Protein AF-A0A1G2BPA9-F1 (afdb_monomer_lite)

pLDDT: mean 82.78, std 21.44, range [21.86, 98.94]

Structure (mmCIF, N/CA/C/O backbone):
data_AF-A0A1G2BPA9-F1
#
_entry.id   AF-A0A1G2BPA9-F1
#
loop_
_atom_site.group_PDB
_atom_site.id
_atom_site.type_symbol
_atom_site.label_atom_id
_atom_site.label_alt_id
_atom_site.label_comp_id
_atom_site.label_asym_id
_atom_site.label_entity_id
_atom_site.label_seq_id
_atom_site.pdbx_PDB_ins_code
_atom_site.Cartn_x
_atom_site.Cartn_y
_atom_site.Cartn_z
_atom_site.occupancy
_atom_site.B_iso_or_equiv
_atom_site.auth_seq_id
_atom_site.auth_comp_id
_atom_site.auth_asym_id
_atom_site.auth_atom_id
_atom_site.pdbx_PDB_model_num
ATOM 1 N N . MET A 1 1 ? 8.565 -2.618 -34.452 1.00 38.91 1 MET A N 1
ATOM 2 C CA . MET A 1 1 ? 7.282 -2.167 -35.073 1.00 38.91 1 MET A CA 1
ATOM 3 C C . MET A 1 1 ? 6.848 -2.979 -36.332 1.00 38.91 1 MET A C 1
ATOM 5 O O . MET A 1 1 ? 6.924 -2.465 -37.441 1.00 38.91 1 MET A O 1
ATOM 9 N N . LYS A 1 2 ? 6.365 -4.238 -36.220 1.00 29.47 2 LYS A N 1
ATOM 10 C CA . LYS A 1 2 ? 5.820 -5.030 -37.367 1.00 29.47 2 LYS A CA 1
ATOM 11 C C . LYS A 1 2 ? 4.700 -6.014 -36.951 1.00 29.47 2 LYS A C 1
ATOM 13 O O . LYS A 1 2 ? 5.000 -7.179 -36.713 1.00 29.47 2 LYS A O 1
ATOM 18 N N . LYS A 1 3 ? 3.434 -5.556 -36.889 1.00 37.00 3 LYS A N 1
ATOM 19 C CA . LYS A 1 3 ? 2.189 -6.376 -37.038 1.00 37.00 3 LYS A CA 1
ATOM 20 C C . LYS A 1 3 ? 0.861 -5.611 -36.858 1.00 37.00 3 LYS A C 1
ATOM 22 O O . LYS A 1 3 ? -0.171 -6.132 -37.253 1.00 37.00 3 LYS A O 1
ATOM 27 N N . TYR A 1 4 ? 0.868 -4.387 -36.325 1.00 33.00 4 TYR A N 1
ATOM 28 C CA . TYR A 1 4 ? -0.352 -3.622 -35.987 1.00 33.00 4 TYR A CA 1
ATOM 29 C C . TYR A 1 4 ? -1.059 -2.891 -37.156 1.00 33.00 4 TYR A C 1
ATOM 31 O O . TYR A 1 4 ? -1.768 -1.913 -36.939 1.00 33.00 4 TYR A O 1
ATOM 39 N N . LEU A 1 5 ? -0.902 -3.354 -38.401 1.00 36.41 5 LEU A N 1
ATOM 40 C CA . LEU A 1 5 ? -1.630 -2.823 -39.561 1.00 36.41 5 LEU A CA 1
ATOM 41 C C . LEU A 1 5 ? -2.121 -3.960 -40.468 1.00 36.41 5 LEU A C 1
ATOM 43 O O . LEU A 1 5 ? -1.369 -4.893 -40.735 1.00 36.41 5 LEU A O 1
ATOM 47 N N . VAL A 1 6 ? -3.346 -3.780 -40.989 1.00 30.81 6 VAL A N 1
ATOM 48 C CA . VAL A 1 6 ? -4.184 -4.669 -41.836 1.00 30.81 6 VAL A CA 1
ATOM 49 C C . VAL A 1 6 ? -5.238 -5.486 -41.071 1.00 30.81 6 VAL A C 1
ATOM 51 O O . VAL A 1 6 ? -5.006 -6.628 -40.695 1.00 30.81 6 VAL A O 1
ATOM 54 N N . SER A 1 7 ? -6.439 -4.903 -40.930 1.00 27.27 7 SER A N 1
ATOM 55 C CA . SER A 1 7 ? -7.741 -5.572 -41.144 1.00 27.27 7 SER A CA 1
ATOM 56 C C . SER A 1 7 ? -8.896 -4.560 -41.005 1.00 27.27 7 SER A C 1
ATOM 58 O O . SER A 1 7 ? -9.489 -4.414 -39.939 1.00 27.27 7 SER A O 1
ATOM 60 N N . ILE A 1 8 ? -9.216 -3.830 -42.080 1.00 34.16 8 ILE A N 1
ATOM 61 C CA . ILE A 1 8 ? -10.485 -3.092 -42.200 1.00 34.16 8 ILE A CA 1
ATOM 62 C C . ILE A 1 8 ? -11.081 -3.405 -43.571 1.00 34.16 8 ILE A C 1
ATOM 64 O O . ILE A 1 8 ? -10.516 -3.026 -44.592 1.00 34.16 8 ILE A O 1
ATOM 68 N N . GLY A 1 9 ? -12.243 -4.061 -43.565 1.00 28.31 9 GLY A N 1
ATOM 69 C CA . GLY A 1 9 ? -13.156 -4.140 -44.703 1.00 28.31 9 GLY A CA 1
ATOM 70 C C . GLY A 1 9 ? -12.808 -5.137 -45.813 1.00 28.31 9 GLY A C 1
ATOM 71 O O . GLY A 1 9 ? -12.131 -4.793 -46.775 1.00 28.31 9 GLY A O 1
ATOM 72 N N . LEU A 1 10 ? -13.473 -6.295 -45.792 1.00 28.88 10 LEU A N 1
ATOM 73 C CA . LEU A 1 10 ? -14.375 -6.652 -46.895 1.00 28.88 10 LEU A CA 1
ATOM 74 C C . LEU A 1 10 ? -15.432 -7.662 -46.428 1.00 28.88 10 LEU A C 1
ATOM 76 O O . LEU A 1 10 ? -15.189 -8.470 -45.536 1.00 28.88 10 LEU A O 1
ATOM 80 N N . CYS A 1 11 ? -16.637 -7.558 -46.988 1.00 30.70 11 CYS A N 1
ATOM 81 C CA . CYS A 1 11 ? -17.810 -8.305 -46.542 1.00 30.70 11 CYS A CA 1
ATOM 82 C C . CYS A 1 11 ? -18.076 -9.516 -47.447 1.00 30.70 11 CYS A C 1
ATOM 84 O O . CYS A 1 11 ? -18.101 -9.381 -48.670 1.00 30.70 11 CYS A O 1
ATOM 86 N N . SER A 1 12 ? -18.319 -10.686 -46.855 1.00 29.89 12 SER A N 1
ATOM 87 C CA . SER A 1 12 ? -18.960 -11.842 -47.499 1.00 29.89 12 SER A CA 1
ATOM 88 C C . SER A 1 12 ? -19.501 -12.779 -46.420 1.00 29.89 12 SER A C 1
ATOM 90 O O . SER A 1 12 ? -18.781 -13.132 -45.489 1.00 29.89 12 SER A O 1
ATOM 92 N N . ALA A 1 13 ? -20.777 -13.153 -46.518 1.00 35.66 13 ALA A N 1
ATOM 93 C CA . ALA A 1 13 ? -21.459 -13.931 -45.487 1.00 35.66 13 ALA A CA 1
ATOM 94 C C . ALA A 1 13 ? -21.335 -15.443 -45.729 1.00 35.66 13 ALA A C 1
ATOM 96 O O . ALA A 1 13 ? -21.718 -15.936 -46.788 1.00 35.66 13 ALA A O 1
ATOM 97 N N . ILE A 1 14 ? -20.878 -16.180 -44.713 1.00 32.84 14 ILE A N 1
ATOM 98 C CA . ILE A 1 14 ? -21.038 -17.636 -44.587 1.00 32.84 14 ILE A CA 1
ATOM 99 C C . ILE A 1 14 ? -21.603 -17.931 -43.185 1.00 32.84 14 ILE A C 1
ATOM 101 O O . ILE A 1 14 ? -21.423 -17.151 -42.251 1.00 32.84 14 ILE A O 1
ATOM 105 N N . VAL A 1 15 ? -22.394 -19.001 -43.084 1.00 31.58 15 VAL A N 1
ATOM 106 C CA . VAL A 1 15 ? -23.352 -19.266 -41.996 1.00 31.58 15 VAL A CA 1
ATOM 107 C C . VAL A 1 15 ? -22.685 -19.663 -40.668 1.00 31.58 15 VAL A C 1
ATOM 109 O O . VAL A 1 15 ? -21.582 -20.203 -40.636 1.00 31.58 15 VAL A O 1
ATOM 112 N N . MET A 1 16 ? -23.400 -19.400 -39.568 1.00 36.56 16 MET A N 1
ATOM 113 C CA . MET A 1 16 ? -23.046 -19.746 -38.188 1.00 36.56 16 MET A CA 1
ATOM 114 C C . MET A 1 16 ? -22.536 -21.185 -38.000 1.00 36.56 16 MET A C 1
ATOM 116 O O . MET A 1 16 ? -23.229 -22.149 -38.316 1.00 36.56 16 MET A O 1
ATOM 120 N N . ALA A 1 17 ? -21.410 -21.305 -37.298 1.00 29.86 17 ALA A N 1
ATOM 121 C CA . ALA A 1 17 ? -21.077 -22.457 -36.465 1.00 29.86 17 ALA A CA 1
ATOM 122 C C . ALA A 1 17 ? -20.437 -21.933 -35.168 1.00 29.86 17 ALA A C 1
ATOM 124 O O . ALA A 1 17 ? -19.226 -21.741 -35.084 1.00 29.86 17 ALA A O 1
ATOM 125 N N . SER A 1 18 ? -21.266 -21.611 -34.171 1.00 33.06 18 SER A N 1
ATOM 126 C CA . SER A 1 18 ? -20.833 -20.990 -32.913 1.00 33.06 18 SER A CA 1
ATOM 127 C C . SER A 1 18 ? -20.161 -22.003 -31.980 1.00 33.06 18 SER A C 1
ATOM 129 O O . SER A 1 18 ? -20.751 -22.444 -30.992 1.00 33.06 18 SER A O 1
ATOM 131 N N . VAL A 1 19 ? -18.916 -22.369 -32.287 1.00 32.31 19 VAL A N 1
ATOM 132 C CA . VAL A 1 19 ? -18.046 -23.068 -31.337 1.00 32.31 19 VAL A CA 1
ATOM 133 C C . VAL A 1 19 ? -17.632 -22.062 -30.270 1.00 32.31 19 VAL A C 1
ATOM 135 O O . VAL A 1 19 ? -16.744 -21.238 -30.487 1.00 32.31 19 VAL A O 1
ATOM 138 N N . LEU A 1 20 ? -18.299 -22.111 -29.115 1.00 35.72 20 LEU A N 1
ATOM 139 C CA . LEU A 1 20 ? -17.920 -21.323 -27.946 1.00 35.72 20 LEU A CA 1
ATOM 140 C C . LEU A 1 20 ? -16.676 -21.956 -27.301 1.00 35.72 20 LEU A C 1
ATOM 142 O O . LEU A 1 20 ? -16.749 -22.619 -26.268 1.00 35.72 20 LEU A O 1
ATOM 146 N N . SER A 1 21 ? -15.529 -21.787 -27.961 1.00 31.41 21 SER A N 1
ATOM 147 C CA . SER A 1 21 ? -14.226 -22.152 -27.418 1.00 31.41 21 SER A CA 1
ATOM 148 C C . SER A 1 21 ? -13.950 -21.285 -26.198 1.00 31.41 21 SER A C 1
ATOM 150 O O . SER A 1 21 ? -13.416 -20.182 -26.314 1.00 31.41 21 SER A O 1
ATOM 152 N N . PHE A 1 22 ? -14.304 -21.796 -25.020 1.00 35.47 22 PHE A N 1
ATOM 153 C CA . PHE A 1 22 ? -13.759 -21.310 -23.764 1.00 35.47 22 PHE A CA 1
ATOM 154 C C . PHE A 1 22 ? -12.241 -21.503 -23.816 1.00 35.47 22 PHE A C 1
ATOM 156 O O . PHE A 1 22 ? -11.730 -22.566 -23.468 1.00 35.47 22 PHE A O 1
ATOM 163 N N . LEU A 1 23 ? -11.511 -20.458 -24.218 1.00 35.28 23 LEU A N 1
ATOM 164 C CA . LEU A 1 23 ? -10.150 -20.275 -23.738 1.00 35.28 23 LEU A CA 1
ATOM 165 C C . LEU A 1 23 ? -10.262 -19.997 -22.239 1.00 35.28 23 LEU A C 1
ATOM 167 O O . LEU A 1 23 ? -10.260 -18.852 -21.791 1.00 35.28 23 LEU A O 1
ATOM 171 N N . THR A 1 24 ? -10.364 -21.071 -21.457 1.00 35.78 24 THR A N 1
ATOM 172 C CA . THR A 1 24 ? -9.820 -21.067 -20.106 1.00 35.78 24 THR A CA 1
ATOM 173 C C . THR A 1 24 ? -8.385 -20.584 -20.249 1.00 35.78 24 THR A C 1
ATOM 175 O O . THR A 1 24 ? -7.585 -21.266 -20.897 1.00 35.78 24 THR A O 1
ATOM 178 N N . ALA A 1 25 ? -8.075 -19.400 -19.719 1.00 38.22 25 ALA A N 1
ATOM 179 C CA . ALA A 1 25 ? -6.698 -18.940 -19.657 1.00 38.22 25 ALA A CA 1
ATOM 180 C C . ALA A 1 25 ? -5.886 -20.059 -18.998 1.00 38.22 25 ALA A C 1
ATOM 182 O O . ALA A 1 25 ? -6.218 -20.483 -17.887 1.00 38.22 25 ALA A O 1
ATOM 183 N N . ALA A 1 26 ? -4.900 -20.601 -19.718 1.00 34.72 26 ALA A N 1
ATOM 184 C CA . ALA A 1 26 ? -4.028 -21.610 -19.143 1.00 34.72 26 ALA A CA 1
ATOM 185 C C . ALA A 1 26 ? -3.409 -20.992 -17.879 1.00 34.72 26 ALA A C 1
ATOM 187 O O . ALA A 1 26 ? -2.969 -19.840 -17.950 1.00 34.72 26 ALA A O 1
ATOM 188 N N . PRO A 1 27 ? -3.426 -21.685 -16.725 1.00 38.31 27 PRO A N 1
ATOM 189 C CA . PRO A 1 27 ? -2.832 -21.135 -15.518 1.00 38.31 27 PRO A CA 1
ATOM 190 C C . PRO A 1 27 ? -1.373 -20.812 -15.832 1.00 38.31 27 PRO A C 1
ATOM 192 O O . PRO A 1 27 ? -0.636 -21.697 -16.271 1.00 38.31 27 PRO A O 1
ATOM 195 N N . MET A 1 28 ? -0.996 -19.538 -15.672 1.00 49.19 28 MET A N 1
ATOM 196 C CA . MET A 1 28 ? 0.359 -19.066 -15.951 1.00 49.19 28 MET A CA 1
ATOM 197 C C . MET A 1 28 ? 1.349 -19.996 -15.262 1.00 49.19 28 MET A C 1
ATOM 199 O O . MET A 1 28 ? 1.287 -20.172 -14.042 1.00 49.19 28 MET A O 1
ATOM 203 N N . LEU A 1 29 ? 2.262 -20.579 -16.037 1.00 43.53 29 LEU A N 1
ATOM 204 C CA . LEU A 1 29 ? 3.346 -21.381 -15.491 1.00 43.53 29 LEU A CA 1
ATOM 205 C C . LEU A 1 29 ? 4.396 -20.420 -14.915 1.00 43.53 29 LEU A C 1
ATOM 207 O O . LEU A 1 29 ? 5.455 -20.207 -15.497 1.00 43.53 29 LEU A O 1
ATOM 211 N N . GLN A 1 30 ? 4.051 -19.774 -13.795 1.00 55.12 30 GLN A N 1
ATOM 212 C CA . GLN A 1 30 ? 4.964 -18.895 -13.074 1.00 55.12 30 GLN A CA 1
ATOM 213 C C . GLN A 1 30 ? 6.246 -19.676 -12.786 1.00 55.12 30 GLN A C 1
ATOM 215 O O . GLN A 1 30 ? 6.184 -20.789 -12.255 1.00 55.12 30 GLN A O 1
ATOM 220 N N . ALA A 1 31 ? 7.400 -19.105 -13.135 1.00 60.91 31 ALA A N 1
ATOM 221 C CA . ALA A 1 31 ? 8.676 -19.722 -12.811 1.00 60.91 31 ALA A CA 1
ATOM 222 C C . ALA A 1 31 ? 8.755 -19.910 -11.294 1.00 60.91 31 ALA A C 1
ATOM 224 O O . ALA A 1 31 ? 8.663 -18.948 -10.530 1.00 60.91 31 ALA A O 1
ATOM 225 N N . GLN A 1 32 ? 8.877 -21.162 -10.851 1.00 79.19 32 GLN A N 1
ATOM 226 C CA . GLN A 1 32 ? 8.888 -21.475 -9.430 1.00 79.19 32 GLN A CA 1
ATOM 227 C C . GLN A 1 32 ? 10.157 -20.892 -8.805 1.00 79.19 32 GLN A C 1
ATOM 229 O O . GLN A 1 32 ? 11.238 -21.470 -8.931 1.00 79.19 32 GLN A O 1
ATOM 234 N N . VAL A 1 33 ? 10.019 -19.746 -8.129 1.00 92.50 33 VAL A N 1
ATOM 235 C CA . VAL A 1 33 ? 11.146 -19.067 -7.485 1.00 92.50 33 VAL A CA 1
ATOM 236 C C . VAL A 1 33 ? 11.822 -20.047 -6.516 1.00 92.50 33 VAL A C 1
ATOM 238 O O . VAL A 1 33 ? 11.139 -20.591 -5.641 1.00 92.50 33 VAL A O 1
ATOM 241 N N . PRO A 1 34 ? 13.136 -20.315 -6.648 1.00 94.69 34 PRO A N 1
ATOM 242 C CA . PRO A 1 34 ? 13.805 -21.288 -5.795 1.00 94.69 34 PRO A CA 1
ATOM 243 C C . PRO A 1 34 ? 13.663 -20.908 -4.311 1.00 94.69 34 PRO A C 1
ATOM 245 O O . PRO A 1 34 ? 13.968 -19.766 -3.963 1.00 94.69 34 PRO A O 1
ATOM 248 N N . PRO A 1 35 ? 13.277 -21.829 -3.403 1.00 95.50 35 PRO A N 1
ATOM 249 C CA . PRO A 1 35 ? 13.085 -21.508 -1.982 1.00 95.50 35 PRO A CA 1
ATOM 250 C C . PRO A 1 35 ? 14.306 -20.866 -1.304 1.00 95.50 35 PRO A C 1
ATOM 252 O O . PRO A 1 35 ? 14.154 -20.076 -0.372 1.00 95.50 35 PRO A O 1
ATOM 255 N N . ALA A 1 36 ? 15.510 -21.140 -1.821 1.00 97.12 36 ALA A N 1
ATOM 256 C CA . ALA A 1 36 ? 16.752 -20.497 -1.404 1.00 97.12 36 ALA A CA 1
ATOM 257 C C . ALA A 1 36 ? 16.716 -18.960 -1.521 1.00 97.12 36 ALA A C 1
ATOM 259 O O . ALA A 1 36 ? 17.324 -18.293 -0.691 1.00 97.12 36 ALA A O 1
ATOM 260 N N . VAL A 1 37 ? 15.982 -18.384 -2.484 1.00 97.94 37 VAL A N 1
ATOM 261 C CA . VAL A 1 37 ? 15.800 -16.924 -2.619 1.00 97.94 37 VAL A CA 1
ATOM 262 C C . VAL A 1 37 ? 15.101 -16.356 -1.383 1.00 97.94 37 VAL A C 1
ATOM 264 O O . VAL A 1 37 ? 15.564 -15.380 -0.796 1.00 97.94 37 VAL A O 1
ATOM 267 N N . GLY A 1 38 ? 14.037 -17.021 -0.922 1.00 96.62 38 GLY A N 1
ATOM 268 C CA . GLY A 1 38 ? 13.353 -16.674 0.324 1.00 96.62 38 GLY A CA 1
ATOM 269 C C . GLY A 1 38 ? 14.256 -16.832 1.550 1.00 96.62 38 GLY A C 1
ATOM 270 O O . GLY A 1 38 ? 14.289 -15.952 2.406 1.00 96.62 38 GLY A O 1
ATOM 271 N N . SER A 1 39 ? 15.048 -17.910 1.611 1.00 97.00 39 SER A N 1
ATOM 272 C CA . SER A 1 39 ? 16.031 -18.119 2.686 1.00 97.00 39 SER A CA 1
ATOM 273 C C . SER A 1 39 ? 17.139 -17.057 2.707 1.00 97.00 39 SER A C 1
ATOM 275 O O . SER A 1 39 ? 17.563 -16.650 3.786 1.00 97.00 39 SER A O 1
ATOM 277 N N . TYR A 1 40 ? 17.590 -16.590 1.539 1.00 97.31 40 TYR A N 1
ATOM 278 C CA . TYR A 1 40 ? 18.583 -15.525 1.412 1.00 97.31 40 TYR A CA 1
ATOM 279 C C . TYR A 1 40 ? 18.012 -14.171 1.853 1.00 97.31 40 TYR A C 1
ATOM 281 O O . TYR A 1 40 ? 18.613 -13.499 2.686 1.00 97.31 40 TYR A O 1
ATOM 289 N N . LEU A 1 41 ? 16.825 -13.788 1.366 1.00 97.19 41 LEU A N 1
ATOM 290 C CA . LEU A 1 41 ? 16.183 -12.533 1.774 1.00 97.19 41 LEU A CA 1
ATOM 291 C C . LEU A 1 41 ? 15.813 -12.527 3.268 1.00 97.19 41 LEU A C 1
ATOM 293 O O . LEU A 1 41 ? 15.945 -11.494 3.918 1.00 97.19 41 LEU A O 1
ATOM 297 N N . GLY A 1 42 ? 15.441 -13.677 3.839 1.00 95.94 42 GLY A N 1
ATOM 298 C CA . GLY A 1 42 ? 15.104 -13.820 5.260 1.00 95.94 42 GLY A CA 1
ATOM 299 C C . GLY A 1 42 ? 16.258 -13.595 6.248 1.00 95.94 42 GLY A C 1
ATOM 300 O O . GLY A 1 42 ? 15.997 -13.414 7.439 1.00 95.94 42 GLY A O 1
ATOM 301 N N . VAL A 1 43 ? 17.517 -13.576 5.782 1.00 94.94 43 VAL A N 1
ATOM 302 C CA . VAL A 1 43 ? 18.691 -13.196 6.596 1.00 94.94 43 VAL A CA 1
ATOM 303 C C . VAL A 1 43 ? 19.202 -11.777 6.317 1.00 94.94 43 VAL A C 1
ATOM 305 O O . VAL A 1 43 ? 20.092 -11.306 7.027 1.00 94.94 43 VAL A O 1
ATOM 308 N N . VAL A 1 44 ? 18.639 -11.068 5.332 1.00 94.62 44 VAL A N 1
ATOM 309 C CA . VAL A 1 44 ? 18.931 -9.644 5.108 1.00 94.62 44 VAL A CA 1
ATOM 310 C C . VAL A 1 44 ? 18.304 -8.825 6.238 1.00 94.62 44 VAL A C 1
ATOM 312 O O . VAL A 1 44 ? 17.157 -9.045 6.625 1.00 94.62 44 VAL A O 1
ATOM 315 N N . LYS A 1 45 ? 19.062 -7.866 6.774 1.00 92.62 45 LYS A N 1
ATOM 316 C CA . LYS A 1 45 ? 18.624 -6.960 7.842 1.00 92.62 45 LYS A CA 1
ATOM 317 C C . LYS A 1 45 ? 18.478 -5.534 7.329 1.00 92.62 45 LYS A C 1
ATOM 319 O O . LYS A 1 45 ? 19.202 -5.138 6.421 1.00 92.62 45 LYS A O 1
ATOM 324 N N . ASN A 1 46 ? 17.550 -4.794 7.937 1.00 92.44 46 ASN A N 1
ATOM 325 C CA . ASN A 1 46 ? 17.291 -3.372 7.693 1.00 92.44 46 ASN A CA 1
ATOM 326 C C . ASN A 1 46 ? 17.143 -3.027 6.198 1.00 92.44 46 ASN A C 1
ATOM 328 O O . ASN A 1 46 ? 17.780 -2.104 5.702 1.00 92.44 46 ASN A O 1
ATOM 332 N N . SER A 1 47 ? 16.329 -3.801 5.471 1.00 95.31 47 SER A N 1
ATOM 333 C CA . SER A 1 47 ? 16.032 -3.551 4.058 1.00 95.31 47 SER A CA 1
ATOM 334 C C . SER A 1 47 ? 14.537 -3.679 3.764 1.00 95.31 47 SER A C 1
ATOM 336 O O . SER A 1 47 ? 13.962 -4.767 3.734 1.00 95.31 47 SER A O 1
ATOM 338 N N . ASP A 1 48 ? 13.944 -2.521 3.506 1.00 96.56 48 ASP A N 1
ATOM 339 C CA . ASP A 1 48 ? 12.692 -2.281 2.787 1.00 96.56 48 ASP A CA 1
ATOM 340 C C . ASP A 1 48 ? 12.518 -3.166 1.535 1.00 96.56 48 ASP A C 1
ATOM 342 O O . ASP A 1 48 ? 11.482 -3.809 1.355 1.00 96.56 48 ASP A O 1
ATOM 346 N N . TRP A 1 49 ? 13.553 -3.267 0.700 1.00 97.56 49 TRP A N 1
ATOM 347 C CA . TRP A 1 49 ? 13.558 -4.104 -0.497 1.00 97.56 49 TRP A CA 1
ATOM 348 C C . TRP A 1 49 ? 13.453 -5.590 -0.165 1.00 97.56 49 TRP A C 1
ATOM 350 O O . TRP A 1 49 ? 12.620 -6.280 -0.754 1.00 97.56 49 TRP A O 1
ATOM 360 N N . ALA A 1 50 ? 14.211 -6.078 0.821 1.00 97.81 50 ALA A N 1
ATOM 361 C CA . ALA A 1 50 ? 14.111 -7.471 1.257 1.00 97.81 50 ALA A CA 1
ATOM 362 C C . ALA A 1 50 ? 12.754 -7.787 1.911 1.00 97.81 50 ALA A C 1
ATOM 364 O O . ALA A 1 50 ? 12.275 -8.917 1.792 1.00 97.81 50 ALA A O 1
ATOM 365 N N . VAL A 1 51 ? 12.108 -6.807 2.557 1.00 98.50 51 VAL A N 1
ATOM 366 C CA . VAL A 1 51 ? 10.721 -6.915 3.042 1.00 98.50 51 VAL A CA 1
ATOM 367 C C . VAL A 1 51 ? 9.747 -7.075 1.870 1.00 98.50 51 VAL A C 1
ATOM 369 O O . VAL A 1 51 ? 8.991 -8.045 1.851 1.00 98.50 51 VAL A O 1
ATOM 372 N N . MET A 1 52 ? 9.813 -6.205 0.854 1.00 98.56 52 MET A N 1
ATOM 373 C CA . MET A 1 52 ? 8.975 -6.317 -0.351 1.00 98.56 52 MET A CA 1
ATOM 374 C C . MET A 1 52 ? 9.220 -7.626 -1.121 1.00 98.56 52 MET A C 1
ATOM 376 O O . MET A 1 52 ? 8.273 -8.241 -1.612 1.00 98.56 52 MET A O 1
ATOM 380 N N . GLY A 1 53 ? 10.476 -8.080 -1.197 1.00 98.19 53 GLY A N 1
ATOM 381 C CA . GLY A 1 53 ? 10.858 -9.344 -1.829 1.00 98.19 53 GLY A CA 1
ATOM 382 C C . GLY A 1 53 ? 10.279 -10.566 -1.117 1.00 98.19 53 GLY A C 1
ATOM 383 O O . GLY A 1 53 ? 9.713 -11.444 -1.762 1.00 98.19 53 GLY A O 1
ATOM 384 N N . GLN A 1 54 ? 10.337 -10.600 0.217 1.00 98.25 54 GLN A N 1
ATOM 385 C CA . GLN A 1 54 ? 9.679 -11.641 1.015 1.00 98.25 54 GLN A CA 1
ATOM 386 C C . GLN A 1 54 ? 8.151 -11.593 0.863 1.00 98.25 54 GLN A C 1
ATOM 388 O O . GLN A 1 54 ? 7.539 -12.631 0.614 1.00 98.25 54 GLN A O 1
ATOM 393 N N . ALA A 1 55 ? 7.544 -10.404 0.915 1.00 98.00 55 ALA A N 1
ATOM 394 C CA . ALA A 1 55 ? 6.101 -10.229 0.756 1.00 98.00 55 ALA A CA 1
ATOM 395 C C . ALA A 1 55 ? 5.591 -10.722 -0.613 1.00 98.00 55 ALA A C 1
ATOM 397 O O . ALA A 1 55 ? 4.567 -11.403 -0.686 1.00 98.00 55 ALA A O 1
ATOM 398 N N . ALA A 1 56 ? 6.327 -10.449 -1.697 1.00 97.88 56 ALA A N 1
ATOM 399 C CA . ALA A 1 56 ? 5.999 -10.936 -3.038 1.00 97.88 56 ALA A CA 1
ATOM 400 C C . ALA A 1 56 ? 6.049 -12.471 -3.158 1.00 97.88 56 ALA A C 1
ATOM 402 O O . ALA A 1 56 ? 5.243 -13.050 -3.887 1.00 97.88 56 ALA A O 1
ATOM 403 N N . LEU A 1 57 ? 6.941 -13.120 -2.400 1.00 96.81 57 LEU A N 1
ATOM 404 C CA . LEU A 1 57 ? 7.043 -14.580 -2.270 1.00 96.81 57 LEU A CA 1
ATOM 405 C C . LEU A 1 57 ? 6.018 -15.187 -1.289 1.00 96.81 57 LEU A C 1
ATOM 407 O O . LEU A 1 57 ? 6.022 -16.399 -1.083 1.00 96.81 57 LEU A O 1
ATOM 411 N N . GLY A 1 58 ? 5.150 -14.376 -0.672 1.00 96.00 58 GLY A N 1
ATOM 412 C CA . GLY A 1 58 ? 4.185 -14.830 0.336 1.00 96.00 58 GLY A CA 1
ATOM 413 C C . GLY A 1 58 ? 4.811 -15.183 1.691 1.00 96.00 58 GLY A C 1
ATOM 414 O O . GLY A 1 58 ? 4.217 -15.935 2.460 1.00 96.00 58 GLY A O 1
ATOM 415 N N . LEU A 1 59 ? 6.010 -14.669 1.980 1.00 95.38 59 LEU A N 1
ATOM 416 C CA . LEU A 1 59 ? 6.748 -14.900 3.222 1.00 95.38 59 LEU A CA 1
ATOM 417 C C . LEU A 1 59 ? 6.555 -13.733 4.198 1.00 95.38 59 LEU A C 1
ATOM 419 O O . LEU A 1 59 ? 6.601 -12.569 3.803 1.00 95.38 59 LEU A O 1
ATOM 423 N N . THR A 1 60 ? 6.417 -14.042 5.488 1.00 92.25 60 THR A N 1
ATOM 424 C CA . THR A 1 60 ? 6.414 -13.042 6.566 1.00 92.25 60 THR A CA 1
ATOM 425 C C . THR A 1 60 ? 7.857 -12.710 6.969 1.00 92.25 60 THR A C 1
ATOM 427 O O . THR A 1 60 ? 8.550 -13.609 7.453 1.00 92.25 60 THR A O 1
ATOM 430 N N . PRO A 1 61 ? 8.335 -11.458 6.822 1.00 93.44 61 PRO A N 1
ATOM 431 C CA . PRO A 1 61 ? 9.677 -11.085 7.259 1.00 93.44 61 PRO A CA 1
ATOM 432 C C . PRO A 1 61 ? 9.825 -11.192 8.778 1.00 93.44 61 PRO A C 1
ATOM 434 O O . PRO A 1 61 ? 8.949 -10.767 9.530 1.00 93.44 61 PRO A O 1
ATOM 437 N N . SER A 1 62 ? 10.961 -11.722 9.235 1.00 86.19 62 SER A N 1
ATOM 438 C CA . SER A 1 62 ? 11.248 -11.896 10.670 1.00 86.19 62 SER A CA 1
ATOM 439 C C . SER A 1 62 ? 11.599 -10.596 11.405 1.00 86.19 62 SER A C 1
ATOM 441 O O . SER A 1 62 ? 11.653 -10.583 12.633 1.00 86.19 62 SER A O 1
ATOM 443 N N . ASP A 1 63 ? 11.880 -9.521 10.665 1.00 87.38 63 ASP A N 1
ATOM 444 C CA . ASP A 1 63 ? 12.426 -8.280 11.201 1.00 87.38 63 ASP A CA 1
ATOM 445 C C . ASP A 1 63 ? 11.932 -7.079 10.392 1.00 87.38 63 ASP A C 1
ATOM 447 O O . ASP A 1 63 ? 12.353 -6.848 9.259 1.00 87.38 63 ASP A O 1
ATOM 451 N N . ILE A 1 64 ? 10.997 -6.342 10.987 1.00 94.94 64 ILE A N 1
ATOM 452 C CA . ILE A 1 64 ? 10.418 -5.102 10.451 1.00 94.94 64 ILE A CA 1
ATOM 453 C C . ILE A 1 64 ? 10.493 -3.959 11.472 1.00 94.94 64 ILE A C 1
ATOM 455 O O . ILE A 1 64 ? 9.891 -2.908 11.275 1.00 94.94 64 ILE A O 1
ATOM 459 N N . ALA A 1 65 ? 11.216 -4.151 12.582 1.00 94.38 65 ALA A N 1
ATOM 460 C CA . ALA A 1 65 ? 11.257 -3.184 13.679 1.00 94.38 65 ALA A CA 1
ATOM 461 C C . ALA A 1 65 ? 11.920 -1.862 13.260 1.00 94.38 65 ALA A C 1
ATOM 463 O O . ALA A 1 65 ? 11.508 -0.799 13.720 1.00 94.38 65 ALA A O 1
ATOM 464 N N . PHE A 1 66 ? 12.885 -1.921 12.335 1.00 95.31 66 PHE A N 1
ATOM 465 C CA . PHE A 1 66 ? 13.521 -0.740 11.749 1.00 95.31 66 PHE A CA 1
ATOM 466 C C . PHE A 1 66 ? 12.525 0.169 11.004 1.00 95.31 66 PHE A C 1
ATOM 468 O O . PHE A 1 66 ? 12.701 1.378 11.015 1.00 95.31 66 PHE A O 1
ATOM 475 N N . LEU A 1 67 ? 11.423 -0.367 10.458 1.00 96.00 67 LEU A N 1
ATOM 476 C CA . LEU A 1 67 ? 10.391 0.432 9.780 1.00 96.00 67 LEU A CA 1
ATOM 477 C C . LEU A 1 67 ? 9.523 1.270 10.749 1.00 96.00 67 LEU A C 1
ATOM 479 O O . LEU A 1 67 ? 8.662 2.017 10.286 1.00 96.00 67 LEU A O 1
ATOM 483 N N . LYS A 1 68 ? 9.711 1.165 12.080 1.00 94.69 68 LYS A N 1
ATOM 484 C CA . LYS A 1 68 ? 9.007 2.012 13.068 1.00 94.69 68 LYS A CA 1
ATOM 485 C C . LYS A 1 68 ? 9.582 3.438 13.176 1.00 94.69 68 LYS A C 1
ATOM 487 O O . LYS A 1 68 ? 8.892 4.308 13.708 1.00 94.69 68 LYS A O 1
ATOM 492 N N . THR A 1 69 ? 10.781 3.688 12.648 1.00 94.81 69 THR A N 1
ATOM 493 C CA . THR A 1 69 ? 11.438 5.007 12.623 1.00 94.81 69 THR A CA 1
ATOM 494 C C . THR A 1 69 ? 12.072 5.214 11.251 1.00 94.81 69 THR A C 1
ATOM 496 O O . THR A 1 69 ? 12.815 4.348 10.805 1.00 94.81 69 THR A O 1
ATOM 499 N N . ILE A 1 70 ? 11.806 6.337 10.578 1.00 93.25 70 ILE A N 1
ATOM 500 C CA . ILE A 1 70 ? 12.414 6.618 9.271 1.00 93.25 70 ILE A CA 1
ATOM 501 C C . ILE A 1 70 ? 13.931 6.848 9.405 1.00 93.25 70 ILE A C 1
ATOM 503 O O . ILE A 1 70 ? 14.376 7.574 10.295 1.00 93.25 70 ILE A O 1
ATOM 507 N N . ASP A 1 71 ? 14.722 6.253 8.510 1.00 91.38 71 ASP A N 1
ATOM 508 C CA . ASP A 1 71 ? 16.146 6.574 8.322 1.00 91.38 71 ASP A CA 1
ATOM 509 C C . ASP A 1 71 ? 16.306 7.350 7.008 1.00 91.38 71 ASP A C 1
ATOM 511 O O . ASP A 1 71 ? 16.631 6.792 5.961 1.00 91.38 71 ASP A O 1
ATOM 515 N N . GLY A 1 72 ? 15.934 8.632 7.043 1.00 92.31 72 GLY A N 1
ATOM 516 C CA . GLY A 1 72 ? 15.862 9.487 5.861 1.00 92.31 72 GLY A CA 1
ATOM 517 C C . GLY A 1 72 ? 14.977 10.719 6.053 1.00 92.31 72 GLY A C 1
ATOM 518 O O . GLY A 1 72 ? 14.377 10.920 7.108 1.00 92.31 72 GLY A O 1
ATOM 519 N N . VAL A 1 73 ? 14.915 11.570 5.026 1.00 94.88 73 VAL A N 1
ATOM 520 C CA . VAL A 1 73 ? 14.112 12.814 5.005 1.00 94.88 73 VAL A CA 1
ATOM 521 C C . VAL A 1 73 ? 13.541 13.171 3.624 1.00 94.88 73 VAL A C 1
ATOM 523 O O . VAL A 1 73 ? 12.708 14.080 3.532 1.00 94.88 73 VAL A O 1
ATOM 526 N N . THR A 1 74 ? 13.977 12.497 2.557 1.00 97.12 74 THR A N 1
ATOM 527 C CA . THR A 1 74 ? 13.559 12.719 1.165 1.00 97.12 74 THR A CA 1
ATOM 528 C C . THR A 1 74 ? 12.235 12.016 0.859 1.00 97.12 74 THR A C 1
ATOM 530 O O . THR A 1 74 ? 11.813 11.116 1.583 1.00 97.12 74 THR A O 1
ATOM 533 N N . ALA A 1 75 ? 11.566 12.400 -0.232 1.00 97.50 75 ALA A N 1
ATOM 534 C CA . ALA A 1 75 ? 10.343 11.724 -0.672 1.00 97.50 75 ALA A CA 1
ATOM 535 C C . ALA A 1 75 ? 10.575 10.234 -1.003 1.00 97.50 75 ALA A C 1
ATOM 537 O O . ALA A 1 75 ? 9.704 9.411 -0.717 1.00 97.50 75 ALA A O 1
ATOM 538 N N . ASN A 1 76 ? 11.759 9.863 -1.510 1.00 96.56 76 ASN A N 1
ATOM 539 C CA . ASN A 1 76 ? 12.127 8.465 -1.761 1.00 96.56 76 ASN A CA 1
ATOM 540 C C . ASN A 1 76 ? 12.170 7.635 -0.468 1.00 96.56 76 ASN A C 1
ATOM 542 O O . ASN A 1 76 ? 11.582 6.556 -0.435 1.00 96.56 76 ASN A O 1
ATOM 546 N N . ASP A 1 77 ? 12.794 8.153 0.597 1.00 96.44 77 ASP A N 1
ATOM 547 C CA . ASP A 1 77 ? 12.982 7.422 1.862 1.00 96.44 77 ASP A CA 1
ATOM 548 C C . ASP A 1 77 ? 11.626 7.024 2.473 1.00 96.44 77 ASP A C 1
ATOM 550 O O . ASP A 1 77 ? 11.377 5.860 2.796 1.00 96.44 77 ASP A O 1
ATOM 554 N N . TYR A 1 78 ? 10.697 7.986 2.550 1.00 98.25 78 TYR A N 1
ATOM 555 C CA . TYR A 1 78 ? 9.319 7.733 2.983 1.00 98.25 78 TYR A CA 1
ATOM 556 C C . TYR A 1 78 ? 8.601 6.753 2.048 1.00 98.25 78 TYR A C 1
ATOM 558 O O . TYR A 1 78 ? 7.866 5.878 2.513 1.00 98.25 78 TYR A O 1
ATOM 566 N N . SER A 1 79 ? 8.811 6.877 0.736 1.00 98.56 79 SER A N 1
ATOM 567 C CA . SER A 1 79 ? 8.122 6.062 -0.265 1.00 98.56 79 SER A CA 1
ATOM 568 C C . SER A 1 79 ? 8.499 4.585 -0.194 1.00 98.56 79 SER A C 1
ATOM 570 O O . SER A 1 79 ? 7.604 3.739 -0.243 1.00 98.56 79 SER A O 1
ATOM 572 N N . THR A 1 80 ? 9.779 4.231 -0.030 1.00 97.38 80 THR A N 1
ATOM 573 C CA . THR A 1 80 ? 10.164 2.811 0.058 1.00 97.38 80 THR A CA 1
ATOM 574 C C . THR A 1 80 ? 9.750 2.180 1.389 1.00 97.38 80 THR A C 1
ATOM 576 O O . THR A 1 80 ? 9.302 1.032 1.393 1.00 97.38 80 THR A O 1
ATOM 579 N N . TYR A 1 81 ? 9.761 2.935 2.497 1.00 98.12 81 TYR A N 1
ATOM 580 C CA . TYR A 1 81 ? 9.197 2.495 3.783 1.00 98.12 81 TYR A CA 1
ATOM 581 C C . TYR A 1 81 ? 7.680 2.250 3.683 1.00 98.12 81 TYR A C 1
ATOM 583 O O . TYR A 1 81 ? 7.183 1.218 4.145 1.00 98.12 81 TYR A O 1
ATOM 591 N N . ILE A 1 82 ? 6.937 3.149 3.026 1.00 98.88 82 ILE A N 1
ATOM 592 C CA . ILE A 1 82 ? 5.508 2.964 2.731 1.00 98.88 82 ILE A CA 1
ATOM 593 C C . ILE A 1 82 ? 5.287 1.714 1.871 1.00 98.88 82 ILE A C 1
ATOM 595 O O . ILE A 1 82 ? 4.431 0.891 2.204 1.00 98.88 82 ILE A O 1
ATOM 599 N N . LEU A 1 83 ? 6.057 1.523 0.797 1.00 98.88 83 LEU A N 1
ATOM 600 C CA . LEU A 1 83 ? 5.940 0.356 -0.086 1.00 98.88 83 LEU A CA 1
ATOM 601 C C . LEU A 1 83 ? 6.262 -0.960 0.645 1.00 98.88 83 LEU A C 1
ATOM 603 O O . LEU A 1 83 ? 5.543 -1.946 0.470 1.00 98.88 83 LEU A O 1
ATOM 607 N N . ALA A 1 84 ? 7.253 -0.965 1.539 1.00 98.50 84 ALA A N 1
ATOM 608 C CA . ALA A 1 84 ? 7.568 -2.104 2.397 1.00 98.50 84 ALA A CA 1
ATOM 609 C C . ALA A 1 84 ? 6.410 -2.453 3.350 1.00 98.50 84 ALA A C 1
ATOM 611 O O . ALA A 1 84 ? 5.948 -3.595 3.354 1.00 98.50 84 ALA A O 1
ATOM 612 N N . LEU A 1 85 ? 5.875 -1.485 4.101 1.00 98.44 85 LEU A N 1
ATOM 613 C CA . LEU A 1 85 ? 4.768 -1.718 5.042 1.00 98.44 85 LEU A CA 1
ATOM 614 C C . LEU A 1 85 ? 3.470 -2.135 4.329 1.00 98.44 85 LEU A C 1
ATOM 616 O O . LEU A 1 85 ? 2.814 -3.105 4.722 1.00 98.44 85 LEU A O 1
ATOM 620 N N . THR A 1 86 ? 3.136 -1.461 3.228 1.00 98.62 86 THR A N 1
ATOM 621 C CA . THR A 1 86 ? 1.931 -1.759 2.437 1.00 98.62 86 THR A CA 1
ATOM 622 C C . THR A 1 86 ? 2.008 -3.122 1.748 1.00 98.62 86 THR A C 1
ATOM 624 O O . THR A 1 86 ? 0.982 -3.803 1.685 1.00 98.62 86 THR A O 1
ATOM 627 N N . SER A 1 87 ? 3.203 -3.598 1.356 1.00 98.50 87 SER A N 1
ATOM 628 C CA . SER A 1 87 ? 3.406 -4.970 0.848 1.00 98.50 87 SER A CA 1
ATOM 629 C C . SER A 1 87 ? 2.925 -6.047 1.837 1.00 98.50 87 SER A C 1
ATOM 631 O O . SER A 1 87 ? 2.280 -7.019 1.438 1.00 98.50 87 SER A O 1
ATOM 633 N N . LEU A 1 88 ? 3.125 -5.817 3.140 1.00 96.88 88 LEU A N 1
ATOM 634 C CA . LEU A 1 88 ? 2.684 -6.700 4.227 1.00 96.88 88 LEU A CA 1
ATOM 635 C C . LEU A 1 88 ? 1.201 -6.522 4.593 1.00 96.88 88 LEU A C 1
ATOM 637 O O . LEU A 1 88 ? 0.616 -7.379 5.253 1.00 96.88 88 LEU A O 1
ATOM 641 N N . GLY A 1 89 ? 0.557 -5.447 4.130 1.00 94.75 89 GLY A N 1
ATOM 642 C CA . GLY A 1 89 ? -0.809 -5.077 4.512 1.00 94.75 89 GLY A CA 1
ATOM 643 C C . GLY A 1 89 ? -0.905 -4.155 5.730 1.00 94.75 89 GLY A C 1
ATOM 644 O O . GLY A 1 89 ? -2.008 -3.933 6.220 1.00 94.75 89 GLY A O 1
ATOM 645 N N . ILE A 1 90 ? 0.224 -3.641 6.222 1.00 94.44 90 ILE A N 1
ATOM 646 C CA . ILE A 1 90 ? 0.306 -2.756 7.389 1.00 94.44 90 ILE A CA 1
ATOM 647 C C . ILE A 1 90 ? 0.041 -1.313 6.939 1.00 94.44 90 ILE A C 1
ATOM 649 O O . ILE A 1 90 ? 0.570 -0.897 5.909 1.00 94.44 90 ILE A O 1
ATOM 653 N N . ASP A 1 91 ? -0.743 -0.533 7.697 1.00 95.25 91 ASP A N 1
ATOM 654 C CA . ASP A 1 91 ? -0.924 0.893 7.390 1.00 95.25 91 ASP A CA 1
ATOM 655 C C . ASP A 1 91 ? 0.291 1.728 7.858 1.00 95.25 91 ASP A C 1
ATOM 657 O O . ASP A 1 91 ? 0.517 1.856 9.068 1.00 95.25 91 ASP A O 1
ATOM 661 N N . PRO A 1 92 ? 1.051 2.355 6.938 1.00 97.12 92 PRO A N 1
ATOM 662 C CA . PRO A 1 92 ? 2.160 3.252 7.274 1.00 97.12 92 PRO A CA 1
ATOM 663 C C . PRO A 1 92 ? 1.753 4.538 8.023 1.00 97.12 92 PRO A C 1
ATOM 665 O O . PRO A 1 92 ? 2.627 5.286 8.453 1.00 97.12 92 PRO A O 1
ATOM 668 N N . ARG A 1 93 ? 0.454 4.805 8.219 1.00 95.38 93 ARG A N 1
ATOM 669 C CA . ARG A 1 93 ? -0.052 5.877 9.099 1.00 95.38 93 ARG A CA 1
ATOM 670 C C . ARG A 1 93 ? 0.144 5.587 10.591 1.00 95.38 93 ARG A C 1
ATOM 672 O O . ARG A 1 93 ? 0.154 6.530 11.376 1.00 95.38 93 ARG A O 1
ATOM 679 N N . TYR A 1 94 ? 0.241 4.308 10.978 1.00 91.75 94 TYR A N 1
ATOM 680 C CA . TYR A 1 94 ? 0.060 3.865 12.371 1.00 91.75 94 TYR A CA 1
ATOM 681 C C . TYR A 1 94 ? 1.086 2.830 12.870 1.00 91.75 94 TYR A C 1
ATOM 683 O O . TYR A 1 94 ? 0.936 2.311 13.974 1.00 91.75 94 TYR A O 1
ATOM 691 N N . PHE A 1 95 ? 2.104 2.491 12.073 1.00 92.25 95 PHE A N 1
ATOM 692 C CA . PHE A 1 95 ? 3.102 1.477 12.445 1.00 92.25 95 PHE A CA 1
ATOM 693 C C . PHE A 1 95 ? 4.264 2.021 13.295 1.00 92.25 95 PHE A C 1
ATOM 695 O O . PHE A 1 95 ? 4.775 1.316 14.169 1.00 92.25 95 PHE A O 1
ATOM 702 N N . GLY A 1 96 ? 4.696 3.252 13.007 1.00 89.94 96 GLY A N 1
ATOM 703 C CA . GLY A 1 96 ? 5.878 3.887 13.590 1.00 89.94 96 GLY A CA 1
ATOM 704 C C . GLY A 1 96 ? 5.567 5.101 14.464 1.00 89.94 96 GLY A C 1
ATOM 705 O O . GLY A 1 96 ? 4.430 5.316 14.876 1.00 89.94 96 GLY A O 1
ATOM 706 N N . SER A 1 97 ? 6.590 5.915 14.736 1.00 86.44 97 SER A N 1
ATOM 707 C CA . SER A 1 97 ? 6.464 7.158 15.515 1.00 86.44 97 SER A CA 1
ATOM 708 C C . SER A 1 97 ? 5.793 8.320 14.768 1.00 86.44 97 SER A C 1
ATOM 710 O O . SER A 1 97 ? 5.484 9.337 15.384 1.00 86.44 97 SER A O 1
ATOM 712 N N . GLU A 1 98 ? 5.585 8.199 13.456 1.00 93.19 98 GLU A N 1
ATOM 713 C CA . GLU A 1 98 ? 4.963 9.221 12.611 1.00 93.19 98 GLU A CA 1
ATOM 714 C C . GLU A 1 98 ? 4.027 8.608 11.558 1.00 93.19 98 GLU A C 1
ATOM 716 O O . GLU A 1 98 ? 4.119 7.426 11.221 1.00 93.19 98 GLU A O 1
ATOM 721 N N . ASN A 1 99 ? 3.144 9.441 11.004 1.00 95.44 99 ASN A N 1
ATOM 722 C CA . ASN A 1 99 ? 2.311 9.088 9.860 1.00 95.44 99 ASN A CA 1
ATOM 723 C C . ASN A 1 99 ? 3.109 9.306 8.566 1.00 95.44 99 ASN A C 1
ATOM 725 O O . ASN A 1 99 ? 3.090 10.398 7.998 1.00 95.44 99 ASN A O 1
ATOM 729 N N . LEU A 1 100 ? 3.777 8.254 8.084 1.00 98.25 100 LEU A N 1
ATOM 730 C CA . LEU A 1 100 ? 4.675 8.330 6.923 1.00 98.25 100 LEU A CA 1
ATOM 731 C C . LEU A 1 100 ? 3.970 8.842 5.652 1.00 98.25 100 LEU A C 1
ATOM 733 O O . LEU A 1 100 ? 4.601 9.502 4.831 1.00 98.25 100 LEU A O 1
ATOM 737 N N . VAL A 1 101 ? 2.667 8.572 5.483 1.00 98.00 101 VAL A N 1
ATOM 738 C CA . VAL A 1 101 ? 1.894 9.020 4.306 1.00 98.00 101 VAL A CA 1
ATOM 739 C C . VAL A 1 101 ? 1.703 10.532 4.317 1.00 98.00 101 VAL A C 1
ATOM 741 O O . VAL A 1 101 ? 1.828 11.178 3.281 1.00 98.00 101 VAL A O 1
ATOM 744 N N . GLU A 1 102 ? 1.415 11.105 5.482 1.00 96.44 102 GLU A N 1
ATOM 745 C CA . GLU A 1 102 ? 1.294 12.553 5.640 1.00 96.44 102 GLU A CA 1
ATOM 746 C C . GLU A 1 102 ? 2.670 13.229 5.547 1.00 96.44 102 GLU A C 1
ATOM 748 O O . GLU A 1 102 ? 2.819 14.215 4.828 1.00 96.44 102 GLU A O 1
ATOM 753 N N . SER A 1 103 ? 3.708 12.635 6.146 1.00 97.69 103 SER A N 1
ATOM 754 C CA . SER A 1 103 ? 5.092 13.100 5.991 1.00 97.69 103 SER A CA 1
ATOM 755 C C . SER A 1 103 ? 5.570 13.076 4.529 1.00 97.69 103 SER A C 1
ATOM 757 O O . SER A 1 103 ? 6.293 13.984 4.122 1.00 97.69 103 SER A O 1
ATOM 759 N N . LEU A 1 104 ? 5.128 12.107 3.711 1.00 98.44 104 LEU A N 1
ATOM 760 C CA . LEU A 1 104 ? 5.347 12.091 2.257 1.00 98.44 104 LEU A CA 1
ATOM 761 C C . LEU A 1 104 ? 4.561 13.205 1.546 1.00 98.44 104 LEU A C 1
ATOM 763 O O . LEU A 1 104 ? 5.134 13.923 0.731 1.00 98.44 104 LEU A O 1
ATOM 767 N N . ARG A 1 105 ? 3.274 13.405 1.867 1.00 97.81 105 ARG A N 1
ATOM 768 C CA . ARG A 1 105 ? 2.458 14.491 1.276 1.00 97.81 105 ARG A CA 1
ATOM 769 C C . ARG A 1 105 ? 3.043 15.874 1.563 1.00 97.81 105 ARG A C 1
ATOM 771 O O . ARG A 1 105 ? 2.973 16.748 0.706 1.00 97.81 105 ARG A O 1
ATOM 778 N N . GLN A 1 106 ? 3.702 16.056 2.705 1.00 97.19 106 GLN A N 1
ATOM 779 C CA . GLN A 1 106 ? 4.421 17.286 3.059 1.00 97.19 106 GLN A CA 1
ATOM 780 C C . GLN A 1 106 ? 5.730 17.507 2.273 1.00 97.19 106 GLN A C 1
ATOM 782 O O . GLN A 1 106 ? 6.346 18.563 2.410 1.00 97.19 106 GLN A O 1
ATOM 787 N N . LYS A 1 107 ? 6.152 16.560 1.420 1.00 97.19 107 LYS A N 1
ATOM 788 C CA . LYS A 1 107 ? 7.221 16.758 0.420 1.00 97.19 107 LYS A CA 1
ATOM 789 C C . LYS A 1 107 ? 6.695 17.309 -0.912 1.00 97.19 107 LYS A C 1
ATOM 791 O O . LYS A 1 107 ? 7.499 17.663 -1.771 1.00 97.19 107 LYS A O 1
ATOM 796 N N . ALA A 1 108 ? 5.375 17.380 -1.104 1.00 96.31 108 ALA A N 1
ATOM 797 C CA . ALA A 1 108 ? 4.787 17.885 -2.337 1.00 96.31 108 ALA A CA 1
ATOM 798 C C . ALA A 1 108 ? 4.951 19.406 -2.449 1.00 96.31 108 ALA A C 1
ATOM 800 O O . ALA A 1 108 ? 4.602 20.161 -1.540 1.00 96.31 108 ALA A O 1
ATOM 801 N N . SER A 1 109 ? 5.439 19.872 -3.596 1.00 93.75 109 SER A N 1
ATOM 802 C CA . SER A 1 109 ? 5.567 21.296 -3.903 1.00 93.75 109 SER A CA 1
ATOM 803 C C . SER A 1 109 ? 5.378 21.529 -5.392 1.00 93.75 109 SER A C 1
ATOM 805 O O . SER A 1 109 ? 5.928 20.804 -6.210 1.00 93.75 109 SER A O 1
ATOM 807 N N . SER A 1 110 ? 4.620 22.564 -5.758 1.00 87.44 110 SER A N 1
ATOM 808 C CA . SER A 1 110 ? 4.421 22.990 -7.157 1.00 87.44 110 SER A CA 1
ATOM 809 C C . SER A 1 110 ? 3.851 21.920 -8.113 1.00 87.44 110 SER A C 1
ATOM 811 O O . SER A 1 110 ? 3.925 22.096 -9.327 1.00 87.44 110 SER A O 1
ATOM 813 N N . GLY A 1 111 ? 3.241 20.854 -7.579 1.00 81.12 111 GLY A N 1
ATOM 814 C CA . GLY A 1 111 ? 2.648 19.755 -8.355 1.00 81.12 111 GLY A CA 1
ATOM 815 C C . GLY A 1 111 ? 3.585 18.575 -8.650 1.00 81.12 111 GLY A C 1
ATOM 816 O O . GLY A 1 111 ? 3.292 17.837 -9.585 1.00 81.12 111 GLY A O 1
ATOM 817 N N . GLN A 1 112 ? 4.680 18.444 -7.891 1.00 91.94 112 GLN A N 1
ATOM 818 C CA . GLN A 1 112 ? 5.630 17.320 -7.908 1.00 91.94 112 GLN A CA 1
ATOM 819 C C . GLN A 1 112 ? 6.015 16.922 -6.467 1.00 91.94 112 GLN A C 1
ATOM 821 O O . GLN A 1 112 ? 5.885 17.753 -5.551 1.00 91.94 112 GLN A O 1
ATOM 826 N N . LEU A 1 113 ? 6.493 15.695 -6.253 1.00 95.62 113 LEU A N 1
ATOM 827 C CA . LEU A 1 113 ? 6.871 15.142 -4.944 1.00 95.62 113 LEU A CA 1
ATOM 828 C C . LEU A 1 113 ? 8.389 15.083 -4.745 1.00 95.62 113 LEU A C 1
ATOM 830 O O . LEU A 1 113 ? 9.050 14.182 -5.245 1.00 95.62 113 LEU A O 1
ATOM 834 N N . GLY A 1 114 ? 8.920 15.947 -3.873 1.00 95.94 114 GLY A N 1
ATOM 835 C CA . GLY A 1 114 ? 10.332 15.910 -3.483 1.00 95.94 114 GLY A CA 1
ATOM 836 C C . GLY A 1 114 ? 11.174 16.998 -4.145 1.00 95.94 114 GLY A C 1
ATOM 837 O O . GLY A 1 114 ? 10.836 18.184 -4.049 1.00 95.94 114 GLY A O 1
ATOM 838 N N . ASP A 1 115 ? 12.319 16.615 -4.711 1.00 96.12 115 ASP A N 1
ATOM 839 C CA . ASP A 1 115 ? 13.292 17.553 -5.273 1.00 96.12 115 ASP A CA 1
ATOM 840 C C . ASP A 1 115 ? 12.891 17.976 -6.701 1.00 96.12 115 ASP A C 1
ATOM 842 O O . ASP A 1 115 ? 12.864 17.142 -7.602 1.00 96.12 115 ASP A O 1
ATOM 846 N N . PRO A 1 116 ? 12.671 19.278 -6.977 1.00 94.88 116 PRO A N 1
ATOM 847 C CA . PRO A 1 116 ? 12.186 19.746 -8.278 1.00 94.88 116 PRO A CA 1
ATOM 848 C C . PRO A 1 116 ? 13.178 19.552 -9.442 1.00 94.88 116 PRO A C 1
ATOM 850 O O . PRO A 1 116 ? 12.857 19.910 -10.580 1.00 94.88 116 PRO A O 1
ATOM 853 N N . THR A 1 117 ? 14.388 19.043 -9.184 1.00 95.69 117 THR A N 1
ATOM 854 C CA . THR A 1 117 ? 15.346 18.616 -10.213 1.00 95.69 117 THR A CA 1
ATOM 855 C C . THR A 1 117 ? 15.189 17.147 -10.619 1.00 95.69 117 THR A C 1
ATOM 857 O O . THR A 1 117 ? 15.679 16.773 -11.691 1.00 95.69 117 THR A O 1
ATOM 860 N N . LEU A 1 118 ? 14.480 16.335 -9.833 1.00 96.62 118 LEU A N 1
ATOM 861 C CA . LEU A 1 118 ? 14.289 14.898 -10.014 1.00 96.62 118 LEU A CA 1
ATOM 862 C C . LEU A 1 118 ? 12.925 14.549 -10.645 1.00 96.62 118 LEU A C 1
ATOM 864 O O . LEU A 1 118 ? 12.099 15.418 -10.942 1.00 96.62 118 LEU A O 1
ATOM 868 N N . VAL A 1 119 ? 12.761 13.263 -10.970 1.00 97.12 119 VAL A N 1
ATOM 869 C CA . VAL A 1 119 ? 11.491 12.655 -11.424 1.00 97.12 119 VAL A CA 1
ATOM 870 C C . VAL A 1 119 ? 11.239 11.291 -10.756 1.00 97.12 119 VAL A C 1
ATOM 872 O O . VAL A 1 119 ? 10.144 10.735 -10.835 1.00 97.12 119 VAL A O 1
ATOM 875 N N . ASN A 1 120 ? 12.254 10.685 -10.129 1.00 97.25 120 ASN A N 1
ATOM 876 C CA . ASN A 1 120 ? 12.131 9.346 -9.550 1.00 97.25 120 ASN A CA 1
ATOM 877 C C . ASN A 1 120 ? 11.369 9.345 -8.216 1.00 97.25 120 ASN A C 1
ATOM 879 O O . ASN A 1 120 ? 10.713 8.355 -7.902 1.00 97.25 120 ASN A O 1
ATOM 883 N N . ASP A 1 121 ? 11.434 10.435 -7.452 1.00 97.38 121 ASP A N 1
ATOM 884 C CA . ASP A 1 121 ? 10.642 10.659 -6.243 1.00 97.38 121 ASP A CA 1
ATOM 885 C C . ASP A 1 121 ? 9.157 10.889 -6.535 1.00 97.38 121 ASP A C 1
ATOM 887 O O . ASP A 1 121 ? 8.342 10.395 -5.760 1.00 97.38 121 ASP A O 1
ATOM 891 N N . ASP A 1 122 ? 8.779 11.484 -7.671 1.00 98.50 122 ASP A N 1
ATOM 892 C CA . ASP A 1 122 ? 7.380 11.478 -8.128 1.00 98.50 122 ASP A CA 1
ATOM 893 C C . ASP A 1 122 ? 6.894 10.054 -8.405 1.00 98.50 122 ASP A C 1
ATOM 895 O O . ASP A 1 122 ? 5.813 9.649 -7.979 1.00 98.50 122 ASP A O 1
ATOM 899 N N . MET A 1 123 ? 7.699 9.247 -9.107 1.00 98.62 123 MET A N 1
ATOM 900 C CA . MET A 1 123 ? 7.322 7.869 -9.436 1.00 98.62 123 MET A CA 1
ATOM 901 C C . MET A 1 123 ? 7.195 7.004 -8.176 1.00 98.62 123 MET A C 1
ATOM 903 O O . MET A 1 123 ? 6.200 6.292 -8.015 1.00 98.62 123 MET A O 1
ATOM 907 N N . PHE A 1 124 ? 8.169 7.083 -7.265 1.00 98.62 124 PHE A N 1
ATOM 908 C CA . PHE A 1 124 ? 8.123 6.391 -5.977 1.00 98.62 124 PHE A CA 1
ATOM 909 C C . PHE A 1 124 ? 7.006 6.919 -5.072 1.00 98.62 124 PHE A C 1
ATOM 911 O O . PHE A 1 124 ? 6.287 6.123 -4.467 1.00 98.62 124 PHE A O 1
ATOM 918 N N . GLY A 1 125 ? 6.821 8.236 -5.024 1.00 98.69 125 GLY A N 1
ATOM 919 C CA . GLY A 1 125 ? 5.793 8.916 -4.248 1.00 98.69 125 GLY A CA 1
ATOM 920 C C . GLY A 1 125 ? 4.387 8.552 -4.708 1.00 98.69 125 GLY A C 1
ATOM 921 O O . GLY A 1 125 ? 3.543 8.197 -3.888 1.00 98.69 125 GLY A O 1
ATOM 922 N N . LEU A 1 126 ? 4.145 8.524 -6.018 1.00 98.88 126 LEU A N 1
ATOM 923 C CA . LEU A 1 126 ? 2.887 8.076 -6.611 1.00 98.88 126 LEU A CA 1
ATOM 924 C C . LEU A 1 126 ? 2.603 6.597 -6.305 1.00 98.88 126 LEU A C 1
ATOM 926 O O . LEU A 1 126 ? 1.489 6.261 -5.893 1.00 98.88 126 LEU A O 1
ATOM 930 N N . LEU A 1 127 ? 3.608 5.721 -6.444 1.00 98.88 127 LEU A N 1
ATOM 931 C CA . LEU A 1 127 ? 3.506 4.307 -6.062 1.00 98.88 127 LEU A CA 1
ATOM 932 C C . LEU A 1 127 ? 3.143 4.153 -4.573 1.00 98.88 127 LEU A C 1
ATOM 934 O O . LEU A 1 127 ? 2.251 3.372 -4.243 1.00 98.88 127 LEU A O 1
ATOM 938 N N . ALA A 1 128 ? 3.794 4.912 -3.689 1.00 98.88 128 ALA A N 1
ATOM 939 C CA . ALA A 1 128 ? 3.606 4.871 -2.241 1.00 98.88 128 ALA A CA 1
ATOM 940 C C . ALA A 1 128 ? 2.256 5.454 -1.780 1.00 98.88 128 ALA A C 1
ATOM 942 O O . ALA A 1 128 ? 1.553 4.848 -0.965 1.00 98.88 128 ALA A O 1
ATOM 943 N N . LEU A 1 129 ? 1.839 6.603 -2.323 1.00 98.81 129 LEU A N 1
ATOM 944 C CA . LEU A 1 129 ? 0.522 7.185 -2.051 1.00 98.81 129 LEU A CA 1
ATOM 945 C C . LEU A 1 129 ? -0.576 6.180 -2.410 1.00 98.81 129 LEU A C 1
ATOM 947 O O . LEU A 1 129 ? -1.395 5.839 -1.549 1.00 98.81 129 LEU A O 1
ATOM 951 N N . VAL A 1 130 ? -0.546 5.649 -3.637 1.00 98.75 130 VAL A N 1
ATOM 952 C CA . VAL A 1 130 ? -1.517 4.653 -4.102 1.00 98.75 130 VAL A CA 1
ATOM 953 C C . VAL A 1 130 ? -1.461 3.387 -3.245 1.00 98.75 130 VAL A C 1
ATOM 955 O O . VAL A 1 130 ? -2.512 2.932 -2.796 1.00 98.75 130 VAL A O 1
ATOM 958 N N . SER A 1 131 ? -0.276 2.835 -2.949 1.00 98.81 131 SER A N 1
ATOM 959 C CA . SER A 1 131 ? -0.167 1.603 -2.153 1.00 98.81 131 SER A CA 1
ATOM 960 C C . SER A 1 131 ? -0.726 1.768 -0.740 1.00 98.81 131 SER A C 1
ATOM 962 O O . SER A 1 131 ? -1.349 0.846 -0.215 1.00 98.81 131 SER A O 1
ATOM 964 N N . SER A 1 132 ? -0.596 2.960 -0.147 1.00 98.56 132 SER A N 1
ATOM 965 C CA . SER A 1 132 ? -1.159 3.294 1.166 1.00 98.56 132 SER A CA 1
ATOM 966 C C . SER A 1 132 ? -2.687 3.468 1.179 1.00 98.56 132 SER A C 1
ATOM 968 O O . SER A 1 132 ? -3.259 3.721 2.246 1.00 98.56 132 SER A O 1
ATOM 970 N N . GLY A 1 133 ? -3.352 3.355 0.025 1.00 97.88 133 GLY A N 1
ATOM 971 C CA . GLY A 1 133 ? -4.793 3.545 -0.138 1.00 97.88 133 GLY A CA 1
ATOM 972 C C . GLY A 1 133 ? -5.224 5.002 -0.345 1.00 97.88 133 GLY A C 1
ATOM 973 O O . GLY A 1 133 ? -6.362 5.340 -0.026 1.00 97.88 133 GLY A O 1
ATOM 974 N N . VAL A 1 134 ? -4.354 5.887 -0.847 1.00 97.88 134 VAL A N 1
ATOM 975 C CA . VAL A 1 134 ? -4.801 7.208 -1.328 1.00 97.88 134 VAL A CA 1
ATOM 976 C C . VAL A 1 134 ? -5.586 7.011 -2.638 1.00 97.88 134 VAL A C 1
ATOM 978 O O . VAL A 1 134 ? -5.071 6.354 -3.546 1.00 97.88 134 VAL A O 1
ATOM 981 N N . PRO A 1 135 ? -6.824 7.531 -2.768 1.00 96.44 135 PRO A N 1
ATOM 982 C CA . PRO A 1 135 ? -7.627 7.357 -3.979 1.00 96.44 135 PRO A CA 1
ATOM 983 C C . PRO A 1 135 ? -6.967 7.944 -5.230 1.00 96.44 135 PRO A C 1
ATOM 985 O O . PRO A 1 135 ? -6.332 8.993 -5.174 1.00 96.44 135 PRO A O 1
ATOM 988 N N . THR A 1 136 ? -7.229 7.355 -6.399 1.00 96.56 136 THR A N 1
ATOM 989 C CA . THR A 1 136 ? -6.792 7.912 -7.697 1.00 96.56 136 THR A CA 1
ATOM 990 C C . THR A 1 136 ? -7.477 9.236 -8.062 1.00 96.56 136 THR A C 1
ATOM 992 O O . THR A 1 136 ? -7.069 9.904 -9.007 1.00 96.56 136 THR A O 1
ATOM 995 N N . SER A 1 137 ? -8.511 9.624 -7.310 1.00 96.00 137 SER A N 1
ATOM 996 C CA . SER A 1 137 ? -9.179 10.926 -7.375 1.00 96.00 137 SER A CA 1
ATOM 997 C C . SER A 1 137 ? -8.588 11.981 -6.427 1.00 96.00 137 SER A C 1
ATOM 999 O O . SER A 1 137 ? -9.122 13.086 -6.358 1.00 96.00 137 SER A O 1
ATOM 1001 N N . ASP A 1 138 ? -7.544 11.656 -5.659 1.00 96.25 138 ASP A N 1
ATOM 1002 C CA . ASP A 1 138 ? -6.837 12.621 -4.814 1.00 96.25 138 ASP A CA 1
ATOM 1003 C C . ASP A 1 138 ? -6.092 13.657 -5.672 1.00 96.25 138 ASP A C 1
ATOM 1005 O O . ASP A 1 138 ? -5.491 13.330 -6.698 1.00 96.25 138 ASP A O 1
ATOM 1009 N N . SER A 1 139 ? -6.123 14.925 -5.258 1.00 96.00 139 SER A N 1
ATOM 1010 C CA . SER A 1 139 ? -5.580 16.030 -6.056 1.00 96.00 139 SER A CA 1
ATOM 1011 C C . SER A 1 139 ? -4.062 15.970 -6.228 1.00 96.00 139 SER A C 1
ATOM 1013 O O . SER A 1 139 ? -3.564 16.410 -7.267 1.00 96.00 139 SER A O 1
ATOM 1015 N N . LEU A 1 140 ? -3.327 15.398 -5.265 1.00 96.69 140 LEU A N 1
ATOM 1016 C CA . LEU A 1 140 ? -1.896 15.160 -5.424 1.00 96.69 140 LEU A CA 1
ATOM 1017 C C . LEU A 1 140 ? -1.673 14.025 -6.425 1.00 96.69 140 LEU A C 1
ATOM 1019 O O . LEU A 1 140 ? -0.992 14.244 -7.415 1.00 96.69 140 LEU A O 1
ATOM 1023 N N . VAL A 1 141 ? -2.344 12.878 -6.273 1.00 98.19 141 VAL A N 1
ATOM 1024 C CA . VAL A 1 141 ? -2.244 11.743 -7.219 1.00 98.19 141 VAL A CA 1
ATOM 1025 C C . VAL A 1 141 ? -2.543 12.152 -8.674 1.00 98.19 141 VAL A C 1
ATOM 1027 O O . VAL A 1 141 ? -1.835 11.738 -9.592 1.00 98.19 141 VAL A O 1
ATOM 1030 N N . ILE A 1 142 ? -3.534 13.021 -8.901 1.00 97.88 142 ILE A N 1
ATOM 1031 C CA . ILE A 1 142 ? -3.833 13.594 -10.229 1.00 97.88 142 ILE A CA 1
ATOM 1032 C C . ILE A 1 142 ? -2.704 14.520 -10.728 1.00 97.88 142 ILE A C 1
ATOM 1034 O O . ILE A 1 142 ? -2.410 14.544 -11.929 1.00 97.88 142 ILE A O 1
ATOM 1038 N N . SER A 1 143 ? -2.068 15.271 -9.825 1.00 97.56 143 SER A N 1
ATOM 1039 C CA . SER A 1 143 ? -0.930 16.146 -10.138 1.00 97.56 143 SER A CA 1
ATOM 1040 C C . SER A 1 143 ? 0.303 15.327 -10.523 1.00 97.56 143 SER A C 1
ATOM 1042 O O . SER A 1 143 ? 0.817 15.528 -11.618 1.00 97.56 143 SER A O 1
ATOM 1044 N N . GLU A 1 144 ? 0.683 14.328 -9.721 1.00 98.25 144 GLU A N 1
ATOM 1045 C CA . GLU A 1 144 ? 1.802 13.407 -9.984 1.00 98.25 144 GLU A CA 1
ATOM 1046 C C . GLU A 1 144 ? 1.663 12.709 -11.348 1.00 98.25 144 GLU A C 1
ATOM 1048 O O . GLU A 1 144 ? 2.579 12.724 -12.170 1.00 98.25 144 GLU A O 1
ATOM 1053 N N . VAL A 1 145 ? 0.477 12.161 -11.655 1.00 98.56 145 VAL A N 1
ATOM 1054 C CA . VAL A 1 145 ? 0.183 11.542 -12.963 1.00 98.56 145 VAL A CA 1
ATOM 1055 C C . VAL A 1 145 ? 0.382 12.528 -14.117 1.00 98.56 145 VAL A C 1
ATOM 1057 O O . VAL A 1 145 ? 0.844 12.141 -15.194 1.00 98.56 145 VAL A O 1
ATOM 1060 N N . SER A 1 146 ? 0.034 13.798 -13.909 1.00 98.00 146 SER A N 1
ATOM 1061 C CA . SER A 1 146 ? 0.188 14.858 -14.910 1.00 98.00 146 SER A CA 1
ATOM 1062 C C . SER A 1 146 ? 1.649 15.299 -15.048 1.00 98.00 146 SER A C 1
ATOM 1064 O O . SER A 1 146 ? 2.132 15.475 -16.169 1.00 98.00 146 SER A O 1
ATOM 1066 N N . TYR A 1 147 ? 2.368 15.420 -13.930 1.00 98.12 147 TYR A N 1
ATOM 1067 C CA . TYR A 1 147 ? 3.776 15.794 -13.879 1.00 98.12 147 TYR A CA 1
ATOM 1068 C C . TYR A 1 147 ? 4.656 14.723 -14.522 1.00 98.12 147 TYR A C 1
ATOM 1070 O O . TYR A 1 147 ? 5.342 15.030 -15.497 1.00 98.12 147 TYR A O 1
ATOM 1078 N N . ILE A 1 148 ? 4.558 13.460 -14.092 1.00 98.38 148 ILE A N 1
ATOM 1079 C CA . ILE A 1 148 ? 5.317 12.337 -14.665 1.00 98.38 148 ILE A CA 1
ATOM 1080 C C . ILE A 1 148 ? 5.086 12.267 -16.180 1.00 98.38 148 ILE A C 1
ATOM 1082 O O . ILE A 1 148 ? 6.047 12.217 -16.944 1.00 98.38 148 ILE A O 1
ATOM 1086 N N . LYS A 1 149 ? 3.838 12.370 -16.659 1.00 98.38 149 LYS A N 1
ATOM 1087 C CA . LYS A 1 149 ? 3.548 12.422 -18.106 1.00 98.38 149 LYS A CA 1
ATOM 1088 C C . LYS A 1 149 ? 4.200 13.609 -18.822 1.00 98.38 149 LYS A C 1
ATOM 1090 O O . LYS A 1 149 ? 4.641 13.450 -19.957 1.00 98.38 149 LYS A O 1
ATOM 1095 N N . SER A 1 150 ? 4.299 14.774 -18.179 1.00 96.88 150 SER A N 1
ATOM 1096 C CA . SER A 1 150 ? 4.998 15.945 -18.734 1.00 96.88 150 SER A CA 1
ATOM 1097 C C . SER A 1 150 ? 6.523 15.778 -18.817 1.00 96.88 150 SER A C 1
ATOM 1099 O O . SER A 1 150 ? 7.172 16.505 -19.567 1.00 96.88 150 SER A O 1
ATOM 1101 N N . ARG A 1 151 ? 7.094 14.810 -18.081 1.00 97.19 151 ARG A N 1
ATOM 1102 C CA . ARG A 1 151 ? 8.526 14.471 -18.087 1.00 97.19 151 ARG A CA 1
ATOM 1103 C C . ARG A 1 151 ? 8.913 13.358 -19.071 1.00 97.19 151 ARG A C 1
ATOM 1105 O O . ARG A 1 151 ? 10.086 12.999 -19.112 1.00 97.19 151 ARG A O 1
ATOM 1112 N N . GLN A 1 152 ? 7.983 12.832 -19.879 1.00 98.44 152 GLN A N 1
ATOM 1113 C CA . GLN A 1 152 ? 8.341 11.862 -20.922 1.00 98.44 152 GLN A CA 1
ATOM 1114 C C . GLN A 1 152 ? 9.265 12.509 -21.967 1.00 98.44 152 GLN A C 1
ATOM 1116 O O . GLN A 1 152 ? 8.931 13.535 -22.566 1.00 98.44 152 GLN A O 1
ATOM 1121 N N . LEU A 1 153 ? 10.416 11.885 -22.203 1.00 98.38 153 LEU A N 1
ATOM 1122 C CA . LEU A 1 153 ? 11.475 12.397 -23.066 1.00 98.38 153 LEU A CA 1
ATOM 1123 C C . LEU A 1 153 ? 11.157 12.212 -24.569 1.00 98.38 153 LEU A C 1
ATOM 1125 O O . LEU A 1 153 ? 10.302 11.397 -24.939 1.00 98.38 153 LEU A O 1
ATOM 1129 N N . PRO A 1 154 ? 11.834 12.950 -25.478 1.00 97.44 154 PRO A N 1
ATOM 1130 C CA . PRO A 1 154 ? 11.593 12.863 -26.926 1.00 97.44 154 PRO A CA 1
ATOM 1131 C C . PRO A 1 154 ? 11.878 11.487 -27.549 1.00 97.44 154 PRO A C 1
ATOM 1133 O O . PRO A 1 154 ? 11.347 11.178 -28.615 1.00 97.44 154 PRO A O 1
ATOM 1136 N N . ASP A 1 155 ? 12.694 10.664 -26.889 1.00 96.62 155 ASP A N 1
ATOM 1137 C CA . ASP A 1 155 ? 12.983 9.269 -27.246 1.00 96.62 155 ASP A CA 1
ATOM 1138 C C . ASP A 1 155 ? 11.889 8.277 -26.789 1.00 96.62 155 ASP A C 1
ATOM 1140 O O . ASP A 1 155 ? 11.965 7.097 -27.130 1.00 96.62 155 ASP A O 1
ATOM 1144 N N . ASN A 1 156 ? 10.826 8.775 -26.135 1.00 98.06 156 ASN A N 1
ATOM 1145 C CA . ASN A 1 156 ? 9.668 8.057 -25.579 1.00 98.06 156 ASN A CA 1
ATOM 1146 C C . ASN A 1 156 ? 9.880 7.406 -24.195 1.00 98.06 156 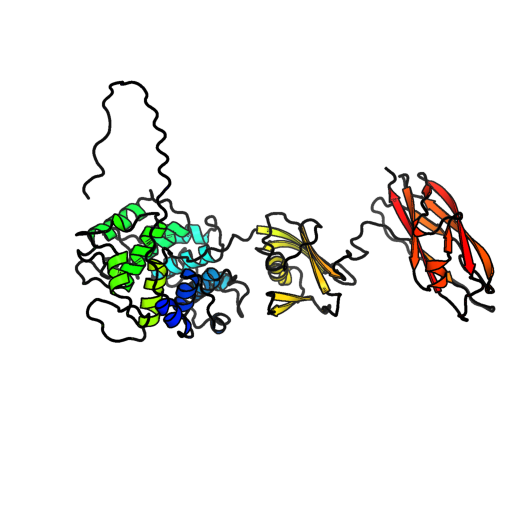ASN A C 1
ATOM 1148 O O . ASN A 1 156 ? 8.998 6.686 -23.718 1.00 98.06 156 ASN A O 1
ATOM 1152 N N . SER A 1 157 ? 11.000 7.702 -23.536 1.00 98.38 157 SER A N 1
ATOM 1153 C CA . SER A 1 157 ? 11.408 7.143 -22.240 1.00 98.38 157 SER A CA 1
ATOM 1154 C C . SER A 1 157 ? 11.240 8.129 -21.064 1.00 98.38 157 SER A C 1
ATOM 1156 O O . SER A 1 157 ? 10.696 9.225 -21.227 1.00 98.38 157 SER A O 1
ATOM 1158 N N . TRP A 1 158 ? 11.714 7.743 -19.876 1.00 98.62 158 TRP A N 1
ATOM 1159 C CA . TRP A 1 158 ? 11.955 8.624 -18.725 1.00 98.62 158 TRP A CA 1
ATOM 1160 C C . TRP A 1 158 ? 13.372 8.432 -18.184 1.00 98.62 158 TRP A C 1
ATOM 1162 O O . TRP A 1 158 ? 14.002 7.401 -18.420 1.00 98.62 158 TRP A O 1
ATOM 1172 N N . ASP A 1 159 ? 13.837 9.395 -17.389 1.00 96.94 159 ASP A N 1
ATOM 1173 C CA . ASP A 1 159 ? 15.067 9.274 -16.610 1.00 96.94 159 ASP A CA 1
ATOM 1174 C C . ASP A 1 159 ? 14.916 9.824 -15.185 1.00 96.94 159 ASP A C 1
ATOM 1176 O O . ASP A 1 159 ? 13.872 10.358 -14.817 1.00 96.94 159 ASP A O 1
ATOM 1180 N N . PHE A 1 160 ? 15.987 9.703 -14.401 1.00 94.38 160 PHE A N 1
ATOM 1181 C CA . PHE A 1 160 ? 16.071 10.094 -12.997 1.00 94.38 160 PHE A CA 1
ATOM 1182 C C . PHE A 1 160 ? 15.929 11.613 -12.771 1.00 94.38 160 PHE A C 1
ATOM 1184 O O . PHE A 1 160 ? 15.379 12.028 -11.753 1.00 94.38 160 PHE A O 1
ATOM 1191 N N . THR A 1 161 ? 16.400 12.453 -13.709 1.00 95.19 161 THR A N 1
ATOM 1192 C CA . THR A 1 161 ? 16.382 13.925 -13.565 1.00 95.19 161 THR A CA 1
ATOM 1193 C C . THR A 1 161 ? 15.555 14.635 -14.633 1.00 95.19 161 THR A C 1
ATOM 1195 O O . THR A 1 161 ? 15.517 14.243 -15.797 1.00 95.19 161 THR A O 1
ATOM 1198 N N . THR A 1 162 ? 15.005 15.789 -14.259 1.00 93.31 162 THR A N 1
ATOM 1199 C CA . THR A 1 162 ? 14.359 16.760 -15.162 1.00 93.31 162 THR A CA 1
ATOM 1200 C C . THR A 1 162 ? 15.295 17.371 -16.213 1.00 93.31 162 THR A C 1
ATOM 1202 O O . THR A 1 162 ? 14.821 18.029 -17.140 1.00 93.31 162 THR A O 1
ATOM 1205 N N . SER A 1 163 ? 16.611 17.183 -16.064 1.00 94.00 163 SER A N 1
ATOM 1206 C CA . SER A 1 163 ? 17.653 17.711 -16.956 1.00 94.00 163 SER A CA 1
ATOM 1207 C C . SER A 1 163 ? 18.182 16.689 -17.969 1.00 94.00 163 SER A C 1
ATOM 1209 O O . SER A 1 163 ? 18.940 17.051 -18.871 1.00 94.00 163 SER A O 1
ATOM 1211 N N . SER A 1 164 ? 17.790 15.421 -17.828 1.00 92.94 164 SER A N 1
ATOM 1212 C CA . SER A 1 164 ? 18.244 14.322 -18.676 1.00 92.94 164 SER A CA 1
ATOM 1213 C C . SER A 1 164 ? 17.698 14.446 -20.104 1.00 92.94 164 SER A C 1
ATOM 1215 O O . SER A 1 164 ? 16.560 14.855 -20.323 1.00 92.94 164 SER A O 1
ATOM 1217 N N . THR A 1 165 ? 18.519 14.090 -21.095 1.00 90.75 165 THR A N 1
ATOM 1218 C CA . THR A 1 165 ? 18.205 14.249 -22.532 1.00 90.75 165 THR A CA 1
ATOM 1219 C C . THR A 1 165 ? 18.049 12.930 -23.293 1.00 90.75 165 THR A C 1
ATOM 1221 O O . THR A 1 165 ? 17.658 12.943 -24.459 1.00 90.75 165 THR A O 1
ATOM 1224 N N . ALA A 1 166 ? 18.321 11.811 -22.626 1.00 93.06 166 ALA A N 1
ATOM 1225 C CA . ALA A 1 166 ? 18.011 10.443 -23.027 1.00 93.06 166 ALA A CA 1
ATOM 1226 C C . ALA A 1 166 ? 17.677 9.661 -21.749 1.00 93.06 166 ALA A C 1
ATOM 1228 O O . ALA A 1 166 ? 18.243 9.977 -20.697 1.00 93.06 166 ALA A O 1
ATOM 1229 N N . GLY A 1 167 ? 16.762 8.696 -21.817 1.00 93.94 167 GLY A N 1
ATOM 1230 C CA . GLY A 1 167 ? 16.300 7.994 -20.618 1.00 93.94 167 GLY A CA 1
ATOM 1231 C C . GLY A 1 167 ? 16.886 6.619 -20.364 1.00 93.94 167 GLY A C 1
ATOM 1232 O O . GLY A 1 167 ? 17.672 6.075 -21.140 1.00 93.94 167 GLY A O 1
ATOM 1233 N N . SER A 1 168 ? 16.485 6.063 -19.225 1.00 98.12 168 SER A N 1
ATOM 1234 C CA . SER A 1 168 ? 16.913 4.767 -18.714 1.00 98.12 168 SER A CA 1
ATOM 1235 C C . SER A 1 168 ? 15.755 3.770 -18.696 1.00 98.12 168 SER A C 1
ATOM 1237 O O . SER A 1 168 ? 14.573 4.117 -18.593 1.00 98.12 168 SER A O 1
ATOM 1239 N N . VAL A 1 169 ? 16.097 2.490 -18.825 1.00 98.75 169 VAL A N 1
ATOM 1240 C CA . VAL A 1 169 ? 15.130 1.387 -18.797 1.00 98.75 169 VAL A CA 1
ATOM 1241 C C . VAL A 1 169 ? 14.415 1.318 -17.448 1.00 98.75 169 VAL A C 1
ATOM 1243 O O . VAL A 1 169 ? 13.187 1.274 -17.415 1.00 98.75 169 VAL A O 1
ATOM 1246 N N . ASP A 1 170 ? 15.169 1.378 -16.350 1.00 98.62 170 ASP A N 1
ATOM 1247 C CA . ASP A 1 170 ? 14.669 1.290 -14.976 1.00 98.62 170 ASP A CA 1
ATOM 1248 C C . ASP A 1 170 ? 13.619 2.375 -14.680 1.00 98.62 170 ASP A C 1
ATOM 1250 O O . ASP A 1 170 ? 12.522 2.066 -14.212 1.00 98.62 170 ASP A O 1
ATOM 1254 N N . MET A 1 171 ? 13.905 3.637 -15.024 1.00 98.62 171 MET A N 1
ATOM 1255 C CA . MET A 1 171 ? 12.978 4.759 -14.819 1.00 98.62 171 MET A CA 1
ATOM 1256 C C . MET A 1 171 ? 11.771 4.691 -15.759 1.00 98.62 171 MET A C 1
ATOM 1258 O O . MET A 1 171 ? 10.655 5.001 -15.351 1.00 98.62 171 MET A O 1
ATOM 1262 N N . THR A 1 172 ? 11.942 4.208 -16.992 1.00 98.88 172 THR A N 1
ATOM 1263 C CA . THR A 1 172 ? 10.815 3.998 -17.917 1.00 98.88 172 THR A CA 1
ATOM 1264 C C . THR A 1 172 ? 9.870 2.897 -17.423 1.00 98.88 172 THR A C 1
ATOM 1266 O O . THR A 1 172 ? 8.650 3.056 -17.466 1.00 98.88 172 THR A O 1
ATOM 1269 N N . ALA A 1 173 ? 10.411 1.797 -16.896 1.00 98.88 173 ALA A N 1
ATOM 1270 C CA . ALA A 1 173 ? 9.634 0.722 -16.288 1.00 98.88 173 ALA A CA 1
ATOM 1271 C C . ALA A 1 173 ? 8.930 1.170 -14.990 1.00 98.88 173 ALA A C 1
ATOM 1273 O O . ALA A 1 173 ? 7.771 0.821 -14.752 1.00 98.88 173 ALA A O 1
ATOM 1274 N N . MET A 1 174 ? 9.597 1.993 -14.177 1.00 98.75 174 MET A N 1
ATOM 1275 C CA . MET A 1 174 ? 9.022 2.589 -12.970 1.00 98.75 174 MET A CA 1
ATOM 1276 C C . MET A 1 174 ? 7.885 3.572 -13.296 1.00 98.75 174 MET A C 1
ATOM 1278 O O . MET A 1 174 ? 6.818 3.482 -12.688 1.00 98.75 174 MET A O 1
ATOM 1282 N N . ALA A 1 175 ? 8.055 4.431 -14.309 1.00 98.88 175 ALA A N 1
ATOM 1283 C CA . ALA A 1 175 ? 7.021 5.348 -14.790 1.00 98.88 175 ALA A CA 1
ATOM 1284 C C . ALA A 1 175 ? 5.774 4.602 -15.290 1.00 98.88 175 ALA A C 1
ATOM 1286 O O . ALA A 1 175 ? 4.652 5.004 -14.975 1.00 98.88 175 ALA A O 1
ATOM 1287 N N . ILE A 1 176 ? 5.951 3.481 -16.008 1.00 98.94 176 ILE A N 1
ATOM 1288 C CA . ILE A 1 176 ? 4.839 2.593 -16.382 1.00 98.94 176 ILE A CA 1
ATOM 1289 C C . ILE A 1 176 ? 4.090 2.140 -15.125 1.00 98.94 176 ILE A C 1
ATOM 1291 O O . ILE A 1 176 ? 2.882 2.349 -15.044 1.00 98.94 176 ILE A O 1
ATOM 1295 N N . MET A 1 177 ? 4.780 1.564 -14.136 1.00 98.88 177 MET A N 1
ATOM 1296 C CA . MET A 1 177 ? 4.131 1.039 -12.928 1.00 98.88 177 MET A CA 1
ATOM 1297 C C . MET A 1 177 ? 3.423 2.124 -12.106 1.00 98.88 177 MET A C 1
ATOM 1299 O O . MET A 1 177 ? 2.277 1.917 -11.716 1.00 98.88 177 MET A O 1
ATOM 1303 N N . ALA A 1 178 ? 4.043 3.291 -11.914 1.00 98.88 178 ALA A N 1
ATOM 1304 C CA . ALA A 1 178 ? 3.464 4.410 -11.166 1.00 98.88 178 ALA A CA 1
ATOM 1305 C C . ALA A 1 178 ? 2.187 4.963 -11.829 1.00 98.88 178 ALA A C 1
ATOM 1307 O O . ALA A 1 178 ? 1.152 5.146 -11.182 1.00 98.88 178 ALA A O 1
ATOM 1308 N N . LEU A 1 179 ? 2.212 5.162 -13.152 1.00 98.94 179 LEU A N 1
ATOM 1309 C CA . LEU A 1 179 ? 1.032 5.588 -13.909 1.00 98.94 179 LEU A CA 1
ATOM 1310 C C . LEU A 1 179 ? -0.055 4.497 -13.915 1.00 98.94 179 LEU A C 1
ATOM 1312 O O . LEU A 1 179 ? -1.242 4.799 -13.768 1.00 98.94 179 LEU A O 1
ATOM 1316 N N . ARG A 1 180 ? 0.330 3.220 -14.046 1.00 98.69 180 ARG A N 1
ATOM 1317 C CA . ARG A 1 180 ? -0.595 2.075 -14.022 1.00 98.69 180 ARG A CA 1
ATOM 1318 C C . ARG A 1 180 ? -1.269 1.895 -12.662 1.00 98.69 180 ARG A C 1
ATOM 1320 O O . ARG A 1 180 ? -2.477 1.657 -12.642 1.00 98.69 180 ARG A O 1
ATOM 1327 N N . SER A 1 181 ? -0.549 2.056 -11.548 1.00 98.56 181 SER A N 1
ATOM 1328 C CA . SER A 1 181 ? -1.132 1.996 -10.200 1.00 98.56 181 SER A CA 1
ATOM 1329 C C . SER A 1 181 ? -2.113 3.143 -9.961 1.00 98.56 181 SER A C 1
ATOM 1331 O O . SER A 1 181 ? -3.179 2.927 -9.390 1.00 98.56 181 SER A O 1
ATOM 1333 N N . ALA A 1 182 ? -1.819 4.335 -10.485 1.00 98.44 182 ALA A N 1
ATOM 1334 C CA . ALA A 1 182 ? -2.712 5.493 -10.443 1.00 98.44 182 ALA A CA 1
ATOM 1335 C C . ALA A 1 182 ? -3.931 5.406 -11.395 1.00 98.44 182 ALA A C 1
ATOM 1337 O O . ALA A 1 182 ? -4.692 6.364 -11.526 1.00 98.44 182 ALA A O 1
ATOM 1338 N N . GLY A 1 183 ? -4.146 4.263 -12.057 1.00 98.00 183 GLY A N 1
ATOM 1339 C CA . GLY A 1 183 ? -5.325 4.004 -12.885 1.00 98.00 183 GLY A CA 1
ATOM 1340 C C . GLY A 1 183 ? -5.218 4.460 -14.343 1.00 98.00 183 GLY A C 1
ATOM 1341 O O . GLY A 1 183 ? -6.211 4.379 -15.068 1.00 98.00 183 GLY A O 1
ATOM 1342 N N . VAL A 1 184 ? -4.043 4.892 -14.818 1.00 98.69 184 VAL A N 1
ATOM 1343 C CA . VAL A 1 184 ? -3.842 5.198 -16.244 1.00 98.69 184 VAL A CA 1
ATOM 1344 C C . VAL A 1 184 ? -4.023 3.915 -17.065 1.00 98.69 184 VAL A C 1
ATOM 1346 O O . VAL A 1 184 ? -3.368 2.897 -16.827 1.00 98.69 184 VAL A O 1
ATOM 1349 N N . GLY A 1 185 ? -4.958 3.938 -18.017 1.00 97.88 185 GLY A N 1
ATOM 1350 C CA . GLY A 1 185 ? -5.292 2.780 -18.847 1.00 97.88 185 GLY A CA 1
ATOM 1351 C C . GLY A 1 185 ? -4.196 2.445 -19.862 1.00 97.88 185 GLY A C 1
ATOM 1352 O O . GLY A 1 185 ? -3.533 3.335 -20.380 1.00 97.88 185 GLY A O 1
ATOM 1353 N N . VAL A 1 186 ? -4.044 1.163 -20.209 1.00 96.88 186 VAL A N 1
ATOM 1354 C CA . VAL A 1 186 ? -2.986 0.669 -21.122 1.00 96.88 186 VAL A CA 1
ATOM 1355 C C . VAL A 1 186 ? -3.025 1.265 -22.540 1.00 96.88 186 VAL A C 1
ATOM 1357 O O . VAL A 1 186 ? -2.033 1.206 -23.256 1.00 96.88 186 VAL A O 1
ATOM 1360 N N . GLY A 1 187 ? -4.152 1.863 -22.941 1.00 97.19 187 GLY A N 1
ATOM 1361 C CA . GLY A 1 187 ? -4.296 2.606 -24.198 1.00 97.19 187 GLY A CA 1
ATOM 1362 C C . GLY A 1 187 ? -3.779 4.052 -24.161 1.00 97.19 187 GLY A C 1
ATOM 1363 O O . GLY A 1 187 ? -3.936 4.771 -25.146 1.00 97.19 187 GLY A O 1
ATOM 1364 N N . ASP A 1 188 ? -3.213 4.509 -23.041 1.00 98.62 188 ASP A N 1
ATOM 1365 C CA . ASP A 1 188 ? -2.642 5.849 -22.910 1.00 98.62 188 ASP A CA 1
ATOM 1366 C C . ASP A 1 188 ? -1.383 6.007 -23.774 1.00 98.62 188 ASP A C 1
ATOM 1368 O O . ASP A 1 188 ? -0.499 5.145 -23.793 1.00 98.62 188 ASP A O 1
ATOM 1372 N N . SER A 1 189 ? -1.284 7.128 -24.491 1.00 98.44 189 SER A N 1
ATOM 1373 C CA . SER A 1 189 ? -0.207 7.346 -25.457 1.00 98.44 189 SER A CA 1
ATOM 1374 C C . SER A 1 189 ? 1.177 7.404 -24.812 1.00 98.44 189 SER A C 1
ATOM 1376 O O . SER A 1 189 ? 2.139 7.007 -25.467 1.00 98.44 189 SER A O 1
ATOM 1378 N N . ALA A 1 190 ? 1.293 7.823 -23.546 1.00 98.62 190 ALA A N 1
ATOM 1379 C CA . ALA A 1 190 ? 2.565 7.824 -22.828 1.00 98.62 190 ALA A CA 1
ATOM 1380 C C . ALA A 1 190 ? 3.041 6.392 -22.522 1.00 98.62 190 ALA A C 1
ATOM 1382 O O . ALA A 1 190 ? 4.227 6.098 -22.668 1.00 98.62 190 ALA A O 1
ATOM 1383 N N . LEU A 1 191 ? 2.121 5.481 -22.183 1.00 98.81 191 LEU A N 1
ATOM 1384 C CA . LEU A 1 191 ? 2.431 4.075 -21.903 1.00 98.81 191 LEU A CA 1
ATOM 1385 C C . LEU A 1 191 ? 2.757 3.288 -23.178 1.00 98.81 191 LEU A C 1
ATOM 1387 O O . LEU A 1 191 ? 3.749 2.566 -23.209 1.00 98.81 191 LEU A O 1
ATOM 1391 N N . ILE A 1 192 ? 1.986 3.471 -24.257 1.00 98.69 192 ILE A N 1
ATOM 1392 C CA . ILE A 1 192 ? 2.257 2.834 -25.562 1.00 98.69 192 ILE A CA 1
ATOM 1393 C C . ILE A 1 192 ? 3.661 3.207 -26.067 1.00 98.69 192 ILE A C 1
ATOM 1395 O O . ILE A 1 192 ? 4.405 2.365 -26.571 1.00 98.69 192 ILE A O 1
ATOM 1399 N N . LYS A 1 193 ? 4.034 4.477 -25.892 1.00 98.81 193 LYS A N 1
ATOM 1400 C CA . LYS A 1 193 ? 5.370 5.015 -26.159 1.00 98.81 193 LYS A CA 1
ATOM 1401 C C . LYS A 1 193 ? 6.466 4.350 -25.317 1.00 98.81 193 LYS A C 1
ATOM 1403 O O . LYS A 1 193 ? 7.460 3.898 -25.881 1.00 98.81 193 LYS A O 1
ATOM 1408 N N . ALA A 1 194 ? 6.248 4.240 -24.005 1.00 98.81 194 ALA A N 1
ATOM 1409 C CA . ALA A 1 194 ? 7.160 3.594 -23.059 1.00 98.81 194 ALA A CA 1
ATOM 1410 C C . ALA A 1 194 ? 7.457 2.137 -23.452 1.00 98.81 194 ALA A C 1
ATOM 1412 O O . ALA A 1 194 ? 8.607 1.714 -23.530 1.00 98.81 194 ALA A O 1
ATOM 1413 N N . VAL A 1 195 ? 6.398 1.386 -23.766 1.00 98.69 195 VAL A N 1
ATOM 1414 C CA . VAL A 1 195 ? 6.459 -0.009 -24.220 1.00 98.69 195 VAL A CA 1
ATOM 1415 C C . VAL A 1 195 ? 7.225 -0.130 -25.541 1.00 98.69 195 VAL A C 1
ATOM 1417 O O . VAL A 1 195 ? 8.009 -1.060 -25.707 1.00 98.69 195 VAL A O 1
ATOM 1420 N N . GLY A 1 196 ? 7.064 0.832 -26.457 1.00 98.50 196 GLY A N 1
ATOM 1421 C CA . GLY A 1 196 ? 7.860 0.918 -27.684 1.00 98.50 196 GLY A CA 1
ATOM 1422 C C . GLY A 1 196 ? 9.359 1.080 -27.413 1.00 98.50 196 GLY A C 1
ATOM 1423 O O . GLY A 1 196 ? 10.153 0.301 -27.934 1.00 98.50 196 GLY A O 1
ATOM 1424 N N . TYR A 1 197 ? 9.736 2.029 -26.549 1.00 98.81 197 TYR A N 1
ATOM 1425 C CA . TYR A 1 197 ? 11.129 2.235 -26.132 1.00 98.81 197 TYR A CA 1
ATOM 1426 C C . TYR A 1 197 ? 11.732 0.973 -25.492 1.00 98.81 197 TYR A C 1
ATOM 1428 O O . TYR A 1 197 ? 12.835 0.565 -25.854 1.00 98.81 197 TYR A O 1
ATOM 1436 N N . LEU A 1 198 ? 10.998 0.307 -24.592 1.00 98.75 198 LEU A N 1
ATOM 1437 C CA . LEU A 1 198 ? 11.457 -0.939 -23.973 1.00 98.75 198 LEU A CA 1
ATOM 1438 C C . LEU A 1 198 ? 11.629 -2.066 -25.005 1.00 98.75 198 LEU A C 1
ATOM 1440 O O . LEU A 1 198 ? 12.631 -2.777 -24.951 1.00 98.75 198 LEU A O 1
ATOM 1444 N N . ALA A 1 199 ? 10.714 -2.207 -25.968 1.00 98.38 199 ALA A N 1
ATOM 1445 C CA . ALA A 1 199 ? 10.796 -3.229 -27.017 1.00 98.38 199 ALA A CA 1
ATOM 1446 C C . ALA A 1 199 ? 11.970 -3.011 -27.983 1.00 98.38 199 ALA A C 1
ATOM 1448 O O . ALA A 1 199 ? 12.638 -3.973 -28.355 1.00 98.38 199 ALA A O 1
ATOM 1449 N N . ASP A 1 200 ? 12.255 -1.762 -28.356 1.00 97.88 200 ASP A N 1
ATOM 1450 C CA . ASP A 1 200 ? 13.399 -1.427 -29.212 1.00 97.88 200 ASP A CA 1
ATOM 1451 C C . ASP A 1 200 ? 14.747 -1.437 -28.432 1.00 97.88 200 ASP A C 1
ATOM 1453 O O . ASP A 1 200 ? 15.810 -1.351 -29.046 1.00 97.88 200 ASP A O 1
ATOM 1457 N N . THR A 1 201 ? 14.717 -1.603 -27.097 1.00 98.50 201 THR A N 1
ATOM 1458 C CA . THR A 1 201 ? 15.895 -1.671 -26.197 1.00 98.50 201 THR A CA 1
ATOM 1459 C C . THR A 1 201 ? 16.228 -3.092 -25.699 1.00 98.50 201 THR A C 1
ATOM 1461 O O . THR A 1 201 ? 17.299 -3.302 -25.126 1.00 98.50 201 THR A O 1
ATOM 1464 N N . GLN A 1 202 ? 15.352 -4.084 -25.899 1.00 98.62 202 GLN A N 1
ATOM 1465 C CA . GLN A 1 202 ? 15.579 -5.451 -25.407 1.00 98.62 202 GLN A CA 1
ATOM 1466 C C . GLN A 1 202 ? 16.736 -6.149 -26.146 1.00 98.62 202 GLN A C 1
ATOM 1468 O O . GLN A 1 202 ? 16.821 -6.124 -27.376 1.00 98.62 202 GLN A O 1
ATOM 1473 N N . ASN A 1 203 ? 17.606 -6.831 -25.401 1.00 98.62 203 ASN A N 1
ATOM 1474 C CA . ASN A 1 203 ? 18.716 -7.599 -25.961 1.00 98.62 203 ASN A CA 1
ATOM 1475 C C . ASN A 1 203 ? 18.296 -9.021 -26.376 1.00 98.62 203 ASN A C 1
ATOM 1477 O O . ASN A 1 203 ? 17.330 -9.596 -25.882 1.00 98.62 203 ASN A O 1
ATOM 1481 N N . ASN A 1 204 ? 19.092 -9.635 -27.258 1.00 98.00 204 ASN A N 1
ATOM 1482 C CA . ASN A 1 204 ? 18.864 -10.996 -27.769 1.00 98.00 204 ASN A CA 1
ATOM 1483 C C . ASN A 1 204 ? 18.966 -12.118 -26.713 1.00 98.00 204 ASN A C 1
ATOM 1485 O O . ASN A 1 204 ? 18.707 -13.270 -27.046 1.00 98.00 204 ASN A O 1
ATOM 1489 N N . ASP A 1 205 ? 19.367 -11.808 -25.478 1.00 97.81 205 ASP A N 1
ATOM 1490 C CA . ASP A 1 205 ? 19.420 -12.745 -24.350 1.00 97.81 205 ASP A CA 1
ATOM 1491 C C . ASP A 1 205 ? 18.160 -12.698 -23.463 1.00 97.81 205 ASP A C 1
ATOM 1493 O O . ASP A 1 205 ? 18.155 -13.274 -22.378 1.00 97.81 205 ASP A O 1
ATOM 1497 N N . GLY A 1 206 ? 17.109 -11.999 -23.906 1.00 97.75 206 GLY A N 1
ATOM 1498 C CA . GLY A 1 206 ? 15.850 -11.821 -23.179 1.00 97.75 206 GLY A CA 1
ATOM 1499 C C . GLY A 1 206 ? 15.887 -10.725 -22.111 1.00 97.75 206 GLY A C 1
ATOM 1500 O O . GLY A 1 206 ? 14.831 -10.317 -21.628 1.00 97.75 206 GLY A O 1
ATOM 1501 N N . GLY A 1 207 ? 17.074 -10.222 -21.760 1.00 98.50 207 GLY A N 1
ATOM 1502 C CA . GLY A 1 207 ? 17.260 -9.189 -20.747 1.00 98.50 207 GLY A CA 1
ATOM 1503 C C . GLY A 1 207 ? 17.289 -7.760 -21.295 1.00 98.50 207 GLY A C 1
ATOM 1504 O O . GLY A 1 207 ? 17.222 -7.512 -22.503 1.00 98.50 207 GLY A O 1
ATOM 1505 N N . TRP A 1 208 ? 17.430 -6.812 -20.370 1.00 98.81 208 TRP A N 1
ATOM 1506 C CA . TRP A 1 208 ? 17.596 -5.387 -20.653 1.00 98.81 208 TRP A CA 1
ATOM 1507 C C . TRP A 1 208 ? 18.865 -4.804 -20.021 1.00 98.81 208 TRP A C 1
ATOM 1509 O O . TRP A 1 208 ? 19.220 -5.170 -18.895 1.00 98.81 208 TRP A O 1
ATOM 1519 N N . PRO A 1 209 ? 19.536 -3.864 -20.707 1.00 98.62 209 PRO A N 1
ATOM 1520 C CA . PRO A 1 209 ? 20.526 -2.979 -20.104 1.00 98.62 209 PRO A CA 1
ATOM 1521 C C . PRO A 1 209 ? 19.856 -1.805 -19.373 1.00 98.62 209 PRO A C 1
ATOM 1523 O O . PRO A 1 209 ? 18.667 -1.562 -19.550 1.00 98.62 209 PRO A O 1
ATOM 1526 N N . LEU A 1 210 ? 20.635 -1.013 -18.628 1.00 97.94 210 LEU A N 1
ATOM 1527 C CA . LEU A 1 210 ? 20.164 0.265 -18.066 1.00 97.94 210 LEU A CA 1
ATOM 1528 C C . LEU A 1 210 ? 19.907 1.322 -19.161 1.00 97.94 210 LEU A C 1
ATOM 1530 O O . LEU A 1 210 ? 18.951 2.091 -19.073 1.00 97.94 210 LEU A O 1
ATOM 1534 N N . PHE A 1 211 ? 20.749 1.334 -20.202 1.00 97.44 211 PHE A N 1
ATOM 1535 C CA . PHE A 1 211 ? 20.692 2.252 -21.345 1.00 97.44 211 PHE A CA 1
ATOM 1536 C C . PHE A 1 211 ? 20.839 1.484 -22.676 1.00 97.44 211 PHE A C 1
ATOM 1538 O O . PHE A 1 211 ? 21.557 0.476 -22.706 1.00 97.44 211 PHE A O 1
ATOM 1545 N N . PRO A 1 212 ? 20.224 1.946 -23.784 1.00 97.31 212 PRO A N 1
ATOM 1546 C CA . PRO A 1 212 ? 20.267 1.257 -25.075 1.00 97.31 212 PRO A CA 1
ATOM 1547 C C . PRO A 1 212 ? 21.684 0.947 -25.574 1.00 97.31 212 PRO A C 1
ATOM 1549 O O . PRO A 1 212 ? 22.584 1.784 -25.521 1.00 97.31 212 PRO A O 1
ATOM 1552 N N . GLY A 1 213 ? 21.881 -0.277 -26.073 1.00 96.44 213 GLY A N 1
ATOM 1553 C CA . GLY A 1 213 ? 23.182 -0.778 -26.537 1.00 96.44 213 GLY A CA 1
ATOM 1554 C C . GLY A 1 213 ? 24.126 -1.283 -25.434 1.00 96.44 213 GLY A C 1
ATOM 1555 O O . GLY A 1 213 ? 25.211 -1.769 -25.752 1.00 96.44 213 GLY A O 1
ATOM 1556 N N . GLY A 1 214 ? 23.738 -1.199 -24.157 1.00 97.88 214 GLY A N 1
ATOM 1557 C CA . GLY A 1 214 ? 24.468 -1.821 -23.050 1.00 97.88 214 GLY A CA 1
ATOM 1558 C C . GLY A 1 214 ? 24.281 -3.344 -22.959 1.00 97.88 214 GLY A C 1
ATOM 1559 O O . GLY A 1 214 ? 23.437 -3.939 -23.632 1.00 97.88 214 GLY A O 1
ATOM 1560 N N . ALA A 1 215 ? 25.039 -3.980 -22.062 1.00 98.38 215 ALA A N 1
ATOM 1561 C CA . ALA A 1 215 ? 24.841 -5.383 -21.696 1.00 98.38 215 ALA A CA 1
ATOM 1562 C C . ALA A 1 215 ? 23.654 -5.555 -20.729 1.00 98.38 215 ALA A C 1
ATOM 1564 O O . ALA A 1 215 ? 23.419 -4.707 -19.865 1.00 98.38 215 ALA A O 1
ATOM 1565 N N . SER A 1 216 ? 22.924 -6.663 -20.862 1.00 98.69 216 SER A N 1
ATOM 1566 C CA . SER A 1 216 ? 21.768 -6.974 -20.018 1.00 98.69 216 SER A CA 1
ATOM 1567 C C . SER A 1 216 ? 22.155 -7.233 -18.565 1.00 98.69 216 SER A C 1
ATOM 1569 O O . SER A 1 216 ? 23.111 -7.971 -18.312 1.00 98.69 216 SER A O 1
ATOM 1571 N N . ASN A 1 217 ? 21.365 -6.719 -17.621 1.00 98.75 217 ASN A N 1
ATOM 1572 C CA . ASN A 1 217 ? 21.547 -6.939 -16.184 1.00 98.75 217 ASN A CA 1
ATOM 1573 C C . ASN A 1 217 ? 20.229 -7.303 -15.472 1.00 98.75 217 ASN A C 1
ATOM 1575 O O . ASN A 1 217 ? 19.129 -7.080 -15.983 1.00 98.75 217 ASN A O 1
ATOM 1579 N N . THR A 1 218 ? 20.353 -7.863 -14.273 1.00 98.69 218 THR A N 1
ATOM 1580 C CA . THR A 1 218 ? 19.249 -8.355 -13.440 1.00 98.69 218 THR A CA 1
ATOM 1581 C C . THR A 1 218 ? 18.345 -7.245 -12.909 1.00 98.69 218 THR A C 1
ATOM 1583 O O . THR A 1 218 ? 17.138 -7.462 -12.831 1.00 98.69 218 THR A O 1
ATOM 1586 N N . GLU A 1 219 ? 18.878 -6.068 -12.564 1.00 98.69 219 GLU A N 1
ATOM 1587 C CA . GLU A 1 219 ? 18.072 -4.975 -12.000 1.00 98.69 219 GLU A CA 1
ATOM 1588 C C . GLU A 1 219 ? 17.123 -4.415 -13.071 1.00 98.69 219 GLU A C 1
ATOM 1590 O O . GLU A 1 219 ? 15.904 -4.516 -12.913 1.00 98.69 219 GLU A O 1
ATOM 1595 N N . SER A 1 220 ? 17.653 -3.973 -14.216 1.00 98.88 220 SER A N 1
ATOM 1596 C CA . SER A 1 220 ? 16.850 -3.457 -15.337 1.00 98.88 220 SER A CA 1
ATOM 1597 C C . SER A 1 220 ? 15.852 -4.492 -15.876 1.00 98.88 220 SER A C 1
ATOM 1599 O O . SER A 1 220 ? 14.691 -4.167 -16.126 1.00 98.88 220 SER A O 1
ATOM 1601 N N . THR A 1 221 ? 16.259 -5.763 -16.004 1.00 98.88 221 THR A N 1
ATOM 1602 C CA . THR A 1 221 ? 15.366 -6.836 -16.488 1.00 98.88 221 THR A CA 1
ATOM 1603 C C . THR A 1 221 ? 14.217 -7.115 -15.509 1.00 98.88 221 THR A C 1
ATOM 1605 O O . THR A 1 221 ? 13.089 -7.351 -15.942 1.00 98.88 221 THR A O 1
ATOM 1608 N N . ALA A 1 222 ? 14.464 -7.056 -14.196 1.00 98.88 222 ALA A N 1
ATOM 1609 C CA . ALA A 1 222 ? 13.426 -7.241 -13.183 1.00 98.88 222 ALA A CA 1
ATOM 1610 C C . ALA A 1 222 ? 12.451 -6.052 -13.109 1.00 98.88 222 ALA A C 1
ATOM 1612 O O . ALA A 1 222 ? 11.242 -6.268 -12.975 1.00 98.88 222 ALA A O 1
ATOM 1613 N N . TRP A 1 223 ? 12.942 -4.815 -13.263 1.00 98.88 223 TRP A N 1
ATOM 1614 C CA . TRP A 1 223 ? 12.090 -3.627 -13.388 1.00 98.88 223 TRP A CA 1
ATOM 1615 C C . TRP A 1 223 ? 11.171 -3.721 -14.611 1.00 98.88 223 TRP A C 1
ATOM 1617 O O . TRP A 1 223 ? 9.960 -3.534 -14.471 1.00 98.88 223 TRP A O 1
ATOM 1627 N N . VAL A 1 224 ? 11.699 -4.091 -15.785 1.00 98.94 224 VAL A N 1
ATOM 1628 C CA . VAL A 1 224 ? 10.875 -4.266 -16.995 1.00 98.94 224 VAL A CA 1
ATOM 1629 C C . VAL A 1 224 ? 9.866 -5.395 -16.838 1.00 98.94 224 VAL A C 1
ATOM 1631 O O . VAL A 1 224 ? 8.686 -5.169 -17.088 1.00 98.94 224 VAL A O 1
ATOM 1634 N N . LEU A 1 225 ? 10.276 -6.583 -16.383 1.00 98.81 225 LEU A N 1
ATOM 1635 C CA . LEU A 1 225 ? 9.349 -7.705 -16.210 1.00 98.81 225 LEU A CA 1
ATOM 1636 C C . LEU A 1 225 ? 8.194 -7.349 -15.251 1.00 98.81 225 LEU A C 1
ATOM 1638 O O . LEU A 1 225 ? 7.038 -7.666 -15.530 1.00 98.81 225 LEU A O 1
ATOM 1642 N N . SER A 1 226 ? 8.485 -6.604 -14.182 1.00 98.88 226 SER A N 1
ATOM 1643 C CA . SER A 1 226 ? 7.465 -6.039 -13.288 1.00 98.88 226 SER A CA 1
ATOM 1644 C C . SER A 1 226 ? 6.522 -5.074 -14.030 1.00 98.88 226 SER A C 1
ATOM 1646 O O . SER A 1 226 ? 5.298 -5.182 -13.924 1.00 98.88 226 SER A O 1
ATOM 1648 N N . ALA A 1 227 ? 7.057 -4.163 -14.848 1.00 98.88 227 ALA A N 1
ATOM 1649 C CA . ALA A 1 227 ? 6.244 -3.249 -15.649 1.00 98.88 227 ALA A CA 1
ATOM 1650 C C . ALA A 1 227 ? 5.319 -3.984 -16.638 1.00 98.88 227 ALA A C 1
ATOM 1652 O O . ALA A 1 227 ? 4.149 -3.610 -16.751 1.00 98.88 227 ALA A O 1
ATOM 1653 N N . LEU A 1 228 ? 5.787 -5.063 -17.277 1.00 98.62 228 LEU A N 1
ATOM 1654 C CA . LEU A 1 228 ? 4.975 -5.904 -18.167 1.00 98.62 228 LEU A CA 1
ATOM 1655 C C . LEU A 1 228 ? 3.788 -6.541 -17.428 1.00 98.62 228 LEU A C 1
ATOM 1657 O O . LEU A 1 228 ? 2.651 -6.434 -17.892 1.00 98.62 228 LEU A O 1
ATOM 1661 N N . TYR A 1 229 ? 3.998 -7.099 -16.232 1.00 98.38 229 TYR A N 1
ATOM 1662 C CA . TYR A 1 229 ? 2.885 -7.622 -15.432 1.00 98.38 229 TYR A CA 1
ATOM 1663 C C . TYR A 1 229 ? 1.886 -6.528 -15.012 1.00 98.38 229 TYR A C 1
ATOM 1665 O O . TYR A 1 229 ? 0.682 -6.780 -15.008 1.00 98.38 229 TYR A O 1
ATOM 1673 N N . SER A 1 230 ? 2.337 -5.293 -14.752 1.00 98.31 230 SER A N 1
ATOM 1674 C CA . SER A 1 230 ? 1.435 -4.161 -14.453 1.00 98.31 230 SER A CA 1
ATOM 1675 C C . SER A 1 230 ? 0.564 -3.729 -15.651 1.00 98.31 230 SER A C 1
ATOM 1677 O O . SER A 1 230 ? -0.525 -3.163 -15.481 1.00 98.31 230 SER A O 1
ATOM 1679 N N . LEU A 1 231 ? 1.018 -4.012 -16.877 1.00 97.75 231 LEU A N 1
ATOM 1680 C CA . LEU A 1 231 ? 0.267 -3.827 -18.123 1.00 97.75 231 LEU A CA 1
ATOM 1681 C C . LEU A 1 231 ? -0.697 -4.995 -18.405 1.00 97.75 231 LEU A C 1
ATOM 1683 O O . LEU A 1 231 ? -1.674 -4.806 -19.125 1.00 97.75 231 LEU A O 1
ATOM 1687 N N . GLY A 1 232 ? -0.463 -6.167 -17.804 1.00 95.88 232 GLY A N 1
ATOM 1688 C CA . GLY A 1 232 ? -1.161 -7.417 -18.121 1.00 95.88 232 GLY A CA 1
ATOM 1689 C C . GLY A 1 232 ? -0.543 -8.192 -19.292 1.00 95.88 232 GLY A C 1
ATOM 1690 O O . GLY A 1 232 ? -1.189 -9.088 -19.834 1.00 95.88 232 GLY A O 1
ATOM 1691 N N . ASP A 1 233 ? 0.686 -7.848 -19.685 1.00 94.50 233 ASP A N 1
ATOM 1692 C CA . ASP A 1 233 ? 1.435 -8.505 -20.758 1.00 94.50 233 ASP A CA 1
ATOM 1693 C C . ASP A 1 233 ? 1.990 -9.873 -20.317 1.00 94.50 233 ASP A C 1
ATOM 1695 O O . ASP A 1 233 ? 2.244 -10.115 -19.135 1.00 94.50 233 ASP A O 1
ATOM 1699 N N . HIS A 1 234 ? 2.215 -10.774 -21.281 1.00 91.81 234 HIS A N 1
ATOM 1700 C CA . HIS A 1 234 ? 2.824 -12.088 -21.039 1.00 91.81 234 HIS A CA 1
ATOM 1701 C C . HIS A 1 234 ? 4.312 -12.083 -21.445 1.00 91.81 234 HIS A C 1
ATOM 1703 O O . HIS A 1 234 ? 4.613 -11.685 -22.576 1.00 91.81 234 HIS A O 1
ATOM 1709 N N . PRO A 1 235 ? 5.248 -12.550 -20.593 1.00 91.94 235 PRO A N 1
ATOM 1710 C CA . PRO A 1 235 ? 6.690 -12.469 -20.861 1.00 91.94 235 PRO A CA 1
ATOM 1711 C C . PRO A 1 235 ? 7.140 -13.231 -22.118 1.00 91.94 235 PRO A C 1
ATOM 1713 O O . PRO A 1 235 ? 8.090 -12.815 -22.771 1.00 91.94 235 PRO A O 1
ATOM 1716 N N . ASP A 1 236 ? 6.438 -14.292 -22.514 1.00 91.69 236 ASP A N 1
ATOM 1717 C CA . ASP A 1 236 ? 6.704 -15.073 -23.734 1.00 91.69 236 ASP A CA 1
ATOM 1718 C C . ASP A 1 236 ? 6.599 -14.245 -25.032 1.00 91.69 236 ASP A C 1
ATOM 1720 O O . ASP A 1 236 ? 7.210 -14.593 -26.042 1.00 91.69 236 ASP A O 1
ATOM 1724 N N . PHE A 1 237 ? 5.846 -13.135 -25.036 1.00 94.81 237 PHE A N 1
ATOM 1725 C CA . PHE A 1 237 ? 5.816 -12.207 -26.178 1.00 94.81 237 PHE A CA 1
ATOM 1726 C C . PHE A 1 237 ? 7.085 -11.348 -26.278 1.00 94.81 237 PHE A C 1
ATOM 1728 O O . PHE A 1 237 ? 7.370 -10.785 -27.334 1.00 94.81 237 PHE A O 1
ATOM 1735 N N . TRP A 1 238 ? 7.863 -11.310 -25.199 1.00 97.00 238 TRP A N 1
ATOM 1736 C CA . TRP A 1 238 ? 9.114 -10.586 -25.023 1.00 97.00 238 TRP A CA 1
ATOM 1737 C C . TRP A 1 238 ? 10.299 -11.564 -25.016 1.00 97.00 238 TRP A C 1
ATOM 1739 O O . TRP A 1 238 ? 11.203 -11.459 -24.191 1.00 97.00 238 TRP A O 1
ATOM 1749 N N . ALA A 1 239 ? 10.272 -12.551 -25.919 1.00 96.69 239 ALA A N 1
ATOM 1750 C CA . ALA A 1 239 ? 11.272 -13.615 -26.021 1.00 96.69 239 ALA A CA 1
ATOM 1751 C C . ALA A 1 239 ? 12.102 -13.535 -27.326 1.00 96.69 239 ALA A C 1
ATOM 1753 O O . ALA A 1 239 ? 11.933 -14.369 -28.228 1.00 96.69 239 ALA A O 1
ATOM 1754 N N . PRO A 1 240 ? 12.991 -12.533 -27.493 1.00 94.81 240 PRO A N 1
ATOM 1755 C CA . PRO A 1 240 ? 13.890 -12.464 -28.641 1.00 94.81 240 PRO A CA 1
ATOM 1756 C C . PRO A 1 240 ? 14.771 -13.719 -28.701 1.00 94.81 240 PRO A C 1
ATOM 1758 O O . PRO A 1 240 ? 15.248 -14.225 -27.691 1.00 94.81 240 PRO A O 1
ATOM 1761 N N . GLN A 1 241 ? 14.922 -14.274 -29.907 1.00 94.38 241 GLN A N 1
ATOM 1762 C CA . GLN A 1 241 ? 15.573 -15.573 -30.161 1.00 94.38 241 GLN A CA 1
ATOM 1763 C C . GLN A 1 241 ? 15.011 -16.770 -29.354 1.00 94.38 241 GLN A C 1
ATOM 1765 O O . GLN A 1 241 ? 15.598 -17.849 -29.384 1.00 94.38 241 GLN A O 1
ATOM 1770 N N . GLY A 1 242 ? 13.851 -16.620 -28.701 1.00 95.56 242 GLY A N 1
ATOM 1771 C CA . GLY A 1 242 ? 13.242 -17.643 -27.849 1.00 95.56 242 GLY A CA 1
ATOM 1772 C C . GLY A 1 242 ? 13.703 -17.629 -26.387 1.00 95.56 242 GLY A C 1
ATOM 1773 O O . GLY A 1 242 ? 13.422 -18.594 -25.686 1.00 95.56 242 GLY A O 1
ATOM 1774 N N . VAL A 1 243 ? 14.386 -16.573 -25.926 1.00 96.31 243 VAL A N 1
ATOM 1775 C CA . VAL A 1 243 ? 14.789 -16.393 -24.518 1.00 96.31 243 VAL A CA 1
ATOM 1776 C C . VAL A 1 243 ? 13.995 -15.237 -23.914 1.00 96.31 243 VAL A C 1
ATOM 1778 O O . VAL A 1 243 ? 14.085 -14.115 -24.405 1.00 96.31 243 VAL A O 1
ATOM 1781 N N . SER A 1 244 ? 13.199 -15.496 -22.876 1.00 97.56 244 SER A N 1
ATOM 1782 C CA . SER A 1 244 ? 12.359 -14.487 -22.211 1.00 97.56 244 SER A CA 1
ATOM 1783 C C . SER A 1 244 ? 13.091 -13.764 -21.061 1.00 97.56 244 SER A C 1
ATOM 1785 O O . SER A 1 244 ? 14.103 -14.266 -20.559 1.00 97.56 244 SER A O 1
ATOM 1787 N N . PRO A 1 245 ? 12.563 -12.635 -20.542 1.00 98.12 245 PRO A N 1
ATOM 1788 C CA . PRO A 1 245 ? 13.012 -12.061 -19.267 1.00 98.12 245 PRO A CA 1
ATOM 1789 C C . PRO A 1 245 ? 12.997 -13.049 -18.094 1.00 98.12 245 PRO A C 1
ATOM 1791 O O . PRO A 1 245 ? 13.826 -12.945 -17.190 1.00 98.12 245 PRO A O 1
ATOM 1794 N N . VAL A 1 246 ? 12.063 -14.006 -18.090 1.00 97.94 246 VAL A N 1
ATOM 1795 C CA . VAL A 1 246 ? 11.942 -15.014 -17.027 1.00 97.94 246 VAL A CA 1
ATOM 1796 C C . VAL A 1 246 ? 13.110 -15.998 -17.088 1.00 97.94 246 VAL A C 1
ATOM 1798 O O . VAL A 1 246 ? 13.680 -16.324 -16.046 1.00 97.94 246 VAL A O 1
ATOM 1801 N N . ASP A 1 247 ? 13.516 -16.405 -18.294 1.00 97.12 247 ASP A N 1
ATOM 1802 C CA . ASP A 1 247 ? 14.706 -17.233 -18.525 1.00 97.12 247 ASP A CA 1
ATOM 1803 C C . ASP A 1 247 ? 15.984 -16.478 -18.140 1.00 97.12 247 ASP A C 1
ATOM 1805 O O . ASP A 1 247 ? 16.815 -17.017 -17.404 1.00 97.12 247 ASP A O 1
ATOM 1809 N N . TYR A 1 248 ? 16.114 -15.212 -18.569 1.00 98.00 248 TYR A N 1
ATOM 1810 C CA . TYR A 1 248 ? 17.256 -14.361 -18.219 1.00 98.00 248 TYR A CA 1
ATOM 1811 C C . TYR A 1 248 ? 17.429 -14.271 -16.698 1.00 98.00 248 TYR A C 1
ATOM 1813 O O . TYR A 1 248 ? 18.511 -14.554 -16.185 1.00 98.00 248 TYR A O 1
ATOM 1821 N N . LEU A 1 249 ? 16.369 -13.905 -15.964 1.00 98.06 249 LEU A N 1
ATOM 1822 C CA . LEU A 1 249 ? 16.422 -13.724 -14.509 1.00 98.06 249 LEU A CA 1
ATOM 1823 C C . LEU A 1 249 ? 16.637 -15.049 -13.771 1.00 98.06 249 LEU A C 1
ATOM 1825 O O . LEU A 1 249 ? 17.422 -15.108 -12.823 1.00 98.06 249 LEU A O 1
ATOM 1829 N N . SER A 1 250 ? 16.002 -16.129 -14.230 1.00 97.06 250 SER A N 1
ATOM 1830 C CA . SER A 1 250 ? 16.185 -17.466 -13.656 1.00 97.06 250 SER A CA 1
ATOM 1831 C C . SER A 1 250 ? 17.634 -17.950 -13.812 1.00 97.06 250 SER A C 1
ATOM 1833 O O . SER A 1 250 ? 18.196 -18.509 -12.873 1.00 97.06 250 SER A O 1
ATOM 1835 N N . ALA A 1 251 ? 18.296 -17.629 -14.932 1.00 96.62 251 ALA A N 1
ATOM 1836 C CA . ALA A 1 251 ? 19.724 -17.876 -15.164 1.00 96.62 251 ALA A CA 1
ATOM 1837 C C . ALA A 1 251 ? 20.681 -16.956 -14.363 1.00 96.62 251 ALA A C 1
ATOM 1839 O O . ALA A 1 251 ? 21.897 -16.995 -14.576 1.00 96.62 251 ALA A O 1
ATOM 1840 N N . ARG A 1 252 ? 20.170 -16.110 -13.456 1.00 97.00 252 ARG A N 1
ATOM 1841 C CA . ARG A 1 252 ? 20.966 -15.271 -12.534 1.00 97.00 252 ARG A CA 1
ATOM 1842 C C . ARG A 1 252 ? 20.848 -15.713 -11.077 1.00 97.00 252 ARG A C 1
ATOM 1844 O O . ARG A 1 252 ? 21.745 -15.395 -10.291 1.00 97.00 252 ARG A O 1
ATOM 1851 N N . ILE A 1 253 ? 19.803 -16.462 -10.716 1.00 96.94 253 ILE A N 1
ATOM 1852 C CA . ILE A 1 253 ? 19.619 -17.000 -9.362 1.00 96.94 253 ILE A CA 1
ATOM 1853 C C . ILE A 1 253 ? 20.683 -18.065 -9.077 1.00 96.94 253 ILE A C 1
ATOM 1855 O O . ILE A 1 253 ? 20.760 -19.093 -9.746 1.00 96.94 253 ILE A O 1
ATOM 1859 N N . GLN A 1 254 ? 21.509 -17.821 -8.064 1.00 96.19 254 GLN A N 1
ATOM 1860 C CA . GLN A 1 254 ? 22.555 -18.744 -7.637 1.00 96.19 254 GLN A CA 1
ATOM 1861 C C . GLN A 1 254 ? 21.990 -19.847 -6.724 1.00 96.19 254 GLN A C 1
ATOM 1863 O O . GLN A 1 254 ? 20.977 -19.630 -6.054 1.00 96.19 254 GLN A O 1
ATOM 1868 N N . PRO A 1 255 ? 22.659 -21.013 -6.594 1.00 94.88 255 PRO A N 1
ATOM 1869 C CA . PRO A 1 255 ? 22.223 -22.091 -5.695 1.00 94.88 255 PRO A CA 1
ATOM 1870 C C . PRO A 1 255 ? 22.082 -21.680 -4.217 1.00 94.88 255 PRO A C 1
ATOM 1872 O O . PRO A 1 255 ? 21.367 -22.328 -3.459 1.00 94.88 255 PRO A O 1
ATOM 1875 N N . THR A 1 256 ? 22.751 -20.600 -3.806 1.00 94.88 256 THR A N 1
ATOM 1876 C CA . THR A 1 256 ? 22.670 -19.987 -2.469 1.00 94.88 256 THR A CA 1
ATOM 1877 C C . THR A 1 256 ? 21.541 -18.957 -2.320 1.00 94.88 256 THR A C 1
ATOM 1879 O O . THR A 1 256 ? 21.421 -18.345 -1.263 1.00 94.88 256 THR A O 1
ATOM 1882 N N . GLY A 1 257 ? 20.713 -18.754 -3.350 1.00 96.06 257 GLY A N 1
ATOM 1883 C CA . GLY A 1 257 ? 19.508 -17.920 -3.316 1.00 96.06 257 GLY A CA 1
ATOM 1884 C C . GLY A 1 257 ? 19.679 -16.464 -3.748 1.00 96.06 257 GLY A C 1
ATOM 1885 O O . GLY A 1 257 ? 18.684 -15.820 -4.065 1.00 96.06 257 GLY A O 1
ATOM 1886 N N . TYR A 1 258 ? 20.903 -15.934 -3.808 1.00 97.25 258 TYR A N 1
ATOM 1887 C CA . TYR A 1 258 ? 21.122 -14.567 -4.290 1.00 97.25 258 TYR A CA 1
ATOM 1888 C C . TYR A 1 258 ? 21.057 -14.483 -5.822 1.00 97.25 258 TYR A C 1
ATOM 1890 O O . TYR A 1 258 ? 21.419 -15.431 -6.520 1.00 97.25 258 TYR A O 1
ATOM 1898 N N . ALA A 1 259 ? 20.631 -13.338 -6.355 1.00 97.81 259 ALA A N 1
ATOM 1899 C CA . ALA A 1 259 ? 20.690 -13.051 -7.784 1.00 97.81 259 ALA A CA 1
ATOM 1900 C C . ALA A 1 259 ? 22.020 -12.367 -8.142 1.00 97.81 259 ALA A C 1
ATOM 1902 O O . ALA A 1 259 ? 22.372 -11.333 -7.566 1.00 97.81 259 ALA A O 1
ATOM 1903 N N . ALA A 1 260 ? 22.762 -12.929 -9.097 1.00 97.88 260 ALA A N 1
ATOM 1904 C CA . ALA A 1 260 ? 23.911 -12.259 -9.702 1.00 97.88 260 ALA A CA 1
ATOM 1905 C C . ALA A 1 260 ? 23.452 -11.021 -10.497 1.00 97.88 260 ALA A C 1
ATOM 1907 O O . ALA A 1 260 ? 22.348 -11.012 -11.042 1.00 97.88 260 ALA A O 1
ATOM 1908 N N . PHE A 1 261 ? 24.282 -9.976 -10.581 1.00 97.94 261 PHE A N 1
ATOM 1909 C CA . PHE A 1 261 ? 23.926 -8.749 -11.310 1.00 97.94 261 PHE A CA 1
ATOM 1910 C C . PHE A 1 261 ? 23.868 -8.958 -12.833 1.00 97.94 261 PHE A C 1
ATOM 1912 O O . PHE A 1 261 ? 23.002 -8.402 -13.499 1.00 97.94 261 PHE A O 1
ATOM 1919 N N . ASP A 1 262 ? 24.744 -9.799 -13.378 1.00 97.00 262 ASP A N 1
ATOM 1920 C CA . ASP A 1 262 ? 24.810 -10.160 -14.796 1.00 97.00 262 ASP A CA 1
ATOM 1921 C C . ASP A 1 262 ? 25.374 -11.591 -14.963 1.00 97.00 262 ASP A C 1
ATOM 1923 O O . ASP A 1 262 ? 25.406 -12.374 -14.011 1.00 97.00 262 ASP A O 1
ATOM 1927 N N . SER A 1 263 ? 25.790 -11.963 -16.178 1.00 94.38 263 SER A N 1
ATOM 1928 C CA . SER A 1 263 ? 26.347 -13.286 -16.502 1.00 94.38 263 SER A CA 1
ATOM 1929 C C . SER A 1 263 ? 27.817 -13.497 -16.107 1.00 94.38 263 SER A C 1
ATOM 1931 O O . SER A 1 263 ? 28.296 -14.628 -16.199 1.00 94.38 263 SER A O 1
ATOM 1933 N N . VAL A 1 264 ? 28.542 -12.452 -15.690 1.00 93.94 264 VAL A N 1
ATOM 1934 C CA . VAL A 1 264 ? 29.976 -12.512 -15.327 1.00 93.94 264 VAL A CA 1
ATOM 1935 C C . VAL A 1 264 ? 30.233 -12.223 -13.842 1.00 93.94 264 VAL A C 1
ATOM 1937 O O . VAL A 1 264 ? 31.296 -12.548 -13.309 1.00 93.94 264 VAL A O 1
ATOM 1940 N N . SER A 1 265 ? 29.239 -11.667 -13.153 1.00 93.88 265 SER A N 1
ATOM 1941 C CA . SER A 1 265 ? 29.210 -11.408 -11.716 1.00 93.88 265 SER A CA 1
ATOM 1942 C C . SER A 1 265 ? 29.224 -12.711 -10.913 1.00 93.88 265 SER A C 1
ATOM 1944 O O . SER A 1 265 ? 28.231 -13.430 -10.842 1.00 93.88 265 SER A O 1
ATOM 1946 N N . THR A 1 266 ? 30.356 -13.000 -10.271 1.00 85.88 266 THR A N 1
ATOM 1947 C CA . THR A 1 266 ? 30.600 -14.240 -9.504 1.00 85.88 266 THR A CA 1
ATOM 1948 C C . THR A 1 266 ? 30.691 -14.027 -7.988 1.00 85.88 266 THR A C 1
ATOM 1950 O O . THR A 1 266 ? 30.887 -14.983 -7.237 1.00 85.88 266 THR A O 1
ATOM 1953 N N . THR A 1 267 ? 30.546 -12.785 -7.520 1.00 87.75 267 THR A N 1
ATOM 1954 C CA . THR A 1 267 ? 30.653 -12.396 -6.108 1.00 87.75 267 THR A CA 1
ATOM 1955 C C . THR A 1 267 ? 29.497 -11.488 -5.689 1.00 87.75 267 THR A C 1
ATOM 1957 O O . THR A 1 267 ? 28.893 -10.789 -6.502 1.00 87.75 267 THR A O 1
ATOM 1960 N N . THR A 1 268 ? 29.180 -11.494 -4.394 1.00 92.56 268 THR A N 1
ATOM 1961 C CA . THR A 1 268 ? 28.154 -10.627 -3.801 1.00 92.56 268 THR A CA 1
ATOM 1962 C C . THR A 1 268 ? 28.699 -9.228 -3.510 1.00 92.56 268 THR A C 1
ATOM 1964 O O . THR A 1 268 ? 29.846 -9.081 -3.088 1.00 92.56 268 THR A O 1
ATOM 1967 N N . THR A 1 269 ? 27.851 -8.209 -3.633 1.00 94.94 269 THR A N 1
ATOM 1968 C CA . THR A 1 269 ? 28.141 -6.815 -3.264 1.00 94.94 269 THR A CA 1
ATOM 1969 C C . THR A 1 269 ? 27.106 -6.293 -2.262 1.00 94.94 269 THR A C 1
ATOM 1971 O O . THR A 1 269 ? 26.111 -6.961 -1.979 1.00 94.94 269 THR A O 1
ATOM 1974 N N . VAL A 1 270 ? 27.286 -5.063 -1.768 1.00 94.00 270 VAL A N 1
ATOM 1975 C CA . VAL A 1 270 ? 26.278 -4.376 -0.935 1.00 94.00 270 VAL A CA 1
ATOM 1976 C C . VAL A 1 270 ? 24.936 -4.146 -1.653 1.00 94.00 270 VAL A C 1
ATOM 1978 O O . VAL A 1 270 ? 23.925 -3.963 -0.986 1.00 94.00 270 VAL A O 1
ATOM 1981 N N . ARG A 1 271 ? 24.897 -4.193 -2.997 1.00 95.56 271 ARG A N 1
ATOM 1982 C CA . ARG A 1 271 ? 23.657 -4.095 -3.792 1.00 95.56 271 ARG A CA 1
ATOM 1983 C C . ARG A 1 271 ? 22.934 -5.431 -3.951 1.00 95.56 271 ARG A C 1
ATOM 1985 O O . ARG A 1 271 ? 21.723 -5.422 -4.132 1.00 95.56 271 ARG A O 1
ATOM 1992 N N . THR A 1 272 ? 23.624 -6.569 -3.822 1.00 97.50 272 THR A N 1
ATOM 1993 C CA . THR A 1 272 ? 23.053 -7.903 -4.086 1.00 97.50 272 THR A CA 1
ATOM 1994 C C . THR A 1 272 ? 21.737 -8.210 -3.344 1.00 97.50 272 THR A C 1
ATOM 1996 O O . THR A 1 272 ? 20.870 -8.831 -3.963 1.00 97.50 272 THR A O 1
ATOM 1999 N N . PRO A 1 273 ? 21.498 -7.771 -2.089 1.00 97.56 273 PRO A N 1
ATOM 2000 C CA . PRO A 1 273 ? 20.183 -7.898 -1.454 1.00 97.56 273 PRO A CA 1
ATOM 2001 C C . PRO A 1 273 ? 19.053 -7.198 -2.225 1.00 97.56 273 PRO A C 1
ATOM 2003 O O . PRO A 1 273 ? 17.978 -7.771 -2.397 1.00 97.56 273 PRO A O 1
ATOM 2006 N N . VAL A 1 274 ? 19.311 -5.998 -2.752 1.00 98.00 274 VAL A N 1
ATOM 2007 C CA . VAL A 1 274 ? 18.367 -5.216 -3.565 1.00 98.00 274 VAL A CA 1
ATOM 2008 C C . VAL A 1 274 ? 18.179 -5.874 -4.936 1.00 98.00 274 VAL A C 1
ATOM 2010 O O . VAL A 1 274 ? 17.047 -6.168 -5.314 1.00 98.00 274 VAL A O 1
ATOM 2013 N N . THR A 1 275 ? 19.275 -6.239 -5.614 1.00 98.56 275 THR A N 1
ATOM 2014 C CA . THR A 1 275 ? 19.266 -7.000 -6.881 1.00 98.56 275 THR A CA 1
ATOM 2015 C C . THR A 1 275 ? 18.422 -8.280 -6.775 1.00 98.56 275 THR A C 1
ATOM 2017 O O . THR A 1 275 ? 17.614 -8.587 -7.651 1.00 98.56 275 THR A O 1
ATOM 2020 N N . THR A 1 276 ? 18.571 -9.017 -5.668 1.00 98.62 276 THR A N 1
ATOM 2021 C CA . THR A 1 276 ? 17.816 -10.250 -5.392 1.00 98.62 276 THR A CA 1
ATOM 2022 C C . THR A 1 276 ? 16.350 -9.963 -5.077 1.00 98.62 276 THR A C 1
ATOM 2024 O O . THR A 1 276 ? 15.483 -10.732 -5.481 1.00 98.62 276 THR A O 1
ATOM 2027 N N . SER A 1 277 ? 16.054 -8.852 -4.401 1.00 98.62 277 SER A N 1
ATOM 2028 C CA . SER A 1 277 ? 14.681 -8.440 -4.090 1.00 98.62 277 SER A CA 1
ATOM 2029 C C . SER A 1 277 ? 13.897 -8.085 -5.355 1.00 98.62 277 SER A C 1
ATOM 2031 O O . SER A 1 277 ? 12.779 -8.569 -5.524 1.00 98.62 277 SER A O 1
ATOM 2033 N N . TYR A 1 278 ? 14.497 -7.325 -6.280 1.00 98.75 278 TYR A N 1
ATOM 2034 C CA . 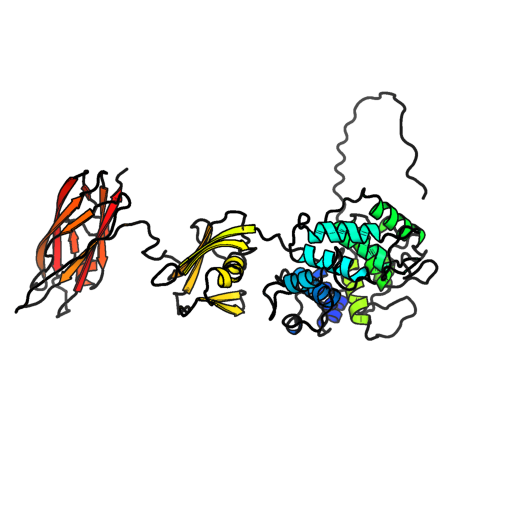TYR A 1 278 ? 13.900 -7.036 -7.590 1.00 98.75 278 TYR A CA 1
ATOM 2035 C C . TYR A 1 278 ? 13.612 -8.334 -8.362 1.00 98.75 278 TYR A C 1
ATOM 2037 O O . TYR A 1 278 ? 12.486 -8.559 -8.812 1.00 98.75 278 TYR A O 1
ATOM 2045 N N . ALA A 1 279 ? 14.604 -9.228 -8.461 1.00 98.50 279 ALA A N 1
ATOM 2046 C CA . ALA A 1 279 ? 14.456 -10.511 -9.148 1.00 98.50 279 ALA A CA 1
ATOM 2047 C C . ALA A 1 279 ? 13.378 -11.407 -8.508 1.00 98.50 279 ALA A C 1
ATOM 2049 O O . ALA A 1 279 ? 12.611 -12.041 -9.229 1.00 98.50 279 ALA A O 1
ATOM 2050 N N . ALA A 1 280 ? 13.275 -11.433 -7.174 1.00 98.44 280 ALA A N 1
ATOM 2051 C CA . ALA A 1 280 ? 12.253 -12.189 -6.452 1.00 98.44 280 ALA A CA 1
ATOM 2052 C C . ALA A 1 280 ? 10.831 -11.682 -6.744 1.00 98.44 280 ALA A C 1
ATOM 2054 O O . ALA A 1 280 ? 9.941 -12.489 -7.002 1.00 98.44 280 ALA A O 1
ATOM 2055 N N . ILE A 1 281 ? 10.628 -10.360 -6.749 1.00 98.69 281 ILE A N 1
ATOM 2056 C CA . ILE A 1 281 ? 9.333 -9.721 -7.043 1.00 98.69 281 ILE A CA 1
ATOM 2057 C C . ILE A 1 281 ? 8.905 -10.038 -8.480 1.00 98.69 281 ILE A C 1
ATOM 2059 O O . ILE A 1 281 ? 7.795 -10.525 -8.704 1.00 98.69 281 ILE A O 1
ATOM 2063 N N . ALA A 1 282 ? 9.812 -9.848 -9.439 1.00 98.44 282 ALA A N 1
ATOM 2064 C CA . ALA A 1 282 ? 9.537 -10.099 -10.847 1.00 98.44 282 ALA A CA 1
ATOM 2065 C C . ALA A 1 282 ? 9.285 -11.595 -11.138 1.00 98.44 282 ALA A C 1
ATOM 2067 O O . ALA A 1 282 ? 8.292 -11.944 -11.774 1.00 98.44 282 ALA A O 1
ATOM 2068 N N . LEU A 1 283 ? 10.120 -12.512 -10.631 1.00 98.00 283 LEU A N 1
ATOM 2069 C CA . LEU A 1 283 ? 9.925 -13.956 -10.839 1.00 98.00 283 LEU A CA 1
ATOM 2070 C C . LEU A 1 283 ? 8.665 -14.498 -10.134 1.00 98.00 283 LEU A C 1
ATOM 2072 O O . LEU A 1 283 ? 8.048 -15.433 -10.637 1.00 98.00 283 LEU A O 1
ATOM 2076 N N . ALA A 1 284 ? 8.213 -13.875 -9.039 1.00 97.25 284 ALA A N 1
ATOM 2077 C CA . ALA A 1 284 ? 6.940 -14.193 -8.381 1.00 97.25 284 ALA A CA 1
ATOM 2078 C C . ALA A 1 284 ? 5.686 -13.716 -9.153 1.00 97.25 284 ALA A C 1
ATOM 2080 O O . ALA A 1 284 ? 4.563 -13.841 -8.651 1.00 97.25 284 ALA A O 1
ATOM 2081 N N . GLY A 1 285 ? 5.846 -13.142 -10.354 1.00 96.69 285 GLY A N 1
ATOM 2082 C CA . GLY A 1 285 ? 4.754 -12.541 -11.127 1.00 96.69 285 GLY A CA 1
ATOM 2083 C C . GLY A 1 285 ? 4.137 -11.324 -10.440 1.00 96.69 285 GLY A C 1
ATOM 2084 O O . GLY A 1 285 ? 2.930 -11.098 -10.550 1.00 96.69 285 GLY A O 1
ATOM 2085 N N . LYS A 1 286 ? 4.935 -10.587 -9.659 1.00 97.56 286 LYS A N 1
ATOM 2086 C CA . LYS A 1 286 ? 4.529 -9.357 -8.974 1.00 97.56 286 LYS A CA 1
ATOM 2087 C C . LYS A 1 286 ? 5.154 -8.141 -9.648 1.00 97.56 286 LYS A C 1
ATOM 2089 O O . LYS A 1 286 ? 6.027 -8.244 -10.504 1.00 97.56 286 LYS A O 1
ATOM 2094 N N . TYR A 1 287 ? 4.650 -6.982 -9.256 1.00 98.44 287 TYR A N 1
ATOM 2095 C CA . TYR A 1 287 ? 5.059 -5.673 -9.739 1.00 98.44 287 TYR A CA 1
ATOM 2096 C C . TYR A 1 287 ? 4.815 -4.634 -8.642 1.00 98.44 287 TYR A C 1
ATOM 2098 O O . TYR A 1 287 ? 4.254 -4.966 -7.597 1.00 98.44 287 TYR A O 1
ATOM 2106 N N . TYR A 1 288 ? 5.245 -3.391 -8.851 1.00 98.50 288 TYR A N 1
ATOM 2107 C CA . TYR A 1 288 ? 5.075 -2.328 -7.863 1.00 98.50 288 TYR A CA 1
ATOM 2108 C C . TYR A 1 288 ? 3.753 -1.561 -8.075 1.00 98.50 288 TYR A C 1
ATOM 2110 O O . TYR A 1 288 ? 3.420 -1.242 -9.217 1.00 98.50 288 TYR A O 1
ATOM 2118 N N . PRO A 1 289 ? 3.005 -1.237 -7.002 1.00 98.69 289 PRO A N 1
ATOM 2119 C CA . PRO A 1 289 ? 3.222 -1.679 -5.624 1.00 98.69 289 PRO A CA 1
ATOM 2120 C C . PRO A 1 289 ? 2.840 -3.159 -5.432 1.00 98.69 289 PRO A C 1
ATOM 2122 O O . PRO A 1 289 ? 1.813 -3.611 -5.933 1.00 98.69 289 PRO A O 1
ATOM 2125 N N . VAL A 1 290 ? 3.640 -3.903 -4.653 1.00 98.44 290 VAL A N 1
ATOM 2126 C CA . VAL A 1 290 ? 3.460 -5.361 -4.432 1.00 98.44 290 VAL A CA 1
ATOM 2127 C C . VAL A 1 290 ? 2.083 -5.694 -3.838 1.00 98.44 290 VAL A C 1
ATOM 2129 O O . VAL A 1 290 ? 1.521 -6.759 -4.100 1.00 98.44 290 VAL A O 1
ATOM 2132 N N . ARG A 1 291 ? 1.525 -4.761 -3.059 1.00 98.00 291 ARG A N 1
ATOM 2133 C CA . ARG A 1 291 ? 0.154 -4.773 -2.549 1.00 98.00 291 ARG A CA 1
ATOM 2134 C C . ARG A 1 291 ? -0.325 -3.334 -2.377 1.00 98.00 291 ARG A C 1
ATOM 2136 O O . ARG A 1 291 ? 0.439 -2.474 -1.947 1.00 98.00 291 ARG A O 1
ATOM 2143 N N . THR A 1 292 ? -1.605 -3.107 -2.652 1.00 97.62 292 THR A N 1
ATOM 2144 C CA . THR A 1 292 ? -2.310 -1.859 -2.339 1.00 97.62 292 THR A CA 1
ATOM 2145 C C . THR A 1 292 ? -3.294 -2.106 -1.200 1.00 97.62 292 THR A C 1
ATOM 2147 O O . THR A 1 292 ? -4.001 -3.117 -1.194 1.00 97.62 292 THR A O 1
ATOM 2150 N N . LEU A 1 293 ? -3.338 -1.197 -0.229 1.00 97.06 293 LEU A N 1
ATOM 2151 C CA . LEU A 1 293 ? -4.355 -1.180 0.817 1.00 97.06 293 LEU A CA 1
ATOM 2152 C C . LEU A 1 293 ? -5.657 -0.572 0.278 1.00 97.06 293 LEU A C 1
ATOM 2154 O O . LEU A 1 293 ? -5.629 0.343 -0.542 1.00 97.06 293 LEU A O 1
ATOM 2158 N N . SER A 1 294 ? -6.808 -1.023 0.783 1.00 94.25 294 SER A N 1
ATOM 2159 C CA . SER A 1 294 ? -8.100 -0.394 0.471 1.00 94.25 294 SER A CA 1
ATOM 2160 C C . SER A 1 294 ? -8.085 1.108 0.805 1.00 94.25 294 SER A C 1
ATOM 2162 O O . SER A 1 294 ? -7.407 1.498 1.765 1.00 94.25 294 SER A O 1
ATOM 2164 N N . PRO A 1 295 ? -8.841 1.960 0.092 1.00 94.62 295 PRO A N 1
ATOM 2165 C CA . PRO A 1 295 ? -9.028 3.348 0.496 1.00 94.62 295 PRO A CA 1
ATOM 2166 C C . PRO A 1 295 ? -9.585 3.490 1.915 1.00 94.62 295 PRO A C 1
ATOM 2168 O O . PRO A 1 295 ? -10.250 2.582 2.419 1.00 94.62 295 PRO A O 1
ATOM 2171 N N . LEU A 1 296 ? -9.327 4.638 2.544 1.00 94.88 296 LEU A N 1
ATOM 2172 C CA . LEU A 1 296 ? -10.084 5.045 3.729 1.00 94.88 296 LEU A CA 1
ATOM 2173 C C . LEU A 1 296 ? -11.524 5.385 3.315 1.00 94.88 296 LEU A C 1
ATOM 2175 O O . LEU A 1 296 ? -11.751 5.897 2.217 1.00 94.88 296 LEU A O 1
ATOM 2179 N N . VAL A 1 297 ? -12.482 5.126 4.200 1.00 94.12 297 VAL A N 1
ATOM 2180 C CA . VAL A 1 297 ? -13.901 5.458 4.027 1.00 94.12 297 VAL A CA 1
ATOM 2181 C C . VAL A 1 297 ? -14.426 6.186 5.259 1.00 94.12 297 VAL A C 1
ATOM 2183 O O . VAL A 1 297 ? -13.996 5.902 6.377 1.00 94.12 297 VAL A O 1
ATOM 2186 N N . ASP A 1 298 ? -15.352 7.123 5.063 1.00 93.31 298 ASP A N 1
ATOM 2187 C CA . ASP A 1 298 ? -15.992 7.839 6.167 1.00 93.31 298 ASP A CA 1
ATOM 2188 C C . ASP A 1 298 ? -16.929 6.913 6.952 1.00 93.31 298 ASP A C 1
ATOM 2190 O O . ASP A 1 298 ? -17.796 6.254 6.372 1.00 93.31 298 ASP A O 1
ATOM 2194 N N . VAL A 1 299 ? -16.771 6.882 8.275 1.00 93.06 299 VAL A N 1
ATOM 2195 C CA . VAL A 1 299 ? -17.602 6.124 9.219 1.00 93.06 299 VAL A CA 1
ATOM 2196 C C . VAL A 1 299 ? -18.083 7.004 10.365 1.00 93.06 299 VAL A C 1
ATOM 2198 O O . VAL A 1 299 ? -17.383 7.921 10.797 1.00 93.06 299 VAL A O 1
ATOM 2201 N N . ASN A 1 300 ? -19.260 6.687 10.902 1.00 89.88 300 ASN A N 1
ATOM 2202 C CA . ASN A 1 300 ? -19.776 7.319 12.111 1.00 89.88 300 ASN A CA 1
ATOM 2203 C C . ASN A 1 300 ? -19.196 6.587 13.324 1.00 89.88 300 ASN A C 1
ATOM 2205 O O . ASN A 1 300 ? -19.620 5.473 13.630 1.00 89.88 300 ASN A O 1
ATOM 2209 N N . LEU A 1 301 ? -18.233 7.192 14.017 1.00 94.81 301 LEU A N 1
ATOM 2210 C CA . LEU A 1 301 ? -17.686 6.655 15.259 1.00 94.81 301 LEU A CA 1
ATOM 2211 C C . LEU A 1 301 ? -18.439 7.210 16.470 1.00 94.81 301 LEU A C 1
ATOM 2213 O O . LEU A 1 301 ? -18.628 8.420 16.600 1.00 94.81 301 LEU A O 1
ATOM 2217 N N . GLN A 1 302 ? -18.766 6.327 17.408 1.00 92.94 302 GLN A N 1
ATOM 2218 C CA . GLN A 1 302 ? -19.280 6.649 18.735 1.00 92.94 302 GLN A CA 1
ATOM 2219 C C . GLN A 1 302 ? -18.404 5.945 19.787 1.00 92.94 302 GLN A C 1
ATOM 2221 O O . GLN A 1 302 ? -18.313 4.720 19.775 1.00 92.94 302 GLN A O 1
ATOM 2226 N N . VAL A 1 303 ? -17.753 6.704 20.680 1.00 94.12 303 VAL A N 1
ATOM 2227 C CA . VAL A 1 303 ? -16.886 6.173 21.756 1.00 94.12 303 VAL A CA 1
ATOM 2228 C C . VAL A 1 303 ? -17.512 6.435 23.118 1.00 94.12 303 VAL A C 1
ATOM 2230 O O . VAL A 1 303 ? -17.856 7.570 23.457 1.00 94.12 303 VAL A O 1
ATOM 2233 N N . GLU A 1 304 ? -17.659 5.378 23.908 1.00 87.38 304 GLU A N 1
ATOM 2234 C CA . GLU A 1 304 ? -18.554 5.332 25.060 1.00 87.38 304 GLU A CA 1
ATOM 2235 C C . GLU A 1 304 ? -17.852 4.712 26.277 1.00 87.38 304 GLU A C 1
ATOM 2237 O O . GLU A 1 304 ? -17.793 3.495 26.412 1.00 87.38 304 GLU A O 1
ATOM 2242 N N . GLY A 1 305 ? -17.344 5.544 27.191 1.00 82.44 305 GLY A N 1
ATOM 2243 C CA . GLY A 1 305 ? -16.663 5.079 28.407 1.00 82.44 305 GLY A CA 1
ATOM 2244 C C . GLY A 1 305 ? -17.607 4.524 29.478 1.00 82.44 305 GLY A C 1
ATOM 2245 O O . GLY A 1 305 ? -18.795 4.306 29.239 1.00 82.44 305 GLY A O 1
ATOM 2246 N N . GLN A 1 306 ? -17.121 4.348 30.700 1.00 74.75 306 GLN A N 1
ATOM 2247 C CA . GLN A 1 306 ? -17.916 3.837 31.820 1.00 74.75 306 GLN A CA 1
ATOM 2248 C C . GLN A 1 306 ? -19.070 4.784 32.162 1.00 74.75 306 GLN A C 1
ATOM 2250 O O . GLN A 1 306 ? -20.228 4.373 32.208 1.00 74.75 306 GLN A O 1
ATOM 2255 N N . LEU A 1 307 ? -18.767 6.072 32.351 1.00 72.88 307 LEU A N 1
ATOM 2256 C CA . LEU A 1 307 ? -19.718 7.042 32.906 1.00 72.88 307 LEU A CA 1
ATOM 2257 C C . LEU A 1 307 ? -20.415 7.910 31.848 1.00 72.88 307 LEU A C 1
ATOM 2259 O O . LEU A 1 307 ? -21.551 8.330 32.055 1.00 72.88 307 LEU A O 1
ATOM 2263 N N . ALA A 1 308 ? -19.759 8.183 30.718 1.00 72.38 308 ALA A N 1
ATOM 2264 C CA . ALA A 1 308 ? -20.255 9.109 29.701 1.00 72.38 308 ALA A CA 1
ATOM 2265 C C . ALA A 1 308 ? -19.728 8.791 28.293 1.00 72.38 308 ALA A C 1
ATOM 2267 O O . ALA A 1 308 ? -18.754 8.055 28.114 1.00 72.38 308 ALA A O 1
ATOM 2268 N N . ARG A 1 309 ? -20.363 9.402 27.287 1.00 83.19 309 ARG A N 1
ATOM 2269 C CA . ARG A 1 309 ? -19.842 9.466 25.919 1.00 83.19 309 ARG A CA 1
ATOM 2270 C C . ARG A 1 309 ? -18.538 10.260 25.897 1.00 83.19 309 ARG A C 1
ATOM 2272 O O . ARG A 1 309 ? -18.499 11.380 26.396 1.00 83.19 309 ARG A O 1
ATOM 2279 N N . ILE A 1 310 ? -17.506 9.684 25.289 1.00 89.31 310 ILE A N 1
ATOM 2280 C CA . ILE A 1 310 ? -16.197 10.314 25.079 1.00 89.31 310 ILE A CA 1
ATOM 2281 C C . ILE A 1 310 ? -16.175 11.036 23.725 1.00 89.31 310 ILE A C 1
ATOM 2283 O O . ILE A 1 310 ? -15.675 12.150 23.628 1.00 89.31 310 ILE A O 1
ATOM 2287 N N . CYS A 1 311 ? -16.740 10.421 22.681 1.00 91.12 311 CYS A N 1
ATOM 2288 C CA . CYS A 1 311 ? -16.707 10.942 21.313 1.00 91.12 311 CYS A CA 1
ATOM 2289 C C . CYS A 1 311 ? -17.976 10.557 20.542 1.00 91.12 311 CYS A C 1
ATOM 2291 O O . CYS A 1 311 ? -18.520 9.469 20.735 1.00 91.12 311 CYS A O 1
ATOM 2293 N N . ALA A 1 312 ? -18.414 11.424 19.632 1.00 88.94 312 ALA A N 1
ATOM 2294 C CA . ALA A 1 312 ? -19.244 11.050 18.491 1.00 88.94 312 ALA A CA 1
ATOM 2295 C C . ALA A 1 312 ? -18.863 11.942 17.303 1.00 88.94 312 ALA A C 1
ATOM 2297 O O . ALA A 1 312 ? -18.969 13.163 17.401 1.00 88.94 312 ALA A O 1
ATOM 2298 N N . THR A 1 313 ? -18.384 11.348 16.210 1.00 89.75 313 THR A N 1
ATOM 2299 C CA . THR A 1 313 ? -17.893 12.080 15.031 1.00 89.75 313 THR A CA 1
ATOM 2300 C C . THR A 1 313 ? -17.959 11.215 13.776 1.00 89.75 313 THR A C 1
ATOM 2302 O O . THR A 1 313 ? -17.860 9.994 13.859 1.00 89.75 313 THR A O 1
ATOM 2305 N N . SER A 1 314 ? -18.036 11.845 12.603 1.00 92.00 314 SER A N 1
ATOM 2306 C CA . SER A 1 314 ? -17.575 11.191 11.372 1.00 92.00 314 SER A CA 1
ATOM 2307 C C . SER A 1 314 ? -16.043 11.165 11.357 1.00 92.00 314 SER A C 1
ATOM 2309 O O . SER A 1 314 ? -15.407 12.107 11.843 1.00 92.00 314 SER A O 1
ATOM 2311 N N . THR A 1 315 ? -15.434 10.114 10.815 1.00 94.06 315 THR A N 1
ATOM 2312 C CA . THR A 1 315 ? -13.984 10.048 10.577 1.00 94.06 315 THR A CA 1
ATOM 2313 C C . THR A 1 315 ? -13.646 9.077 9.445 1.00 94.06 315 THR A C 1
ATOM 2315 O O . THR A 1 315 ? -14.371 8.109 9.232 1.00 94.06 315 THR A O 1
ATOM 2318 N N . ALA A 1 316 ? -12.545 9.315 8.731 1.00 93.19 316 ALA A N 1
ATOM 2319 C CA . ALA A 1 316 ? -12.075 8.433 7.667 1.00 93.19 316 ALA A CA 1
ATOM 2320 C C . ALA A 1 316 ? -11.203 7.305 8.244 1.00 93.19 316 ALA A C 1
ATOM 2322 O O . ALA A 1 316 ? -10.198 7.573 8.905 1.00 93.19 316 ALA A O 1
ATOM 2323 N N . ALA A 1 317 ? -11.565 6.050 7.975 1.00 95.00 317 ALA A N 1
ATOM 2324 C CA . ALA A 1 317 ? -10.912 4.863 8.528 1.00 95.00 317 ALA A CA 1
ATOM 2325 C C . ALA A 1 317 ? -10.824 3.716 7.504 1.00 95.00 317 ALA A C 1
ATOM 2327 O O . ALA A 1 317 ? -11.547 3.703 6.510 1.00 95.00 317 ALA A O 1
ATOM 2328 N N . ARG A 1 318 ? -9.950 2.728 7.752 1.00 94.81 318 ARG A N 1
ATOM 2329 C CA . ARG A 1 318 ? -9.958 1.434 7.038 1.00 94.81 318 ARG A CA 1
ATOM 2330 C C . ARG A 1 318 ? -10.503 0.311 7.911 1.00 94.81 318 ARG A C 1
ATOM 2332 O O . ARG A 1 318 ? -11.232 -0.544 7.415 1.00 94.81 318 ARG A O 1
ATOM 2339 N N . THR A 1 319 ? -10.158 0.319 9.193 1.00 95.06 319 THR A N 1
ATOM 2340 C CA . THR A 1 319 ? -10.623 -0.649 10.192 1.00 95.06 319 THR A CA 1
ATOM 2341 C C . THR A 1 319 ? -11.379 0.045 11.324 1.00 95.06 319 THR A C 1
ATOM 2343 O O . THR A 1 319 ? -11.286 1.265 11.487 1.00 95.06 319 THR A O 1
ATOM 2346 N N . ALA A 1 320 ? -12.110 -0.716 12.141 1.00 92.25 320 ALA A N 1
ATOM 2347 C CA . ALA A 1 320 ? -12.776 -0.162 13.322 1.00 92.25 320 ALA A CA 1
ATOM 2348 C C . ALA A 1 320 ? -11.773 0.435 14.333 1.00 92.25 320 ALA A C 1
ATOM 2350 O O . ALA A 1 320 ? -12.088 1.424 14.991 1.00 92.25 320 ALA A O 1
ATOM 2351 N N . LEU A 1 321 ? -10.552 -0.110 14.417 1.00 94.75 321 LEU A N 1
ATOM 2352 C CA . LEU A 1 321 ? -9.477 0.441 15.246 1.00 94.75 321 LEU A CA 1
ATOM 2353 C C . LEU A 1 321 ? -8.879 1.725 14.654 1.00 94.75 321 LEU A C 1
ATOM 2355 O O . LEU A 1 321 ? -8.544 2.641 15.403 1.00 94.75 321 LEU A O 1
ATOM 2359 N N . ASP A 1 322 ? -8.788 1.842 13.326 1.00 94.81 322 ASP A N 1
ATOM 2360 C CA . ASP A 1 322 ? -8.291 3.071 12.691 1.00 94.81 322 ASP A CA 1
ATOM 2361 C C . ASP A 1 322 ? -9.207 4.265 12.958 1.00 94.81 322 ASP A C 1
ATOM 2363 O O . ASP A 1 322 ? -8.698 5.363 13.150 1.00 94.81 322 ASP A O 1
ATOM 2367 N N . ALA A 1 323 ? -10.524 4.057 13.073 1.00 94.81 323 ALA A N 1
ATOM 2368 C CA . ALA A 1 323 ? -11.457 5.111 13.478 1.00 94.81 323 ALA A CA 1
ATOM 2369 C C . ALA A 1 323 ? -11.127 5.673 14.879 1.00 94.81 323 ALA A C 1
ATOM 2371 O O . ALA A 1 323 ? -11.240 6.878 15.121 1.00 94.81 323 ALA A O 1
ATOM 2372 N N . VAL A 1 324 ? -10.664 4.819 15.800 1.00 94.44 324 VAL A N 1
ATOM 2373 C CA . VAL A 1 324 ? -10.185 5.237 17.130 1.00 94.44 324 VAL A CA 1
ATOM 2374 C C . VAL A 1 324 ? -8.884 6.038 17.002 1.00 94.44 324 VAL A C 1
ATOM 2376 O O . VAL A 1 324 ? -8.730 7.095 17.609 1.00 94.44 324 VAL A O 1
ATOM 2379 N N . ARG A 1 325 ? -7.958 5.588 16.146 1.00 94.12 325 ARG A N 1
ATOM 2380 C CA . ARG A 1 325 ? -6.686 6.287 15.893 1.00 94.12 325 ARG A CA 1
ATOM 2381 C C . ARG A 1 325 ? -6.888 7.661 15.236 1.00 94.12 325 ARG A C 1
ATOM 2383 O O . ARG A 1 325 ? -6.207 8.613 15.608 1.00 94.12 325 ARG A O 1
ATOM 2390 N N . SER A 1 326 ? -7.803 7.773 14.269 1.00 92.31 326 SER A N 1
ATOM 2391 C CA . SER A 1 326 ? -8.026 8.970 13.442 1.00 92.31 326 SER A CA 1
ATOM 2392 C C . SER A 1 326 ? -8.829 10.074 14.139 1.00 92.31 326 SER A C 1
ATOM 2394 O O . SER A 1 326 ? -8.656 11.249 13.819 1.00 92.31 326 SER A O 1
ATOM 2396 N N . SER A 1 327 ? -9.702 9.720 15.086 1.00 94.44 327 SER A N 1
ATOM 2397 C CA . SER A 1 327 ? -10.585 10.665 15.790 1.00 94.44 327 SER A CA 1
ATOM 2398 C C . SER A 1 327 ? -10.056 11.153 17.143 1.00 94.44 327 SER A C 1
ATOM 2400 O O . SER A 1 327 ? -10.579 12.128 17.678 1.00 94.44 327 SER A O 1
ATOM 2402 N N . ALA A 1 328 ? -9.022 10.518 17.703 1.00 93.50 328 ALA A N 1
ATOM 2403 C CA . ALA A 1 328 ? -8.499 10.837 19.035 1.00 93.50 328 ALA A CA 1
ATOM 2404 C C . ALA A 1 328 ? -8.159 12.326 19.226 1.00 93.50 328 ALA A C 1
ATOM 2406 O O . ALA A 1 328 ? -8.555 12.932 20.222 1.00 93.50 328 ALA A O 1
ATOM 2407 N N . SER A 1 329 ? -7.504 12.944 18.237 1.00 90.06 329 SER A N 1
ATOM 2408 C CA . SER A 1 329 ? -7.139 14.366 18.280 1.00 90.06 329 SER A CA 1
ATOM 2409 C C . SER A 1 329 ? -8.343 15.307 18.158 1.00 90.06 329 SER A C 1
ATOM 2411 O O . SER A 1 329 ? -8.359 16.352 18.801 1.00 90.06 329 SER A O 1
ATOM 2413 N N . SER A 1 330 ? -9.358 14.963 17.355 1.00 89.69 330 SER A N 1
ATOM 2414 C CA . SER A 1 330 ? -10.544 15.812 17.149 1.00 89.69 330 SER A CA 1
ATOM 2415 C C . SER A 1 330 ? -11.584 15.671 18.264 1.00 89.69 330 SER A C 1
ATOM 2417 O O . SER A 1 330 ? -12.271 16.641 18.577 1.00 89.69 330 SER A O 1
ATOM 2419 N N . CYS A 1 331 ? -11.661 14.504 18.905 1.00 92.38 331 CYS A N 1
ATOM 2420 C CA . CYS A 1 331 ? -12.466 14.263 20.105 1.00 92.38 331 CYS A CA 1
ATOM 2421 C C . CYS A 1 331 ? -11.689 14.444 21.427 1.00 92.38 331 CYS A C 1
ATOM 2423 O O . CYS A 1 331 ? -12.257 14.216 22.492 1.00 92.38 331 CYS A O 1
ATOM 2425 N N . ASN A 1 332 ? -10.419 14.867 21.375 1.00 93.44 332 ASN A N 1
ATOM 2426 C CA . ASN A 1 332 ? -9.565 15.161 22.532 1.00 93.44 332 ASN A CA 1
ATOM 2427 C C . ASN A 1 332 ? -9.549 14.036 23.594 1.00 93.44 332 ASN A C 1
ATOM 2429 O O . ASN A 1 332 ? -9.814 14.271 24.776 1.00 93.44 332 ASN A O 1
ATOM 2433 N N . TYR A 1 333 ? -9.233 12.809 23.169 1.00 94.62 333 TYR A N 1
ATOM 2434 C CA . TYR A 1 333 ? -8.993 11.671 24.063 1.00 94.62 333 TYR A CA 1
ATOM 2435 C C . TYR A 1 333 ? -7.624 11.031 23.812 1.00 94.62 333 TYR A C 1
ATOM 2437 O O . TYR A 1 333 ? -7.107 11.051 22.697 1.00 94.62 333 TYR A O 1
ATOM 2445 N N . THR A 1 334 ? -7.038 10.436 24.851 1.00 94.50 334 THR A N 1
ATOM 2446 C CA . THR A 1 334 ? -5.843 9.585 24.722 1.00 94.50 334 THR A CA 1
ATOM 2447 C C . THR A 1 334 ? -6.244 8.121 24.580 1.00 94.50 334 THR A C 1
ATOM 2449 O O . THR A 1 334 ? -7.333 7.729 24.998 1.00 94.50 334 THR A O 1
ATOM 2452 N N . TYR A 1 335 ? -5.370 7.293 24.014 1.00 95.38 335 TYR A N 1
ATOM 2453 C CA . TYR A 1 335 ? -5.554 5.844 23.957 1.00 95.38 335 TYR A CA 1
ATOM 2454 C C . TYR A 1 335 ? -4.217 5.114 24.111 1.00 95.38 335 TYR A C 1
ATOM 2456 O O . TYR A 1 335 ? -3.154 5.700 23.903 1.00 95.38 335 TYR A O 1
ATOM 2464 N N . HIS A 1 336 ? -4.279 3.830 24.455 1.00 93.94 336 HIS A N 1
ATOM 2465 C CA . HIS A 1 336 ? -3.159 2.895 24.383 1.00 93.94 336 HIS A CA 1
ATOM 2466 C C . HIS A 1 336 ? -3.589 1.676 23.559 1.00 93.94 336 HIS A C 1
ATOM 2468 O O . HIS A 1 336 ? -4.757 1.290 23.579 1.00 93.94 336 HIS A O 1
ATOM 2474 N N . ILE A 1 337 ? -2.663 1.131 22.770 1.00 93.12 337 ILE A N 1
ATOM 2475 C CA . ILE A 1 337 ? -2.869 -0.079 21.973 1.00 93.12 337 ILE A CA 1
ATOM 2476 C C . ILE A 1 337 ? -1.643 -0.965 22.184 1.00 93.12 337 ILE A C 1
ATOM 2478 O O . ILE A 1 337 ? -0.521 -0.552 21.891 1.00 93.12 337 ILE A O 1
ATOM 2482 N N . GLN A 1 338 ? -1.861 -2.186 22.659 1.00 89.19 338 GLN A N 1
ATOM 2483 C CA . GLN A 1 338 ? -0.820 -3.186 22.852 1.00 89.19 338 GLN A CA 1
ATOM 2484 C C . GLN A 1 338 ? -0.696 -4.094 21.617 1.00 89.19 338 GLN A C 1
ATOM 2486 O O . GLN A 1 338 ? -1.677 -4.694 21.180 1.00 89.19 338 GLN A O 1
ATOM 2491 N N . ASP A 1 339 ? 0.519 -4.267 21.090 1.00 85.50 339 ASP A N 1
ATOM 2492 C CA . ASP A 1 339 ? 0.824 -5.326 20.115 1.00 85.50 339 ASP A CA 1
ATOM 2493 C C . ASP A 1 339 ? 0.704 -6.708 20.807 1.00 85.50 339 ASP A C 1
ATOM 2495 O O . ASP A 1 339 ? 1.411 -6.987 21.781 1.00 85.50 339 ASP A O 1
ATOM 2499 N N . THR A 1 340 ? -0.184 -7.589 20.325 1.00 86.50 340 THR A N 1
ATOM 2500 C CA . THR A 1 340 ? -0.378 -8.956 20.859 1.00 86.50 340 THR A CA 1
ATOM 2501 C C . THR A 1 340 ? -0.203 -10.031 19.780 1.00 86.50 340 THR A C 1
ATOM 2503 O O . THR A 1 340 ? -0.188 -9.736 18.585 1.00 86.50 340 THR A O 1
ATOM 2506 N N . GLN A 1 341 ? -0.151 -11.310 20.178 1.00 81.44 341 GLN A N 1
ATOM 2507 C CA . GLN A 1 341 ? -0.155 -12.444 19.234 1.00 81.44 341 GLN A CA 1
ATOM 2508 C C . GLN A 1 341 ? -1.431 -12.541 18.370 1.00 81.44 341 GLN A C 1
ATOM 2510 O O . GLN A 1 341 ? -1.441 -13.270 17.383 1.00 81.44 341 GLN A O 1
ATOM 2515 N N . TYR A 1 342 ? -2.495 -11.820 18.740 1.00 80.31 342 TYR A N 1
ATOM 2516 C CA . TYR A 1 342 ? -3.752 -11.714 17.995 1.00 80.31 342 TYR A CA 1
ATOM 2517 C C . TYR A 1 342 ? -3.884 -10.362 17.267 1.00 80.31 342 TYR A C 1
ATOM 2519 O O . TYR A 1 342 ? -4.981 -9.976 16.881 1.00 80.31 342 TYR A O 1
ATOM 2527 N N . GLY A 1 343 ? -2.779 -9.626 17.104 1.00 84.56 343 GLY A N 1
ATOM 2528 C CA . GLY A 1 343 ? -2.762 -8.281 16.530 1.00 84.56 343 GLY A CA 1
ATOM 2529 C C . GLY A 1 343 ? -2.913 -7.161 17.573 1.00 84.56 343 GLY A C 1
ATOM 2530 O O . GLY A 1 343 ? -2.794 -7.414 18.778 1.00 84.56 343 GLY A O 1
ATOM 2531 N N . PRO A 1 344 ? -3.122 -5.909 17.127 1.00 89.12 344 PRO A N 1
ATOM 2532 C CA . PRO A 1 344 ? -3.191 -4.744 18.008 1.00 89.12 344 PRO A CA 1
ATOM 2533 C C . PRO A 1 344 ? -4.480 -4.730 18.846 1.00 89.12 344 PRO A C 1
ATOM 2535 O O . PRO A 1 344 ? -5.586 -4.686 18.303 1.00 89.12 344 PRO A O 1
ATOM 2538 N N . TYR A 1 345 ? -4.335 -4.732 20.171 1.00 90.56 345 TYR A N 1
ATOM 2539 C CA . TYR A 1 345 ? -5.430 -4.721 21.143 1.00 90.56 345 TYR A CA 1
ATOM 2540 C C . TYR A 1 345 ? -5.566 -3.347 21.807 1.00 90.56 345 TYR A C 1
ATOM 2542 O O . TYR A 1 345 ? -4.600 -2.826 22.355 1.00 90.56 345 TYR A O 1
ATOM 2550 N N . LEU A 1 346 ? -6.767 -2.769 21.767 1.00 94.19 346 LEU A N 1
ATOM 2551 C CA . LEU A 1 346 ? -7.102 -1.499 22.414 1.00 94.19 346 LEU A CA 1
ATOM 2552 C C . LEU A 1 346 ? -7.427 -1.744 23.893 1.00 94.19 346 LEU A C 1
ATOM 2554 O O . LEU A 1 346 ? -8.522 -2.194 24.226 1.00 94.19 346 LEU A O 1
ATOM 2558 N N . ASP A 1 347 ? -6.475 -1.462 24.776 1.00 92.12 347 ASP A N 1
ATOM 2559 C CA . ASP A 1 347 ? -6.587 -1.719 26.212 1.00 92.12 347 ASP A CA 1
ATOM 2560 C C . ASP A 1 347 ? -6.993 -0.479 27.021 1.00 92.12 347 ASP A C 1
ATOM 2562 O O . ASP A 1 347 ? -7.640 -0.639 28.055 1.00 92.12 347 ASP A O 1
ATOM 2566 N N . ILE A 1 348 ? -6.695 0.747 26.568 1.00 93.12 348 ILE A N 1
ATOM 2567 C CA . ILE A 1 348 ? -7.031 1.987 27.301 1.00 93.12 348 ILE A CA 1
ATOM 2568 C C . ILE A 1 348 ? -7.588 3.070 26.367 1.00 93.12 348 ILE A C 1
ATOM 2570 O O . ILE A 1 348 ? -7.016 3.333 25.310 1.00 93.12 348 ILE A O 1
ATOM 2574 N N . ILE A 1 349 ? -8.626 3.787 26.818 1.00 94.38 349 ILE A N 1
ATOM 2575 C CA . ILE A 1 349 ? -8.933 5.162 26.382 1.00 94.38 349 ILE A CA 1
ATOM 2576 C C . ILE A 1 349 ? -9.026 6.054 27.625 1.00 94.38 349 ILE A C 1
ATOM 2578 O O . ILE A 1 349 ? -9.624 5.678 28.635 1.00 94.38 349 ILE A O 1
ATOM 2582 N N . ASN A 1 350 ? -8.430 7.245 27.563 1.00 91.94 350 ASN A N 1
ATOM 2583 C CA . ASN A 1 350 ? -8.262 8.169 28.684 1.00 91.94 350 ASN A CA 1
ATOM 2584 C C . ASN A 1 350 ? -7.637 7.477 29.913 1.00 91.94 350 ASN A C 1
ATOM 2586 O O . ASN A 1 350 ? -6.453 7.154 29.893 1.00 91.94 350 ASN A O 1
ATOM 2590 N N . ASN A 1 351 ? -8.427 7.243 30.966 1.00 87.94 351 ASN A N 1
ATOM 2591 C CA . ASN A 1 351 ? -8.010 6.559 32.197 1.00 87.94 351 ASN A CA 1
ATOM 2592 C C . ASN A 1 351 ? -8.745 5.216 32.406 1.00 87.94 351 ASN A C 1
ATOM 2594 O O . ASN A 1 351 ? -8.643 4.614 33.473 1.00 87.94 351 ASN A O 1
ATOM 2598 N N . GLU A 1 352 ? -9.528 4.765 31.424 1.00 87.31 352 GLU A N 1
ATOM 2599 C CA . GLU A 1 352 ? -10.356 3.561 31.508 1.00 87.31 352 GLU A CA 1
ATOM 2600 C C . GLU A 1 352 ? -9.629 2.388 30.829 1.00 87.31 352 GLU A C 1
ATOM 2602 O O . GLU A 1 352 ? -9.724 2.179 29.616 1.00 87.31 352 GLU A O 1
ATOM 2607 N N . ALA A 1 353 ? -8.856 1.655 31.634 1.00 87.38 353 ALA A N 1
ATOM 2608 C CA . ALA A 1 353 ? -8.063 0.502 31.214 1.00 87.38 353 ALA A CA 1
ATOM 2609 C C . ALA A 1 353 ? -8.831 -0.820 31.379 1.00 87.38 353 ALA A C 1
ATOM 2611 O O . ALA A 1 353 ? -9.479 -1.038 32.402 1.00 87.38 353 ALA A O 1
ATOM 2612 N N . ALA A 1 354 ? -8.730 -1.707 30.391 1.00 83.81 354 ALA A N 1
ATOM 2613 C CA . ALA A 1 354 ? -9.346 -3.028 30.393 1.00 83.81 354 ALA A CA 1
ATOM 2614 C C . ALA A 1 354 ? -8.790 -3.931 31.511 1.00 83.81 354 ALA A C 1
ATOM 2616 O O . ALA A 1 354 ? -7.589 -3.952 31.786 1.00 83.81 354 ALA A O 1
ATOM 2617 N N . ALA A 1 355 ? -9.667 -4.713 32.142 1.00 75.31 355 ALA A N 1
ATOM 2618 C CA . ALA A 1 355 ? -9.330 -5.610 33.241 1.00 75.31 355 ALA A CA 1
ATOM 2619 C C . ALA A 1 355 ? -10.234 -6.858 33.265 1.00 75.31 355 ALA A C 1
ATOM 2621 O O . ALA A 1 355 ? -11.457 -6.779 33.405 1.00 75.31 355 ALA A O 1
ATOM 2622 N N . GLY A 1 356 ? -9.618 -8.042 33.200 1.00 74.94 356 GLY A N 1
ATOM 2623 C CA . GLY A 1 356 ? -10.322 -9.324 33.285 1.00 74.94 356 GLY A CA 1
ATOM 2624 C C . GLY A 1 356 ? -11.231 -9.577 32.080 1.00 74.94 356 GLY A C 1
ATOM 2625 O O . GLY A 1 356 ? -10.740 -9.830 30.986 1.00 74.94 356 GLY A O 1
ATOM 2626 N N . LEU A 1 357 ? -12.550 -9.539 32.298 1.00 70.62 357 LEU A N 1
ATOM 2627 C CA . LEU A 1 357 ? -13.582 -9.720 31.261 1.00 70.62 357 LEU A CA 1
ATOM 2628 C C . LEU A 1 357 ? -14.246 -8.396 30.835 1.00 70.62 357 LEU A C 1
ATOM 2630 O O . LEU A 1 357 ? -15.252 -8.409 30.132 1.00 70.62 357 LEU A O 1
ATOM 2634 N N . ILE A 1 358 ? -13.723 -7.255 31.293 1.00 73.94 358 ILE A N 1
ATOM 2635 C CA . ILE A 1 358 ? -14.266 -5.923 31.011 1.00 73.94 358 ILE A CA 1
ATOM 2636 C C . ILE A 1 358 ? -13.198 -5.113 30.274 1.00 73.94 358 ILE A C 1
ATOM 2638 O O . ILE A 1 358 ? -12.052 -5.064 30.713 1.00 73.94 358 ILE A O 1
ATOM 2642 N N . GLY A 1 359 ? -13.554 -4.472 29.164 1.00 83.19 359 GLY A N 1
ATOM 2643 C CA . GLY A 1 359 ? -12.618 -3.688 28.360 1.00 83.19 359 GLY A CA 1
ATOM 2644 C C . GLY A 1 359 ? -13.293 -2.997 27.182 1.00 83.19 359 GLY A C 1
ATOM 2645 O O . GLY A 1 359 ? -14.507 -2.797 27.191 1.00 83.19 359 GLY A O 1
ATOM 2646 N N . TRP A 1 360 ? -12.507 -2.636 26.170 1.00 91.25 360 TRP A N 1
ATOM 2647 C CA . TRP A 1 360 ? -13.000 -1.947 24.979 1.00 91.25 360 TRP A CA 1
ATOM 2648 C C . TRP A 1 360 ? -13.585 -2.928 23.962 1.00 91.25 360 TRP A C 1
ATOM 2650 O O . TRP A 1 360 ? -12.871 -3.675 23.294 1.00 91.25 360 TRP A O 1
ATOM 2660 N N . ILE A 1 361 ? -14.912 -2.917 23.860 1.00 89.56 361 ILE A N 1
ATOM 2661 C CA . ILE A 1 361 ? -15.712 -3.739 22.955 1.00 89.56 361 ILE A CA 1
ATOM 2662 C C . ILE A 1 361 ? -16.122 -2.884 21.755 1.00 89.56 361 ILE A C 1
ATOM 2664 O O . ILE A 1 361 ? -16.516 -1.730 21.929 1.00 89.56 361 ILE A O 1
ATOM 2668 N N . PHE A 1 362 ? -16.079 -3.439 20.542 1.00 91.19 362 PHE A N 1
ATOM 2669 C CA . PHE A 1 362 ? -16.565 -2.761 19.338 1.00 91.19 362 PHE A CA 1
ATOM 2670 C C . PHE A 1 362 ? -17.737 -3.504 18.689 1.00 91.19 362 PHE A C 1
ATOM 2672 O O . PHE A 1 362 ? -17.849 -4.729 18.754 1.00 91.19 362 PHE A O 1
ATOM 2679 N N . ARG A 1 363 ? -18.615 -2.731 18.054 1.00 89.38 363 ARG A N 1
ATOM 2680 C CA . ARG A 1 363 ? -19.758 -3.167 17.248 1.00 89.38 363 ARG A CA 1
ATOM 2681 C C . ARG A 1 363 ? -19.795 -2.343 15.968 1.00 89.38 363 ARG A C 1
ATOM 2683 O O . ARG A 1 363 ? -19.403 -1.176 15.978 1.00 89.38 363 ARG A O 1
ATOM 2690 N N . VAL A 1 364 ? -20.307 -2.918 14.886 1.00 87.19 364 VAL A N 1
ATOM 2691 C CA . VAL A 1 364 ? -20.533 -2.191 13.627 1.00 87.19 364 VAL A CA 1
ATOM 2692 C C . VAL A 1 364 ? -21.994 -2.337 13.234 1.00 87.19 364 VAL A C 1
ATOM 2694 O O . VAL A 1 364 ? -22.510 -3.446 13.145 1.00 87.19 364 VAL A O 1
ATOM 2697 N N . ASN A 1 365 ? -22.676 -1.205 13.047 1.00 82.00 365 ASN A N 1
ATOM 2698 C CA . ASN A 1 365 ? -24.127 -1.131 12.851 1.00 82.00 365 ASN A CA 1
ATOM 2699 C C . ASN A 1 365 ? -24.903 -1.875 13.961 1.00 82.00 365 ASN A C 1
ATOM 2701 O O . ASN A 1 365 ? -25.865 -2.584 13.694 1.00 82.00 365 ASN A O 1
ATOM 2705 N N . ASN A 1 366 ? -24.452 -1.696 15.212 1.00 78.50 366 ASN A N 1
ATOM 2706 C CA . ASN A 1 366 ? -24.914 -2.354 16.448 1.00 78.50 366 ASN A CA 1
ATOM 2707 C C . ASN A 1 366 ? -24.599 -3.865 16.589 1.00 78.50 366 ASN A C 1
ATOM 2709 O O . ASN A 1 366 ? -24.688 -4.408 17.696 1.00 78.50 366 ASN A O 1
ATOM 2713 N N . GLU A 1 367 ? -24.147 -4.535 15.527 1.00 79.06 367 GLU A N 1
ATOM 2714 C CA . GLU A 1 367 ? -23.815 -5.964 15.556 1.00 79.06 367 GLU A CA 1
ATOM 2715 C C . GLU A 1 367 ? -22.430 -6.243 16.183 1.00 79.06 367 GLU A C 1
ATOM 2717 O O . GLU A 1 367 ? -21.467 -5.522 15.894 1.00 79.06 367 GLU A O 1
ATOM 2722 N N . PRO A 1 368 ? -22.295 -7.281 17.036 1.00 80.81 368 PRO A N 1
ATOM 2723 C CA . PRO A 1 368 ? -21.020 -7.709 17.611 1.00 80.81 368 PRO A CA 1
ATOM 2724 C C . PRO A 1 368 ? -20.225 -8.586 16.630 1.00 80.81 368 PRO A C 1
ATOM 2726 O O . PRO A 1 368 ? -20.787 -9.412 15.912 1.00 80.81 368 PRO A O 1
ATOM 2729 N N . LEU A 1 369 ? -18.896 -8.448 16.620 1.00 81.50 369 LEU A N 1
ATOM 2730 C CA . LEU A 1 369 ? -18.028 -9.044 15.596 1.00 81.50 369 LEU A CA 1
ATOM 2731 C C . LEU A 1 369 ? -16.954 -9.963 16.192 1.00 81.50 369 LEU A C 1
ATOM 2733 O O . LEU A 1 369 ? -16.130 -9.531 16.983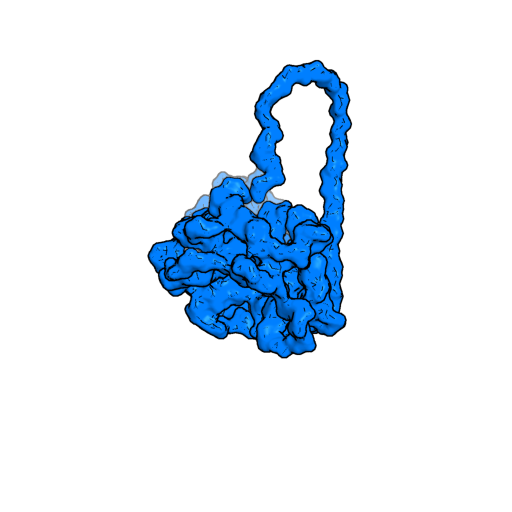 1.00 81.50 369 LEU A O 1
ATOM 2737 N N . GLN A 1 370 ? -16.916 -11.226 15.764 1.00 83.62 370 GLN A N 1
ATOM 2738 C CA . GLN A 1 370 ? -15.978 -12.251 16.259 1.00 83.62 370 GLN A CA 1
ATOM 2739 C C . GLN A 1 370 ? -14.558 -12.136 15.646 1.00 83.62 370 GLN A C 1
ATOM 2741 O O . GLN A 1 370 ? -13.956 -13.139 15.269 1.00 83.62 370 GLN A O 1
ATOM 2746 N N . VAL A 1 371 ? -14.041 -10.912 15.491 1.00 88.38 371 VAL A N 1
ATOM 2747 C CA . VAL A 1 371 ? -12.709 -10.582 14.937 1.00 88.38 371 VAL A CA 1
ATOM 2748 C C . VAL A 1 371 ? -12.115 -9.383 15.684 1.00 88.38 371 VAL A C 1
ATOM 2750 O O . VAL A 1 371 ? -12.843 -8.694 16.395 1.00 88.38 371 VAL A O 1
ATOM 2753 N N . GLY A 1 372 ? -10.820 -9.091 15.534 1.00 87.44 372 GLY A N 1
ATOM 2754 C CA . GLY A 1 372 ? -10.225 -7.890 16.118 1.00 87.44 372 GLY A CA 1
ATOM 2755 C C . GLY A 1 372 ? -10.732 -6.601 15.460 1.00 87.44 372 GLY A C 1
ATOM 2756 O O . GLY A 1 372 ? -11.084 -6.570 14.277 1.00 87.44 372 GLY A O 1
ATOM 2757 N N . ALA A 1 373 ? -10.710 -5.491 16.203 1.00 90.75 373 ALA A N 1
ATOM 2758 C CA . ALA A 1 373 ? -11.076 -4.172 15.670 1.00 90.75 373 ALA A CA 1
ATOM 2759 C C . ALA A 1 373 ? -10.147 -3.714 14.522 1.00 90.75 373 ALA A C 1
ATOM 2761 O O . ALA A 1 373 ? -10.547 -2.901 13.692 1.00 90.75 373 ALA A O 1
ATOM 2762 N N . ASN A 1 374 ? -8.924 -4.254 14.460 1.00 91.38 374 ASN A N 1
ATOM 2763 C CA . ASN A 1 374 ? -7.949 -4.043 13.385 1.00 91.38 374 ASN A CA 1
ATOM 2764 C C . ASN A 1 374 ? -8.172 -4.982 12.172 1.00 91.38 374 ASN A C 1
ATOM 2766 O O . ASN A 1 374 ? -7.541 -4.792 11.137 1.00 91.38 374 ASN A O 1
ATOM 2770 N N . ASP A 1 375 ? -9.046 -5.987 12.276 1.00 88.81 375 ASP A N 1
ATOM 2771 C CA . ASP A 1 375 ? -9.269 -6.992 11.221 1.00 88.81 375 ASP A CA 1
ATOM 2772 C C . ASP A 1 375 ? -10.565 -6.738 10.440 1.00 88.81 375 ASP A C 1
ATOM 2774 O O . ASP A 1 375 ? -10.679 -7.096 9.265 1.00 88.81 375 ASP A O 1
ATOM 2778 N N . TYR A 1 376 ? -11.556 -6.099 11.074 1.00 89.81 376 TYR A N 1
ATOM 2779 C CA . TYR A 1 376 ? -12.785 -5.701 10.397 1.00 89.81 376 TYR A CA 1
ATOM 2780 C C . TYR A 1 376 ? -12.549 -4.483 9.497 1.00 89.81 376 TYR A C 1
ATOM 2782 O O . TYR A 1 376 ? -12.398 -3.362 9.987 1.00 89.81 376 TYR A O 1
ATOM 2790 N N . LEU A 1 377 ? -12.574 -4.700 8.180 1.00 92.19 377 LEU A N 1
ATOM 2791 C CA . LEU A 1 377 ? -12.598 -3.631 7.180 1.00 92.19 377 LEU A CA 1
ATOM 2792 C C . LEU A 1 377 ? -13.978 -2.957 7.157 1.00 92.19 377 LEU A C 1
ATOM 2794 O O . LEU A 1 377 ? -14.975 -3.598 6.816 1.00 92.19 377 LEU A O 1
ATOM 2798 N N . VAL A 1 378 ? -14.024 -1.668 7.497 1.00 93.25 378 VAL A N 1
ATOM 2799 C CA . VAL A 1 378 ? -15.265 -0.877 7.521 1.00 93.25 378 VAL A CA 1
ATOM 2800 C C . VAL A 1 378 ? -15.693 -0.418 6.124 1.00 93.25 378 VAL A C 1
ATOM 2802 O O . VAL A 1 378 ? -14.897 -0.362 5.185 1.00 93.25 378 VAL A O 1
ATOM 2805 N N . LYS A 1 379 ? -16.978 -0.088 5.983 1.00 92.25 379 LYS A N 1
ATOM 2806 C CA . LYS A 1 379 ? -17.610 0.438 4.766 1.00 92.25 379 LYS A CA 1
ATOM 2807 C C . LYS A 1 379 ? -18.055 1.882 4.983 1.00 92.25 379 LYS A C 1
ATOM 2809 O O . LYS A 1 379 ? -18.314 2.305 6.105 1.00 92.25 379 LYS A O 1
ATOM 2814 N N . ALA A 1 380 ? -18.194 2.632 3.892 1.00 88.31 380 ALA A N 1
ATOM 2815 C CA . ALA A 1 380 ? -18.665 4.011 3.956 1.00 88.31 380 ALA A CA 1
ATOM 2816 C C . ALA A 1 380 ? -20.054 4.101 4.619 1.00 88.31 380 ALA A C 1
ATOM 2818 O O . ALA A 1 380 ? -20.998 3.443 4.174 1.00 88.31 380 ALA A O 1
ATOM 2819 N N . ASN A 1 381 ? -20.182 4.980 5.614 1.00 84.88 381 ASN A N 1
ATOM 2820 C CA . ASN A 1 381 ? -21.345 5.184 6.487 1.00 84.88 381 ASN A CA 1
ATOM 2821 C C . ASN A 1 381 ? -21.629 4.055 7.503 1.00 84.88 381 ASN A C 1
ATOM 2823 O O . ASN A 1 381 ? -22.698 4.064 8.119 1.00 84.88 381 ASN A O 1
ATOM 2827 N N . ASP A 1 382 ? -20.702 3.112 7.726 1.00 90.62 382 ASP A N 1
ATOM 2828 C CA . ASP A 1 382 ? -20.807 2.184 8.860 1.00 90.62 382 ASP A CA 1
ATOM 2829 C C . ASP A 1 382 ? -20.827 2.954 10.191 1.00 90.62 382 ASP A C 1
ATOM 2831 O O . ASP A 1 382 ? -20.106 3.937 10.385 1.00 90.62 382 ASP A O 1
ATOM 2835 N N . ASN A 1 383 ? -21.642 2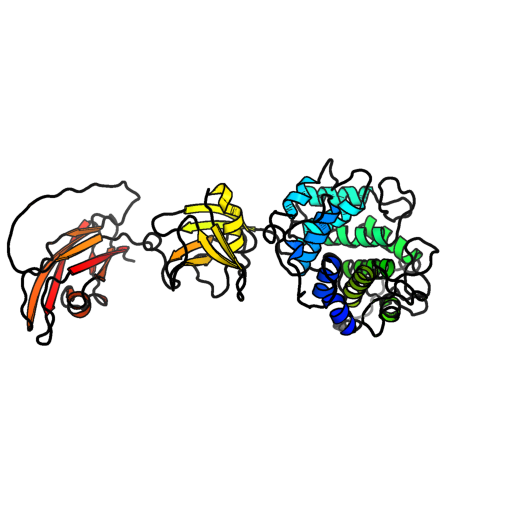.478 11.131 1.00 87.31 383 ASN A N 1
ATOM 2836 C CA . ASN A 1 383 ? -21.751 3.037 12.475 1.00 87.31 383 ASN A CA 1
ATOM 2837 C C . ASN A 1 383 ? -20.892 2.203 13.428 1.00 87.31 383 ASN A C 1
ATOM 2839 O O . ASN A 1 383 ? -21.318 1.142 13.891 1.00 87.31 383 ASN A O 1
ATOM 2843 N N . VAL A 1 384 ? -19.669 2.663 13.684 1.00 93.56 384 VAL A N 1
ATOM 2844 C CA . VAL A 1 384 ? -18.709 2.025 14.588 1.00 93.56 384 VAL A CA 1
ATOM 2845 C C . VAL A 1 384 ? -19.009 2.484 16.013 1.00 93.56 384 VAL A C 1
ATOM 2847 O O . VAL A 1 384 ? -18.757 3.631 16.378 1.00 93.56 384 VAL A O 1
ATOM 2850 N N . LEU A 1 385 ? -19.544 1.586 16.834 1.00 91.00 385 LEU A N 1
ATOM 2851 C CA . LEU A 1 385 ? -19.745 1.816 18.262 1.00 91.00 385 LEU A CA 1
ATOM 2852 C C . LEU A 1 385 ? -18.620 1.127 19.033 1.00 91.00 385 LEU A C 1
ATOM 2854 O O . LEU A 1 385 ? -18.553 -0.100 19.055 1.00 91.00 385 LEU A O 1
ATOM 2858 N N . LEU A 1 386 ? -17.775 1.910 19.698 1.00 93.50 386 LEU A N 1
ATOM 2859 C CA . LEU A 1 386 ? -16.795 1.426 20.662 1.00 93.50 386 LEU A CA 1
ATOM 2860 C C . LEU A 1 386 ? -17.259 1.775 22.081 1.00 93.50 386 LEU A C 1
ATOM 2862 O O . LEU A 1 386 ? -17.554 2.936 22.367 1.00 93.50 386 LEU A O 1
ATOM 2866 N N . TYR A 1 387 ? -17.290 0.800 22.987 1.00 89.94 387 TYR A N 1
ATOM 2867 C CA . TYR A 1 387 ? -17.694 1.017 24.372 1.00 89.94 387 TYR A CA 1
ATOM 2868 C C . TYR A 1 387 ? -16.827 0.274 25.387 1.00 89.94 387 TYR A C 1
ATOM 2870 O O . TYR A 1 387 ? -16.345 -0.825 25.123 1.00 89.94 387 TYR A O 1
ATOM 2878 N N . TYR A 1 388 ? -16.678 0.856 26.576 1.00 84.62 388 TYR A N 1
ATOM 2879 C CA . TYR A 1 388 ? -16.119 0.162 27.729 1.00 84.62 388 TYR A CA 1
ATOM 2880 C C . TYR A 1 388 ? -17.208 -0.700 28.379 1.00 84.62 388 TYR A C 1
ATOM 2882 O O . TYR A 1 388 ? -18.256 -0.190 28.783 1.00 84.62 388 TYR A O 1
ATOM 2890 N N . GLY A 1 389 ? -16.986 -2.009 28.491 1.00 81.19 389 GLY A N 1
ATOM 2891 C CA . GLY A 1 389 ? -17.968 -2.921 29.073 1.00 81.19 389 GLY A CA 1
ATOM 2892 C C . GLY A 1 389 ? -17.600 -4.395 28.948 1.00 81.19 389 GLY A C 1
ATOM 2893 O O . GLY A 1 389 ? -16.447 -4.750 28.714 1.00 81.19 389 GLY A O 1
ATOM 2894 N N . ASN A 1 390 ? -18.600 -5.256 29.131 1.00 77.19 390 ASN A N 1
ATOM 2895 C CA . ASN A 1 390 ? -18.503 -6.692 28.870 1.00 77.19 390 ASN A CA 1
ATOM 2896 C C . ASN A 1 390 ? -18.957 -6.994 27.428 1.00 77.19 390 ASN A C 1
ATOM 2898 O O . ASN A 1 390 ? -19.792 -6.278 26.869 1.00 77.19 390 ASN A O 1
ATOM 2902 N N . TRP A 1 391 ? -18.435 -8.071 26.842 1.00 67.94 391 TRP A N 1
ATOM 2903 C CA . TRP A 1 391 ? -18.721 -8.507 25.474 1.00 67.94 391 TRP A CA 1
ATOM 2904 C C . TRP A 1 391 ? -20.230 -8.645 25.191 1.00 67.94 391 TRP A C 1
ATOM 2906 O O . TRP A 1 391 ? -20.759 -8.069 24.236 1.00 67.94 391 TRP A O 1
ATOM 2916 N N . ASP A 1 392 ? -20.940 -9.350 26.075 1.00 69.00 392 ASP A N 1
ATOM 2917 C CA . ASP A 1 392 ? -22.340 -9.748 25.875 1.00 69.00 392 ASP A CA 1
ATOM 2918 C C . ASP A 1 392 ? -23.366 -8.613 26.069 1.00 69.00 392 ASP A C 1
ATOM 2920 O O . ASP A 1 392 ? -24.545 -8.790 25.764 1.00 69.00 392 ASP A O 1
ATOM 2924 N N . SER A 1 393 ? -22.956 -7.443 26.574 1.00 65.38 393 SER A N 1
ATOM 2925 C CA . SER A 1 393 ? -23.873 -6.389 27.037 1.00 65.38 393 SER A CA 1
ATOM 2926 C C . SER A 1 393 ? -23.461 -4.991 26.581 1.00 65.38 393 SER A C 1
ATOM 2928 O O . SER A 1 393 ? -22.327 -4.578 26.815 1.00 65.38 393 SER A O 1
ATOM 2930 N N . LEU A 1 394 ? -24.400 -4.221 26.024 1.00 61.44 394 LEU A N 1
ATOM 2931 C CA . LEU A 1 394 ? -24.233 -2.773 25.849 1.00 61.44 394 LEU A CA 1
ATOM 2932 C C . LEU A 1 394 ? -24.225 -2.044 27.213 1.00 61.44 394 LEU A C 1
ATOM 2934 O O . LEU A 1 394 ? -24.859 -2.526 28.154 1.00 61.44 394 LEU A O 1
ATOM 2938 N N . PRO A 1 395 ? -23.581 -0.865 27.330 1.00 57.12 395 PRO A N 1
ATOM 2939 C CA . PRO A 1 395 ? -23.702 -0.003 28.505 1.00 57.12 395 PRO A CA 1
ATOM 2940 C C . PRO A 1 395 ? -25.155 0.432 28.731 1.00 57.12 395 PRO A C 1
ATOM 2942 O O . PRO A 1 395 ? -25.860 0.755 27.774 1.00 57.12 395 PRO A O 1
ATOM 2945 N N . GLU A 1 396 ? -25.590 0.529 29.990 1.00 48.78 396 GLU A N 1
ATOM 2946 C CA . GLU A 1 396 ? -26.996 0.802 30.347 1.00 48.78 396 GLU A CA 1
ATOM 2947 C C . GLU A 1 396 ? -27.547 2.104 29.736 1.00 48.78 396 GLU A C 1
ATOM 2949 O O . GLU A 1 396 ? -28.709 2.152 29.351 1.00 48.78 396 GLU A O 1
ATOM 2954 N N . ARG A 1 397 ? -26.711 3.139 29.551 1.00 53.34 397 ARG A N 1
ATOM 2955 C CA . ARG A 1 397 ? -27.112 4.403 28.894 1.00 53.34 397 ARG A CA 1
ATOM 2956 C C . ARG A 1 397 ? -27.319 4.309 27.373 1.00 53.34 397 ARG A C 1
ATOM 2958 O O . ARG A 1 397 ? -27.765 5.281 26.770 1.00 53.34 397 ARG A O 1
ATOM 2965 N N . LEU A 1 398 ? -26.919 3.197 26.751 1.00 51.06 398 LEU A N 1
ATOM 2966 C CA . LEU A 1 398 ? -27.090 2.910 25.319 1.00 51.06 398 LEU A CA 1
ATOM 2967 C C . LEU A 1 398 ? -28.163 1.844 25.073 1.00 51.06 398 LEU A C 1
ATOM 2969 O O . LEU A 1 398 ? -28.702 1.770 23.971 1.00 51.06 398 LEU A O 1
ATOM 2973 N N . ALA A 1 399 ? -28.515 1.061 26.097 1.00 48.66 399 ALA A N 1
ATOM 2974 C CA . ALA A 1 399 ? -29.774 0.334 26.113 1.00 48.66 399 ALA A CA 1
ATOM 2975 C C . ALA A 1 399 ? -30.933 1.349 26.115 1.00 48.66 399 ALA A C 1
ATOM 2977 O O . ALA A 1 399 ? -31.007 2.241 26.959 1.00 48.66 399 ALA A O 1
ATOM 2978 N N . SER A 1 400 ? -31.834 1.245 25.139 1.00 38.84 400 SER A N 1
ATOM 2979 C CA . SER A 1 400 ? -32.863 2.251 24.854 1.00 38.84 400 SER A CA 1
ATOM 2980 C C . SER A 1 400 ? -34.078 2.162 25.793 1.00 38.84 400 SER A C 1
ATOM 2982 O O . SER A 1 400 ? -35.210 2.007 25.336 1.00 38.84 400 SER A O 1
ATOM 2984 N N . THR A 1 401 ? -33.855 2.236 27.107 1.00 36.41 401 THR A N 1
ATOM 2985 C CA . THR A 1 401 ? -34.885 2.037 28.144 1.00 36.41 401 THR A CA 1
ATOM 2986 C C . THR A 1 401 ? -34.787 3.058 29.273 1.00 36.41 401 THR A C 1
ATOM 2988 O O . THR A 1 401 ? -33.765 3.159 29.948 1.00 36.41 401 THR A O 1
ATOM 2991 N N . SER A 1 402 ? -35.883 3.773 29.543 1.00 36.78 402 SER A N 1
ATOM 2992 C CA . SER A 1 402 ? -36.009 4.659 30.705 1.00 36.78 402 SER A CA 1
ATOM 2993 C C . SER A 1 402 ? -36.220 3.849 31.988 1.00 36.78 402 SER A C 1
ATOM 2995 O O . SER A 1 402 ? -37.275 3.238 32.174 1.00 36.78 402 SER A O 1
ATOM 2997 N N . GLN A 1 403 ? -35.231 3.856 32.878 1.00 36.94 403 GLN A N 1
ATOM 2998 C CA . GLN A 1 403 ? -35.253 3.118 34.142 1.00 36.94 403 GLN A CA 1
ATOM 2999 C C . GLN A 1 403 ? -35.870 3.952 35.279 1.00 36.94 403 GLN A C 1
ATOM 3001 O O . GLN A 1 403 ? -35.593 5.146 35.402 1.00 36.94 403 GLN A O 1
ATOM 3006 N N . GLN A 1 404 ? -36.655 3.311 36.149 1.00 38.72 404 GLN A N 1
ATOM 3007 C CA . GLN A 1 404 ? -37.038 3.819 37.472 1.00 38.72 404 GLN A CA 1
ATOM 3008 C C . GLN A 1 404 ? -36.910 2.682 38.498 1.00 38.72 404 GLN A C 1
ATOM 3010 O O . GLN A 1 404 ? -37.217 1.525 38.200 1.00 38.72 404 GLN A O 1
ATOM 3015 N N . SER A 1 405 ? -36.444 2.998 39.705 1.00 32.16 405 SER A N 1
ATOM 3016 C CA . SER A 1 405 ? -36.100 2.010 40.733 1.00 32.16 405 SER A CA 1
ATOM 3017 C C . SER A 1 405 ? -36.718 2.346 42.090 1.00 32.16 405 SER A C 1
ATOM 3019 O O . SER A 1 405 ? -36.767 3.504 42.500 1.00 32.16 405 SER A O 1
ATOM 3021 N N . LEU A 1 406 ? -37.160 1.310 42.810 1.00 33.00 406 LEU A N 1
ATOM 3022 C CA . LEU A 1 406 ? -37.476 1.396 44.236 1.00 33.00 406 LEU A CA 1
ATOM 3023 C C . LEU A 1 406 ? -36.463 0.570 45.033 1.00 33.00 406 LEU A C 1
ATOM 3025 O O . LEU A 1 406 ? -36.270 -0.623 44.772 1.00 33.00 406 LEU A O 1
ATOM 3029 N N . SER A 1 407 ? -35.845 1.202 46.030 1.00 30.28 407 SER A N 1
ATOM 3030 C CA . SER A 1 407 ? -34.993 0.526 47.010 1.00 30.28 407 SER A CA 1
ATOM 3031 C C . SER A 1 407 ? -35.805 -0.491 47.815 1.00 30.28 407 SER A C 1
ATOM 3033 O O . SER A 1 407 ? -36.869 -0.164 48.342 1.00 30.28 407 SER A O 1
ATOM 3035 N N . LEU A 1 408 ? -35.293 -1.716 47.941 1.00 32.09 408 LEU A N 1
ATOM 3036 C CA . LEU A 1 408 ? -35.830 -2.744 48.832 1.00 32.09 408 LEU A CA 1
ATOM 3037 C C . LEU A 1 408 ? -35.010 -2.766 50.120 1.00 32.09 408 LEU A C 1
ATOM 3039 O O . LEU A 1 408 ? -33.806 -3.036 50.110 1.00 32.09 408 LEU A O 1
ATOM 3043 N N . GLU A 1 409 ? -35.684 -2.531 51.238 1.00 28.97 409 GLU A N 1
ATOM 3044 C CA . GLU A 1 409 ? -35.089 -2.525 52.570 1.00 28.97 409 GLU A CA 1
ATOM 3045 C C . GLU A 1 409 ? -35.848 -3.504 53.477 1.00 28.97 409 GLU A C 1
ATOM 3047 O O . GLU A 1 409 ? -37.068 -3.610 53.419 1.00 28.97 409 GLU A O 1
ATOM 3052 N N . VAL A 1 410 ? -35.152 -4.257 54.324 1.00 27.72 410 VAL A N 1
ATOM 3053 C CA . VAL A 1 410 ? -35.795 -5.092 55.350 1.00 27.72 410 VAL A CA 1
ATOM 3054 C C . VAL A 1 410 ? -34.935 -5.035 56.608 1.00 27.72 410 VAL A C 1
ATOM 3056 O O . VAL A 1 410 ? -33.715 -5.173 56.537 1.00 27.72 410 VAL A O 1
ATOM 3059 N N . THR A 1 411 ? -35.505 -4.670 57.758 1.00 31.58 411 THR A N 1
ATOM 3060 C CA . THR A 1 411 ? -34.732 -4.373 58.979 1.00 31.58 411 THR A CA 1
ATOM 3061 C C . THR A 1 411 ? -35.598 -4.492 60.232 1.00 31.58 411 THR A C 1
ATOM 3063 O O . THR A 1 411 ? -36.741 -4.040 60.265 1.00 31.58 411 THR A O 1
ATOM 3066 N N . VAL A 1 412 ? -35.020 -5.063 61.290 1.00 29.02 412 VAL A N 1
ATOM 3067 C CA . VAL A 1 412 ? -35.639 -5.164 62.619 1.00 29.02 412 VAL A CA 1
ATOM 3068 C C . VAL A 1 412 ? -35.469 -3.835 63.377 1.00 29.02 412 VAL A C 1
ATOM 3070 O O . VAL A 1 412 ? -34.402 -3.229 63.334 1.00 29.02 412 VAL A O 1
ATOM 3073 N N . ALA A 1 413 ? -36.546 -3.363 64.010 1.00 25.55 413 ALA A N 1
ATOM 3074 C CA . ALA A 1 413 ? -36.761 -1.997 64.529 1.00 25.55 413 ALA A CA 1
ATOM 3075 C C . ALA A 1 413 ? -35.735 -1.518 65.600 1.00 25.55 413 ALA A C 1
ATOM 3077 O O . ALA A 1 413 ? -35.099 -2.353 66.236 1.00 25.55 413 ALA A O 1
ATOM 3078 N N . ALA A 1 414 ? -35.565 -0.229 65.955 1.00 28.77 414 ALA A N 1
ATOM 3079 C CA . ALA A 1 414 ? -36.100 1.089 65.524 1.00 28.77 414 ALA A CA 1
ATOM 3080 C C . ALA A 1 414 ? -35.323 2.211 66.287 1.00 28.77 414 ALA A C 1
ATOM 3082 O O . ALA A 1 414 ? -34.625 1.870 67.245 1.00 28.77 414 ALA A O 1
ATOM 3083 N N . PRO A 1 415 ? -35.530 3.532 66.058 1.00 29.81 415 PRO A N 1
ATOM 3084 C CA . PRO A 1 415 ? -35.919 4.306 64.864 1.00 29.81 415 PRO A CA 1
ATOM 3085 C C . PRO A 1 415 ? -34.754 5.305 64.531 1.00 29.81 415 PRO A C 1
ATOM 3087 O O . PRO A 1 415 ? -33.612 4.894 64.687 1.00 29.81 415 PRO A O 1
ATOM 3090 N N . THR A 1 416 ? -34.812 6.573 64.070 1.00 25.59 416 THR A N 1
ATOM 3091 C CA . THR A 1 416 ? -35.821 7.583 63.631 1.00 25.59 416 THR A CA 1
ATOM 3092 C C . THR A 1 416 ? -35.090 8.616 62.736 1.00 25.59 416 THR A C 1
ATOM 3094 O O . THR A 1 416 ? -33.917 8.884 62.981 1.00 25.59 416 THR A O 1
ATOM 3097 N N . GLY A 1 417 ? -35.766 9.283 61.790 1.00 24.14 417 GLY A N 1
ATOM 3098 C CA . GLY A 1 417 ? -35.207 10.392 60.983 1.00 24.14 417 GLY A CA 1
ATOM 3099 C C . GLY A 1 417 ? -36.065 10.687 59.741 1.00 24.14 417 GLY A C 1
ATOM 3100 O O . GLY A 1 417 ? -36.892 9.850 59.393 1.00 24.14 417 GLY A O 1
ATOM 3101 N N . ASN A 1 418 ? -35.937 11.859 59.097 1.00 23.58 418 ASN A N 1
ATOM 3102 C CA . ASN A 1 418 ? -36.858 12.291 58.025 1.00 23.58 418 ASN A CA 1
ATOM 3103 C C . ASN A 1 418 ? -36.185 13.118 56.901 1.00 23.58 418 ASN A C 1
ATOM 3105 O O . ASN A 1 418 ? -35.160 13.754 57.133 1.00 23.58 418 ASN A O 1
ATOM 3109 N N . SER A 1 419 ? -36.870 13.208 55.749 1.00 25.27 419 SER A N 1
ATOM 3110 C CA . SER A 1 419 ? -36.603 14.011 54.531 1.00 25.27 419 SER A CA 1
ATOM 3111 C C . SER A 1 419 ? -35.402 13.586 53.660 1.00 25.27 419 SER A C 1
ATOM 3113 O O . SER A 1 419 ? -34.435 13.034 54.168 1.00 25.27 419 SER A O 1
ATOM 3115 N N . GLY A 1 420 ? -35.395 13.788 52.333 1.00 22.25 420 GLY A N 1
ATOM 3116 C CA . GLY A 1 420 ? -36.482 14.202 51.424 1.00 22.25 420 GLY A CA 1
ATOM 3117 C C . GLY A 1 420 ? -36.095 15.318 50.439 1.00 22.25 420 GLY A C 1
ATOM 3118 O O . GLY A 1 420 ? -35.739 16.411 50.863 1.00 22.25 420 GLY A O 1
ATOM 3119 N N . GLY A 1 421 ? -36.226 15.069 49.130 1.00 22.12 421 GLY A N 1
ATOM 3120 C CA . GLY A 1 421 ? -36.006 16.064 48.068 1.00 22.12 421 GLY A CA 1
ATOM 3121 C C . GLY A 1 421 ? -35.684 15.420 46.713 1.00 22.12 421 GLY A C 1
ATOM 3122 O O . GLY A 1 421 ? -35.012 14.395 46.668 1.00 22.12 421 GLY A O 1
ATOM 3123 N N . GLY A 1 422 ? -36.162 16.010 45.614 1.00 24.05 422 GLY A N 1
ATOM 3124 C CA . GLY A 1 422 ? -35.908 15.544 44.244 1.00 24.05 422 GLY A CA 1
ATOM 3125 C C . GLY A 1 422 ? -35.684 16.708 43.275 1.00 24.05 422 GLY A C 1
ATOM 3126 O O . GLY A 1 422 ? -35.972 17.857 43.609 1.00 24.05 422 GLY A O 1
ATOM 3127 N N . GLY A 1 423 ? -35.176 16.412 42.077 1.00 21.86 423 GLY A N 1
ATOM 3128 C CA . GLY A 1 423 ? -34.906 17.386 41.015 1.00 21.86 423 GLY A CA 1
ATOM 3129 C C . GLY A 1 423 ? -35.270 16.821 39.641 1.00 21.86 423 GLY A C 1
ATOM 3130 O O . GLY A 1 423 ? -35.136 15.622 39.414 1.00 21.86 423 GLY A O 1
ATOM 3131 N N . ASN A 1 424 ? -35.769 17.676 38.748 1.00 25.06 424 ASN A N 1
ATOM 3132 C CA . ASN A 1 424 ? -36.364 17.288 37.465 1.00 25.06 424 ASN A CA 1
ATOM 3133 C C . ASN A 1 424 ? -35.435 17.606 36.273 1.00 25.06 424 ASN A C 1
ATOM 3135 O O . ASN A 1 424 ? -34.615 18.519 36.370 1.00 25.06 424 ASN A O 1
ATOM 3139 N N . GLN A 1 425 ? -35.603 16.916 35.140 1.00 25.64 425 GLN A N 1
ATOM 3140 C CA . GLN A 1 425 ? -34.943 17.239 33.864 1.00 25.64 425 GLN A CA 1
ATOM 3141 C C . GLN A 1 425 ? -35.942 17.356 32.700 1.00 25.64 425 GLN A C 1
ATOM 3143 O O . GLN A 1 425 ? -37.122 17.037 32.827 1.00 25.64 425 GLN A O 1
ATOM 3148 N N . THR A 1 426 ? -35.481 17.930 31.589 1.00 24.66 426 THR A N 1
ATOM 3149 C CA . THR A 1 426 ? -36.318 18.482 30.515 1.00 24.66 426 THR A CA 1
ATOM 3150 C C . THR A 1 426 ? -36.701 17.483 29.418 1.00 24.66 426 THR A C 1
ATOM 3152 O O . THR A 1 426 ? -36.045 16.471 29.191 1.00 24.66 426 THR A O 1
ATOM 3155 N N . ASN A 1 427 ? -37.804 17.790 28.729 1.00 25.52 427 ASN A N 1
ATOM 3156 C CA . ASN A 1 427 ? -38.481 16.890 27.796 1.00 25.52 427 ASN A CA 1
ATOM 3157 C C . ASN A 1 427 ? -37.672 16.527 26.542 1.00 25.52 427 ASN A C 1
ATOM 3159 O O . ASN A 1 427 ? -37.184 17.405 25.833 1.00 25.52 427 ASN A O 1
ATOM 3163 N N . ASN A 1 428 ? -37.758 15.252 26.165 1.00 28.88 428 ASN A N 1
ATOM 3164 C CA . ASN A 1 428 ? -37.812 14.817 24.771 1.00 28.88 428 ASN A CA 1
ATOM 3165 C C . ASN A 1 428 ? -38.853 13.681 24.705 1.00 28.88 428 ASN A C 1
ATOM 3167 O O . ASN A 1 428 ? -38.569 12.600 25.208 1.00 28.88 428 ASN A O 1
ATOM 3171 N N . SER A 1 429 ? -40.079 13.989 24.246 1.00 48.16 429 SER A N 1
ATOM 3172 C CA . SER A 1 429 ? -41.356 13.250 24.442 1.00 48.16 429 SER A CA 1
ATOM 3173 C C . SER A 1 429 ? -41.249 11.849 25.081 1.00 48.16 429 SER A C 1
ATOM 3175 O O . SER A 1 429 ? -41.271 10.849 24.361 1.00 48.16 429 SER A O 1
ATOM 3177 N N . PRO A 1 430 ? -41.127 11.754 26.422 1.00 46.19 430 PRO A N 1
ATOM 3178 C CA . PRO A 1 430 ? -40.696 10.514 27.061 1.00 46.19 430 PRO A CA 1
ATOM 3179 C C . PRO A 1 430 ? -41.822 9.493 27.242 1.00 46.19 430 PRO A C 1
ATOM 3181 O O . PRO A 1 430 ? -43.003 9.839 27.332 1.00 46.19 430 PRO A O 1
ATOM 3184 N N . ILE A 1 431 ? -41.427 8.243 27.492 1.00 45.41 431 ILE A N 1
ATOM 3185 C CA . ILE A 1 431 ? -42.198 7.365 28.376 1.00 45.41 431 ILE A CA 1
ATOM 3186 C C . ILE A 1 431 ? -42.158 8.006 29.774 1.00 45.41 431 ILE A C 1
ATOM 3188 O O . ILE A 1 431 ? -41.177 7.871 30.504 1.00 45.41 431 ILE A O 1
ATOM 3192 N N . VAL A 1 432 ? -43.199 8.759 30.145 1.00 55.53 432 VAL A N 1
ATOM 3193 C CA . VAL A 1 432 ? -43.294 9.406 31.469 1.00 55.53 432 VAL A CA 1
ATOM 3194 C C . VAL A 1 432 ? -43.819 8.392 32.490 1.00 55.53 432 VAL A C 1
ATOM 3196 O O . VAL A 1 432 ? -44.939 8.483 32.992 1.00 55.53 432 VAL A O 1
ATOM 3199 N N . PHE A 1 433 ? -43.006 7.369 32.739 1.00 63.41 433 PHE A N 1
ATOM 3200 C CA . PHE A 1 433 ? -43.293 6.276 33.660 1.00 63.41 433 PHE A CA 1
ATOM 3201 C C . PHE A 1 433 ? -42.809 6.607 35.074 1.00 63.41 433 PHE A C 1
ATOM 3203 O O . PHE A 1 433 ? -41.667 7.018 35.268 1.00 63.41 433 PHE A O 1
ATOM 3210 N N . GLY A 1 434 ? -43.680 6.412 36.062 1.00 58.84 434 GLY A N 1
ATOM 3211 C CA . GLY A 1 434 ? -43.380 6.592 37.478 1.00 58.84 434 GLY A CA 1
ATOM 3212 C C . GLY A 1 434 ? -43.712 5.343 38.288 1.00 58.84 434 GLY A C 1
ATOM 3213 O O . GLY A 1 434 ? -44.735 4.696 38.063 1.00 58.84 434 GLY A O 1
ATOM 3214 N N . VAL A 1 435 ? -42.862 5.041 39.268 1.00 67.00 435 VAL A N 1
ATOM 3215 C CA . VAL A 1 435 ? -43.040 3.951 40.233 1.00 67.00 435 VAL A CA 1
ATOM 3216 C C . VAL A 1 435 ? -43.051 4.563 41.631 1.00 67.00 435 VAL A C 1
ATOM 3218 O O . VAL A 1 435 ? -42.135 5.301 41.984 1.00 67.00 435 VAL A O 1
ATOM 3221 N N . THR A 1 436 ? -44.064 4.266 42.442 1.00 67.50 436 THR A N 1
ATOM 3222 C CA . THR A 1 436 ? -44.129 4.714 43.844 1.00 67.50 436 THR A CA 1
ATOM 3223 C C . THR A 1 436 ? -44.518 3.567 44.772 1.00 67.50 436 THR A C 1
ATOM 3225 O O . THR A 1 436 ? -45.233 2.651 44.376 1.00 67.50 436 THR A O 1
ATOM 3228 N N . GLY A 1 437 ? -44.049 3.592 46.020 1.00 69.56 437 GLY A N 1
ATOM 3229 C CA . GLY A 1 437 ? -44.423 2.603 47.034 1.00 69.56 437 GLY A CA 1
ATOM 3230 C C . GLY A 1 437 ? -43.329 2.369 48.071 1.00 69.56 437 GLY A C 1
ATOM 3231 O O . GLY A 1 437 ? -42.144 2.415 47.754 1.00 69.56 437 GLY A O 1
ATOM 3232 N N . ASP A 1 438 ? -43.735 2.092 49.309 1.00 76.25 438 ASP A N 1
ATOM 3233 C CA . ASP A 1 438 ? -42.835 1.615 50.361 1.00 76.25 438 ASP A CA 1
ATOM 3234 C C . ASP A 1 438 ? -42.753 0.081 50.319 1.00 76.25 438 ASP A C 1
ATOM 3236 O O . ASP A 1 438 ? -43.628 -0.635 50.825 1.00 76.25 438 ASP A O 1
ATOM 3240 N N . LEU A 1 439 ? -41.669 -0.421 49.732 1.00 77.50 439 LEU A N 1
ATOM 3241 C CA . LEU A 1 439 ? -41.361 -1.847 49.650 1.00 77.50 439 LEU A CA 1
ATOM 3242 C C . LEU A 1 439 ? -40.484 -2.337 50.816 1.00 77.50 439 LEU A C 1
ATOM 3244 O O . LEU A 1 439 ? -39.795 -3.346 50.682 1.00 77.50 439 LEU A O 1
ATOM 3248 N N . ASN A 1 440 ? -40.519 -1.663 51.974 1.00 78.06 440 ASN A N 1
ATOM 3249 C CA . ASN A 1 440 ? -39.851 -2.162 53.171 1.00 78.06 440 ASN A CA 1
ATOM 3250 C C . ASN A 1 440 ? -40.629 -3.336 53.794 1.00 78.06 440 ASN A C 1
ATOM 3252 O O . ASN A 1 440 ? -41.750 -3.159 54.273 1.00 78.06 440 ASN A O 1
ATOM 3256 N N . PHE A 1 441 ? -40.059 -4.543 53.800 1.00 79.00 441 PHE A N 1
ATOM 3257 C CA . PHE A 1 441 ? -40.747 -5.753 54.289 1.00 79.00 441 PHE A CA 1
ATOM 3258 C C . PHE A 1 441 ? -40.690 -5.939 55.820 1.00 79.00 441 PHE A C 1
ATOM 3260 O O . PHE A 1 441 ? -41.239 -6.908 56.342 1.00 79.00 441 PHE A O 1
ATOM 3267 N N . GLY A 1 442 ? -40.066 -5.014 56.558 1.00 73.44 442 GLY A N 1
ATOM 3268 C CA . GLY A 1 442 ? -40.023 -5.020 58.020 1.00 73.44 442 GLY A CA 1
ATOM 3269 C C . GLY A 1 442 ? -39.179 -6.160 58.593 1.00 73.44 442 GLY A C 1
ATOM 3270 O O . GLY A 1 442 ? -37.954 -6.141 58.506 1.00 73.44 442 GLY A O 1
ATOM 3271 N N . THR A 1 443 ? -39.821 -7.141 59.226 1.00 73.31 443 THR A N 1
ATOM 3272 C CA . THR A 1 443 ? -39.168 -8.303 59.854 1.00 73.31 443 THR A CA 1
ATOM 3273 C C . THR A 1 443 ? -39.930 -9.570 59.497 1.00 73.31 443 THR A C 1
ATOM 3275 O O . THR A 1 443 ? -41.119 -9.670 59.794 1.00 73.31 443 THR A O 1
ATOM 3278 N N . LEU A 1 444 ? -39.244 -10.541 58.890 1.00 76.81 444 LEU A N 1
ATOM 3279 C CA . LEU A 1 444 ? -39.809 -11.828 58.488 1.00 76.81 444 LEU A CA 1
ATOM 3280 C C . LEU A 1 444 ? -38.998 -12.975 59.092 1.00 76.81 444 LEU A C 1
ATOM 3282 O O . LEU A 1 444 ? -37.770 -12.974 59.042 1.00 76.81 444 LEU A O 1
ATOM 3286 N N . ASN A 1 445 ? -39.701 -13.968 59.629 1.00 77.56 445 ASN A N 1
ATOM 3287 C CA . ASN A 1 445 ? -39.112 -15.217 60.106 1.00 77.56 445 ASN A CA 1
ATOM 3288 C C . ASN A 1 445 ? -38.998 -16.229 58.945 1.00 77.56 445 ASN A C 1
ATOM 3290 O O . ASN A 1 445 ? -39.831 -16.185 58.031 1.00 77.56 445 ASN A O 1
ATOM 3294 N N . PRO A 1 446 ? -38.056 -17.188 58.983 1.00 80.12 446 PRO A N 1
ATOM 3295 C CA . PRO A 1 446 ? -38.051 -18.327 58.065 1.00 80.12 446 PRO A CA 1
ATOM 3296 C C . PRO A 1 446 ? -39.411 -19.042 58.041 1.00 80.12 446 PRO A C 1
ATOM 3298 O O . PRO A 1 446 ? -39.977 -19.361 59.085 1.00 80.12 446 PRO A O 1
ATOM 3301 N N . GLY A 1 447 ? -39.954 -19.270 56.844 1.00 74.31 447 GLY A N 1
ATOM 3302 C CA . GLY A 1 447 ? -41.292 -19.830 56.628 1.00 74.31 447 GLY A CA 1
ATOM 3303 C C . GLY A 1 447 ? -42.438 -18.808 56.609 1.00 74.31 447 GLY A C 1
ATOM 3304 O O . GLY A 1 447 ? -43.584 -19.211 56.428 1.00 74.31 447 GLY A O 1
ATOM 3305 N N . SER A 1 448 ? -42.165 -17.508 56.775 1.00 82.31 448 SER A N 1
ATOM 3306 C CA . SER A 1 448 ? -43.170 -16.437 56.665 1.00 82.31 448 SER A CA 1
ATOM 3307 C C . SER A 1 448 ? -43.045 -15.639 55.362 1.00 82.31 448 SER A C 1
ATOM 3309 O O . SER A 1 448 ? -42.015 -15.663 54.687 1.00 82.31 448 SER A O 1
ATOM 3311 N N . SER A 1 449 ? -44.110 -14.925 54.998 1.00 87.50 449 SER A N 1
ATOM 3312 C CA . SER A 1 449 ? -44.151 -14.037 53.834 1.00 87.50 449 SER A CA 1
ATOM 3313 C C . SER A 1 449 ? -44.874 -12.733 54.167 1.00 87.50 449 SER A C 1
ATOM 3315 O O . SER A 1 449 ? -45.692 -12.685 55.087 1.00 87.50 449 SER A O 1
ATOM 3317 N N . ALA A 1 450 ? -44.581 -11.676 53.411 1.00 87.31 450 ALA A N 1
ATOM 3318 C CA . ALA A 1 450 ? -45.328 -10.425 53.459 1.00 87.31 450 ALA A CA 1
ATOM 3319 C C . ALA A 1 450 ? -45.486 -9.824 52.064 1.00 87.31 450 ALA A C 1
ATOM 3321 O O . ALA A 1 450 ? -44.643 -10.007 51.186 1.00 87.31 450 ALA A O 1
ATOM 3322 N N . THR A 1 451 ? -46.577 -9.080 51.886 1.00 91.56 451 THR A N 1
ATOM 3323 C CA . THR A 1 451 ? -46.902 -8.369 50.647 1.00 91.56 451 THR A CA 1
ATOM 3324 C C . THR A 1 451 ? -46.907 -6.869 50.905 1.00 91.56 451 THR A C 1
ATOM 3326 O O . THR A 1 451 ? -47.511 -6.406 51.873 1.00 91.56 451 THR A O 1
ATOM 3329 N N . LYS A 1 452 ? -46.252 -6.115 50.025 1.00 88.50 452 LYS A N 1
ATOM 3330 C CA . LYS A 1 452 ? -46.371 -4.660 49.887 1.00 88.50 452 LYS A CA 1
ATOM 3331 C C . LYS A 1 452 ? -46.953 -4.340 48.509 1.00 88.50 452 LYS A C 1
ATOM 3333 O O . LYS A 1 452 ? -47.011 -5.209 47.643 1.00 88.50 452 LYS A O 1
ATOM 3338 N N . THR A 1 453 ? -47.370 -3.099 48.289 1.00 87.56 453 THR A N 1
ATOM 3339 C CA . THR A 1 453 ? -47.937 -2.671 47.004 1.00 87.56 453 THR A CA 1
ATOM 3340 C C . THR A 1 453 ? -47.114 -1.520 46.441 1.00 87.56 453 THR A C 1
ATOM 3342 O O . THR A 1 453 ? -46.979 -0.479 47.084 1.00 87.56 453 THR A O 1
ATOM 3345 N N . ALA A 1 454 ? -46.579 -1.706 45.235 1.00 83.56 454 ALA A N 1
ATOM 3346 C CA . ALA A 1 454 ? -46.096 -0.610 44.403 1.00 83.56 454 ALA A CA 1
ATOM 3347 C C . ALA A 1 454 ? -47.255 -0.086 43.542 1.00 83.56 454 ALA A C 1
ATOM 3349 O O . ALA A 1 454 ? -48.170 -0.834 43.207 1.00 83.56 454 ALA A O 1
ATOM 3350 N N . THR A 1 455 ? -47.218 1.184 43.158 1.00 81.19 455 THR A N 1
ATOM 3351 C CA . THR A 1 455 ? -48.116 1.774 42.163 1.00 81.19 455 THR A CA 1
ATOM 3352 C C . THR A 1 455 ? -47.291 2.192 40.960 1.00 81.19 455 THR A C 1
ATOM 3354 O O . THR A 1 455 ? -46.359 2.988 41.074 1.00 81.19 455 THR A O 1
ATOM 3357 N N . LEU A 1 456 ? -47.644 1.639 39.806 1.00 81.25 456 LEU A N 1
ATOM 3358 C CA . LEU A 1 456 ? -47.117 2.040 38.512 1.00 81.25 456 LEU A CA 1
ATOM 3359 C C . LEU A 1 456 ? -48.014 3.131 37.940 1.00 81.25 456 LEU A C 1
ATOM 3361 O O . LEU A 1 456 ? -49.234 3.027 38.050 1.00 81.25 456 LEU A O 1
ATOM 3365 N N . THR A 1 457 ? -47.429 4.145 37.315 1.00 73.31 457 THR A N 1
ATOM 3366 C CA . THR A 1 457 ? -48.158 5.249 36.682 1.00 73.31 457 THR A CA 1
ATOM 3367 C C . THR A 1 457 ? -47.549 5.556 35.326 1.00 73.31 457 THR A C 1
ATOM 3369 O O . THR A 1 457 ? -46.346 5.787 35.216 1.00 73.31 457 THR A O 1
ATOM 3372 N N . ASN A 1 458 ? -48.390 5.590 34.299 1.00 77.69 458 ASN A N 1
ATOM 3373 C CA . ASN A 1 458 ? -48.042 6.056 32.970 1.00 77.69 458 ASN A CA 1
ATOM 3374 C C . ASN A 1 458 ? -48.611 7.463 32.758 1.00 77.69 458 ASN A C 1
ATOM 3376 O O . ASN A 1 458 ? -49.765 7.618 32.369 1.00 77.69 458 ASN A O 1
ATOM 3380 N N . SER A 1 459 ? -47.797 8.489 32.992 1.00 68.94 459 SER A N 1
ATOM 3381 C CA . SER A 1 459 ? -48.138 9.882 32.671 1.00 68.94 459 SER A CA 1
ATOM 3382 C C . SER A 1 459 ? -47.801 10.247 31.214 1.00 68.94 459 SER A C 1
ATOM 3384 O O . SER A 1 459 ? -47.903 11.414 30.837 1.00 68.94 459 SER A O 1
ATOM 3386 N N . GLY A 1 460 ? -47.346 9.280 30.407 1.00 58.56 460 GLY A N 1
ATOM 3387 C CA . GLY A 1 460 ? -47.047 9.449 28.987 1.00 58.56 460 GLY A CA 1
ATOM 3388 C C . GLY A 1 460 ? -48.299 9.384 28.108 1.00 58.56 460 GLY A C 1
ATOM 3389 O O . GLY A 1 460 ? -49.356 8.922 28.535 1.00 58.56 460 GLY A O 1
ATOM 3390 N N . ALA A 1 461 ? -48.157 9.839 26.859 1.00 59.53 461 ALA A N 1
ATOM 3391 C CA . ALA A 1 461 ? -49.236 9.900 25.865 1.00 59.53 461 ALA A CA 1
ATOM 3392 C C . ALA A 1 461 ? -49.432 8.598 25.054 1.00 59.53 461 ALA A C 1
ATOM 3394 O O . ALA A 1 461 ? -50.299 8.532 24.183 1.00 59.53 461 ALA A O 1
ATOM 3395 N N . THR A 1 462 ? -48.612 7.575 25.299 1.00 58.00 462 THR A N 1
ATOM 3396 C CA . THR A 1 462 ? -48.652 6.266 24.632 1.00 58.00 462 THR A CA 1
ATOM 3397 C C . THR A 1 462 ? -48.980 5.166 25.636 1.00 58.00 462 THR A C 1
ATOM 3399 O O . THR A 1 462 ? -48.732 5.308 26.833 1.00 58.00 462 THR A O 1
ATOM 3402 N N . ASN A 1 463 ? -49.538 4.051 25.164 1.00 67.25 463 ASN A N 1
ATOM 3403 C CA . ASN A 1 463 ? -49.688 2.855 25.992 1.00 67.25 463 ASN A CA 1
ATOM 3404 C C . ASN A 1 463 ? -48.313 2.215 26.224 1.00 67.25 463 ASN A C 1
ATOM 3406 O O . ASN A 1 463 ? -47.480 2.188 25.315 1.00 67.25 463 ASN A O 1
ATOM 3410 N N . ILE A 1 464 ? -48.092 1.677 27.423 1.00 64.44 464 ILE A N 1
ATOM 3411 C CA . ILE A 1 464 ? -46.839 1.015 27.788 1.00 64.44 464 ILE A CA 1
ATOM 3412 C C . ILE A 1 464 ? -47.067 -0.428 28.221 1.00 64.44 464 ILE A C 1
ATOM 3414 O O . ILE A 1 464 ? -48.081 -0.766 28.833 1.00 64.44 464 ILE A O 1
ATOM 3418 N N . THR A 1 465 ? -46.074 -1.266 27.960 1.00 70.06 465 THR A N 1
ATOM 3419 C CA . THR A 1 465 ? -45.927 -2.595 28.547 1.00 70.06 465 THR A CA 1
ATOM 3420 C C . THR A 1 465 ? -44.773 -2.546 29.535 1.00 70.06 465 THR A C 1
ATOM 3422 O O . THR A 1 465 ? -43.647 -2.192 29.181 1.00 70.06 465 THR A O 1
ATOM 3425 N N . THR A 1 466 ? -45.067 -2.891 30.786 1.00 72.31 466 THR A N 1
ATOM 3426 C CA . THR A 1 466 ? -44.090 -2.906 31.877 1.00 72.31 466 THR A CA 1
ATOM 3427 C C . THR A 1 466 ? -43.659 -4.325 32.223 1.00 72.31 466 THR A C 1
ATOM 3429 O O . THR A 1 466 ? -44.477 -5.243 32.190 1.00 72.31 466 THR A O 1
ATOM 3432 N N . THR A 1 467 ? -42.383 -4.496 32.559 1.00 65.75 467 THR A N 1
ATOM 3433 C CA . THR A 1 467 ? -41.782 -5.731 33.096 1.00 65.75 467 THR A CA 1
ATOM 3434 C C . THR A 1 467 ? -40.918 -5.371 34.308 1.00 65.75 467 THR A C 1
ATOM 3436 O O . THR A 1 467 ? -40.807 -4.194 34.661 1.00 65.75 467 THR A O 1
ATOM 3439 N N . ALA A 1 468 ? -40.320 -6.351 34.990 1.00 63.91 468 ALA A N 1
ATOM 3440 C CA . ALA A 1 468 ? -39.522 -6.085 36.184 1.00 63.91 468 ALA A CA 1
ATOM 3441 C C . ALA A 1 468 ? -38.287 -6.985 36.312 1.00 63.91 468 ALA A C 1
ATOM 3443 O O . ALA A 1 468 ? -38.225 -8.078 35.754 1.00 63.91 468 ALA A O 1
ATOM 3444 N N . SER A 1 469 ? -37.314 -6.534 37.101 1.00 57.91 469 SER A N 1
ATOM 3445 C CA . SER A 1 469 ? -36.168 -7.330 37.545 1.00 57.91 469 SER A CA 1
ATOM 3446 C C . SER A 1 469 ? -35.766 -6.971 38.981 1.00 57.91 469 SER A C 1
ATOM 3448 O O . SER A 1 469 ? -36.116 -5.910 39.499 1.00 57.91 469 SER A O 1
ATOM 3450 N N . VAL A 1 470 ? -35.052 -7.881 39.651 1.00 64.88 470 VAL A N 1
ATOM 3451 C CA . VAL A 1 470 ? -34.586 -7.709 41.036 1.00 64.88 470 VAL A CA 1
ATOM 3452 C C . VAL A 1 470 ? -33.074 -7.862 41.103 1.00 64.88 470 VAL A C 1
ATOM 3454 O O . VAL A 1 470 ? -32.522 -8.828 40.578 1.00 64.88 470 VAL A O 1
ATOM 3457 N N . SER A 1 471 ? -32.415 -6.940 41.801 1.00 62.06 471 SER A N 1
ATOM 3458 C CA . SER A 1 471 ? -30.983 -6.992 42.108 1.00 62.06 471 SER A CA 1
ATOM 3459 C C . SER A 1 471 ? -30.724 -7.005 43.623 1.00 62.06 471 SER A C 1
ATOM 3461 O O . SER A 1 471 ? -31.644 -6.857 44.430 1.00 62.06 471 SER A O 1
ATOM 3463 N N . GLY A 1 472 ? -29.465 -7.221 44.017 1.00 68.06 472 GLY A N 1
ATOM 3464 C CA . GLY A 1 472 ? -29.047 -7.334 45.418 1.00 68.06 472 GLY A CA 1
ATOM 3465 C C . GLY A 1 472 ? -29.081 -8.768 45.951 1.00 68.06 472 GLY A C 1
ATOM 3466 O O . GLY A 1 472 ? -28.606 -9.697 45.287 1.00 68.06 472 GLY A O 1
ATOM 3467 N N . ALA A 1 473 ? -29.587 -8.940 47.173 1.00 71.69 473 ALA A N 1
ATOM 3468 C CA . ALA A 1 473 ? -29.496 -10.189 47.921 1.00 71.69 473 ALA A CA 1
ATOM 3469 C C . ALA A 1 473 ? -30.230 -11.373 47.270 1.00 71.69 473 ALA A C 1
ATOM 3471 O O . ALA A 1 473 ? -31.291 -11.244 46.652 1.00 71.69 473 ALA A O 1
ATOM 3472 N N . ASP A 1 474 ? -29.677 -12.571 47.470 1.00 76.00 474 ASP A N 1
ATOM 3473 C CA . ASP A 1 474 ? -30.228 -13.833 46.963 1.00 76.00 474 ASP A CA 1
AT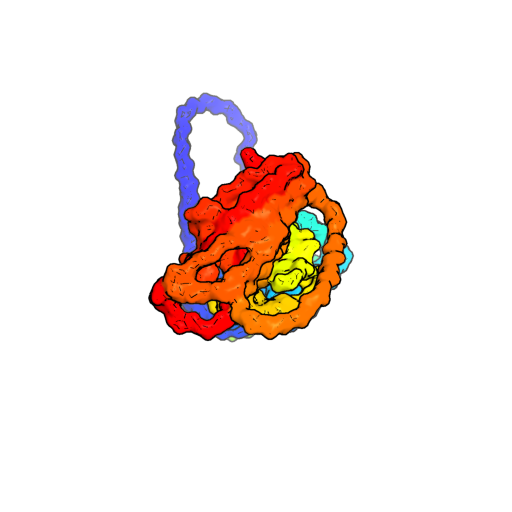OM 3474 C C . ASP A 1 474 ? -31.642 -14.133 47.477 1.00 76.00 474 ASP A C 1
ATOM 3476 O O . ASP A 1 474 ? -32.421 -14.765 46.764 1.00 76.00 474 ASP A O 1
ATOM 3480 N N . LEU A 1 475 ? -31.997 -13.631 48.665 1.00 81.44 475 LEU A N 1
ATOM 3481 C CA . LEU A 1 475 ? -33.343 -13.743 49.227 1.00 81.44 475 LEU A CA 1
ATOM 3482 C C . LEU A 1 475 ? -34.395 -13.103 48.306 1.00 81.44 475 LEU A C 1
ATOM 3484 O O . LEU A 1 475 ? -35.371 -13.767 47.956 1.00 81.44 475 LEU A O 1
ATOM 3488 N N . PHE A 1 476 ? -34.174 -11.864 47.852 1.00 81.00 476 PHE A N 1
ATOM 3489 C CA . PHE A 1 476 ? -35.097 -11.181 46.941 1.00 81.00 476 PHE A CA 1
ATOM 3490 C C . PHE A 1 476 ? -35.079 -11.823 45.548 1.00 81.00 476 PHE A C 1
ATOM 3492 O O . PHE A 1 476 ? -36.133 -12.174 45.024 1.00 81.00 476 PHE A O 1
ATOM 3499 N N . LYS A 1 477 ? -33.892 -12.052 44.967 1.00 72.88 477 LYS A N 1
ATOM 3500 C CA . LYS A 1 477 ? -33.754 -12.593 43.597 1.00 72.88 477 LYS A CA 1
ATOM 3501 C C . LYS A 1 477 ? -34.419 -13.962 43.404 1.00 72.88 477 LYS A C 1
ATOM 3503 O O . LYS A 1 477 ? -34.841 -14.270 42.296 1.00 72.88 477 LYS A O 1
ATOM 3508 N N . LYS A 1 478 ? -34.489 -14.787 44.458 1.00 80.75 478 LYS A N 1
ATOM 3509 C CA . LYS A 1 478 ? -35.036 -16.155 44.399 1.00 80.75 478 LYS A CA 1
ATOM 3510 C C . LYS A 1 478 ? -36.473 -16.288 44.915 1.00 80.75 478 LYS A C 1
ATOM 3512 O O . LYS A 1 478 ? -37.116 -17.274 44.577 1.00 80.75 478 LYS A O 1
ATOM 3517 N N . ASN A 1 479 ? -36.970 -15.349 45.730 1.00 85.75 479 ASN A N 1
ATOM 3518 C CA . ASN A 1 479 ? -38.235 -15.526 46.465 1.00 85.75 479 ASN A CA 1
ATOM 3519 C C . ASN A 1 479 ? -39.175 -14.300 46.455 1.00 85.75 479 ASN A C 1
ATOM 3521 O O . ASN A 1 479 ? -40.162 -14.284 47.199 1.00 85.75 479 ASN A O 1
ATOM 3525 N N . LEU A 1 480 ? -38.888 -13.274 45.644 1.00 88.62 480 LEU A N 1
ATOM 3526 C CA . LEU A 1 480 ? -39.838 -12.195 45.363 1.00 88.62 480 LEU A CA 1
ATOM 3527 C C . LEU A 1 480 ? -40.799 -12.603 44.234 1.00 88.62 480 LEU A C 1
ATOM 3529 O O . LEU A 1 480 ? -40.408 -13.254 43.265 1.00 88.62 480 LEU A O 1
ATOM 3533 N N . THR A 1 481 ? -42.053 -12.178 44.342 1.00 89.62 481 THR A N 1
ATOM 3534 C CA . THR A 1 481 ? -43.090 -12.336 43.312 1.00 89.62 481 THR A CA 1
ATOM 3535 C C . THR A 1 481 ? -43.863 -11.032 43.126 1.00 89.62 481 THR A C 1
ATOM 3537 O O . THR A 1 481 ? -43.938 -10.214 44.044 1.00 89.62 481 THR A O 1
ATOM 3540 N N . LEU A 1 482 ? -44.420 -10.836 41.932 1.00 87.94 482 LEU A N 1
ATOM 3541 C CA . LEU A 1 482 ? -45.237 -9.687 41.544 1.00 87.94 482 LEU A CA 1
ATOM 3542 C C . LEU A 1 482 ? -46.586 -10.197 41.046 1.00 87.94 482 LEU A C 1
ATOM 3544 O O . LEU A 1 482 ? -46.619 -11.042 40.157 1.00 87.94 482 LEU A O 1
ATOM 3548 N N . ASP A 1 483 ? -47.690 -9.730 41.629 1.00 92.38 483 ASP A N 1
ATOM 3549 C CA . ASP A 1 483 ? -49.049 -10.211 41.328 1.00 92.38 483 ASP A CA 1
ATOM 3550 C C . ASP A 1 483 ? -49.140 -11.762 41.304 1.00 92.38 483 ASP A C 1
ATOM 3552 O O . ASP A 1 483 ? -49.783 -12.362 40.445 1.00 92.38 483 ASP A O 1
ATOM 3556 N N . SER A 1 484 ? -48.441 -12.408 42.250 1.00 89.31 484 SER A N 1
ATOM 3557 C CA . SER A 1 484 ? -48.259 -13.869 42.385 1.00 89.31 484 SER A CA 1
ATOM 3558 C C . SER A 1 484 ? -47.456 -14.586 41.281 1.00 89.31 484 SER A C 1
ATOM 3560 O O . SER A 1 484 ? -47.331 -15.810 41.327 1.00 89.31 484 SER A O 1
ATOM 3562 N N . LEU A 1 485 ? -46.843 -13.865 40.337 1.00 84.25 485 LEU A N 1
ATOM 3563 C CA . LEU A 1 485 ? -45.896 -14.401 39.349 1.00 84.25 485 LEU A CA 1
ATOM 3564 C C . LEU A 1 485 ? -44.439 -14.226 39.807 1.00 84.25 485 LEU A C 1
ATOM 3566 O O . LEU A 1 485 ? -44.097 -13.263 40.492 1.00 84.25 485 LEU A O 1
ATOM 3570 N N . ALA A 1 486 ? -43.547 -15.128 39.388 1.00 79.31 486 ALA A N 1
ATOM 3571 C CA . ALA A 1 486 ? -42.103 -14.915 39.522 1.00 79.31 486 ALA A CA 1
ATOM 3572 C C . ALA A 1 486 ? -41.675 -13.683 38.704 1.00 79.31 486 ALA A C 1
ATOM 3574 O O . ALA A 1 486 ? -42.141 -13.516 37.580 1.00 79.31 486 ALA A O 1
ATOM 3575 N N . VAL A 1 487 ? -40.779 -12.844 39.243 1.00 65.56 487 VAL A N 1
ATOM 3576 C CA . VAL A 1 487 ? -40.457 -11.513 38.674 1.00 65.56 487 VAL A CA 1
ATOM 3577 C C . VAL A 1 487 ? -40.093 -11.564 37.184 1.00 65.56 487 VAL A C 1
ATOM 3579 O O . VAL A 1 487 ? -40.622 -10.779 36.406 1.00 65.56 487 VAL A O 1
ATOM 3582 N N . ALA A 1 488 ? -39.256 -12.524 36.775 1.00 66.94 488 ALA A N 1
ATOM 3583 C CA . ALA A 1 488 ? -38.820 -12.691 35.383 1.00 66.94 488 ALA A CA 1
ATOM 3584 C C . ALA A 1 488 ? -39.951 -13.062 34.397 1.00 66.94 488 ALA A C 1
ATOM 3586 O O . ALA A 1 488 ? -39.776 -12.926 33.191 1.00 66.94 488 ALA A O 1
ATOM 3587 N N . ASN A 1 489 ? -41.102 -13.510 34.910 1.00 78.06 489 ASN A N 1
ATOM 3588 C CA . ASN A 1 489 ? -42.289 -13.883 34.139 1.00 78.06 489 ASN A CA 1
ATOM 3589 C C . ASN A 1 489 ? -43.434 -12.862 34.308 1.00 78.06 489 ASN A C 1
ATOM 3591 O O . ASN A 1 489 ? -44.545 -13.114 33.843 1.00 78.06 489 ASN A O 1
ATOM 3595 N N . TRP A 1 490 ? -43.211 -11.753 35.024 1.00 87.06 490 TRP A N 1
ATOM 3596 C CA . TRP A 1 490 ? -44.235 -10.742 35.275 1.00 87.06 490 TRP A CA 1
ATOM 3597 C C . TRP A 1 490 ? -44.191 -9.630 34.220 1.00 87.06 490 TRP A C 1
ATOM 3599 O O . TRP A 1 490 ? -43.140 -9.060 33.919 1.00 87.06 490 TRP A O 1
ATOM 3609 N N . GLN A 1 491 ? -45.369 -9.301 33.692 1.00 79.19 491 GLN A N 1
ATOM 3610 C CA . GLN A 1 491 ? -45.588 -8.260 32.696 1.00 79.19 491 GLN A CA 1
ATOM 3611 C C . GLN A 1 491 ? -46.964 -7.623 32.925 1.00 79.19 491 GLN A C 1
ATOM 3613 O O . GLN A 1 491 ? -47.924 -8.322 33.256 1.00 79.19 491 GLN A O 1
ATOM 3618 N N . LYS A 1 492 ? -47.085 -6.304 32.731 1.00 82.12 492 LYS A N 1
ATOM 3619 C CA . LYS A 1 492 ? -48.351 -5.574 32.908 1.00 82.12 492 LYS A CA 1
ATOM 3620 C C . LYS A 1 492 ? -48.448 -4.383 31.961 1.00 82.12 492 LYS A C 1
ATOM 3622 O O . LYS A 1 492 ? -47.565 -3.528 31.948 1.00 82.12 492 LYS A O 1
ATOM 3627 N N . SER A 1 493 ? -49.513 -4.312 31.170 1.00 85.12 493 SER A N 1
ATOM 3628 C CA . SER A 1 493 ? -49.760 -3.183 30.265 1.00 85.12 493 SER A CA 1
ATOM 3629 C C . SER A 1 493 ? -50.563 -2.077 30.956 1.00 85.12 493 SER A C 1
ATOM 3631 O O . SER A 1 493 ? -51.549 -2.352 31.641 1.00 85.12 493 SER A O 1
ATOM 3633 N N . LEU A 1 494 ? -50.139 -0.824 30.781 1.00 80.44 494 LEU A N 1
ATOM 3634 C CA . LEU A 1 494 ? -50.792 0.378 31.298 1.00 80.44 494 LEU A CA 1
ATOM 3635 C C . LEU A 1 494 ? -51.138 1.312 30.131 1.00 80.44 494 LEU A C 1
ATOM 3637 O O . LEU A 1 494 ? -50.277 1.671 29.328 1.00 80.44 494 LEU A O 1
ATOM 3641 N N . GLY A 1 495 ? -52.398 1.742 30.058 1.00 73.44 495 GLY A N 1
ATOM 3642 C CA . GLY A 1 495 ? -52.826 2.745 29.082 1.00 73.44 495 GLY A CA 1
ATOM 3643 C C . GLY A 1 495 ? -52.207 4.125 29.337 1.00 73.44 495 GLY A C 1
ATOM 3644 O O . GLY A 1 495 ? -51.716 4.399 30.434 1.00 73.44 495 GLY A O 1
ATOM 3645 N N . SER A 1 496 ? -52.245 5.003 28.334 1.00 75.00 496 SER A N 1
ATOM 3646 C CA . SER A 1 496 ? -51.930 6.433 28.489 1.00 75.00 496 SER A CA 1
ATOM 3647 C C . SER A 1 496 ? -52.725 7.047 29.654 1.00 75.00 496 SER A C 1
ATOM 3649 O O . SER A 1 496 ? -53.947 6.910 29.709 1.00 75.00 496 SER A O 1
ATOM 3651 N N . GLY A 1 497 ? -52.051 7.734 30.579 1.00 71.00 497 GLY A N 1
ATOM 3652 C CA . GLY A 1 497 ? -52.666 8.362 31.759 1.00 71.00 497 GLY A CA 1
ATOM 3653 C C . GLY A 1 497 ? -53.106 7.406 32.880 1.00 71.00 497 GLY A C 1
ATOM 3654 O O . GLY A 1 497 ? -53.735 7.858 33.837 1.00 71.00 497 GLY A O 1
ATOM 3655 N N . ALA A 1 498 ? -52.831 6.100 32.785 1.00 77.56 498 ALA A N 1
ATOM 3656 C CA . ALA A 1 498 ? -53.298 5.111 33.757 1.00 77.56 498 ALA A CA 1
ATOM 3657 C C . ALA A 1 498 ? -52.309 4.879 34.913 1.00 77.56 498 ALA A C 1
ATOM 3659 O O . ALA A 1 498 ? -51.095 4.830 34.709 1.00 77.56 498 ALA A O 1
ATOM 3660 N N . SER A 1 499 ? -52.842 4.605 36.107 1.00 85.31 499 SER A N 1
ATOM 3661 C CA . SER A 1 499 ? -52.094 4.020 37.229 1.00 85.31 499 SER A CA 1
ATOM 3662 C C . SER A 1 499 ? -52.605 2.613 37.548 1.00 85.31 499 SER A C 1
ATOM 3664 O O . SER A 1 499 ? -53.795 2.333 37.402 1.00 85.31 499 SER A O 1
ATOM 3666 N N . SER A 1 500 ? -51.726 1.721 38.009 1.00 85.31 500 SER A N 1
ATOM 3667 C CA . SER A 1 500 ? -52.075 0.347 38.387 1.00 85.31 500 SER A CA 1
ATOM 3668 C C . SER A 1 500 ? -51.253 -0.134 39.593 1.00 85.31 500 SER A C 1
ATOM 3670 O O . SER A 1 500 ? -50.030 0.033 39.589 1.00 85.31 500 SER A O 1
ATOM 3672 N N . PRO A 1 501 ? -51.873 -0.740 40.624 1.00 90.81 501 PRO A N 1
ATOM 3673 C CA . PRO A 1 501 ? -51.143 -1.351 41.729 1.00 90.81 501 PRO A CA 1
ATOM 3674 C C . PRO A 1 501 ? -50.475 -2.663 41.294 1.00 90.81 501 PRO A C 1
ATOM 3676 O O . PRO A 1 501 ? -50.985 -3.377 40.428 1.00 90.81 501 PRO A O 1
ATOM 3679 N N . VAL A 1 502 ? -49.360 -3.009 41.932 1.00 89.88 502 VAL A N 1
ATOM 3680 C CA . VAL A 1 502 ? -48.642 -4.282 41.786 1.00 89.88 502 VAL A CA 1
ATOM 3681 C C . VAL A 1 502 ? -48.337 -4.821 43.175 1.00 89.88 502 VAL A C 1
ATOM 3683 O O . VAL A 1 502 ? -47.686 -4.149 43.979 1.00 89.88 502 VAL A O 1
ATOM 3686 N N . ASN A 1 503 ? -48.810 -6.030 43.465 1.00 92.62 503 ASN A N 1
ATOM 3687 C CA . ASN A 1 503 ? -48.583 -6.689 44.745 1.00 92.62 503 ASN A CA 1
ATOM 3688 C C . ASN A 1 503 ? -47.217 -7.376 44.737 1.00 92.62 503 ASN A C 1
ATOM 3690 O O . ASN A 1 503 ? -47.021 -8.378 44.055 1.00 92.62 503 ASN A O 1
ATOM 3694 N N . VAL A 1 504 ? -46.281 -6.820 45.499 1.00 91.75 504 VAL A N 1
ATOM 3695 C CA . VAL A 1 504 ? -44.910 -7.303 45.653 1.00 91.75 504 VAL A CA 1
ATOM 3696 C C . VAL A 1 504 ? -44.849 -8.184 46.899 1.00 91.75 504 VAL A C 1
ATOM 3698 O O . VAL A 1 504 ? -44.920 -7.676 48.020 1.00 91.75 504 VAL A O 1
ATOM 3701 N N . THR A 1 505 ? -44.718 -9.497 46.727 1.00 91.69 505 THR A N 1
ATOM 3702 C CA . THR A 1 505 ? -44.700 -10.465 47.834 1.00 91.69 505 THR A CA 1
ATOM 3703 C C . THR A 1 505 ? -43.320 -11.093 47.977 1.00 91.69 505 THR A C 1
ATOM 3705 O O . THR A 1 505 ? -42.823 -11.723 47.043 1.00 91.69 505 THR A O 1
ATOM 3708 N N . LEU A 1 506 ? -42.720 -10.966 49.163 1.00 91.12 506 LEU A N 1
ATOM 3709 C CA . LEU A 1 506 ? -41.508 -11.684 49.557 1.00 91.12 506 LEU A CA 1
ATOM 3710 C C . LEU A 1 506 ? -41.881 -12.871 50.445 1.00 91.12 506 LEU A C 1
ATOM 3712 O O . LEU A 1 506 ? -42.568 -12.694 51.452 1.00 91.12 506 LEU A O 1
ATOM 3716 N N . SER A 1 507 ? -41.386 -14.061 50.106 1.00 87.88 507 SER A N 1
ATOM 3717 C CA . SER A 1 507 ? -41.467 -15.250 50.964 1.00 87.88 507 SER A CA 1
ATOM 3718 C C . SER A 1 507 ? -40.078 -15.645 51.458 1.00 87.88 507 SER A C 1
ATOM 3720 O O . SER A 1 507 ? -39.154 -15.757 50.661 1.00 87.88 507 SER A O 1
ATOM 3722 N N . VAL A 1 508 ? -39.910 -15.888 52.757 1.00 82.62 508 VAL A N 1
ATOM 3723 C CA . VAL A 1 508 ? -38.653 -16.409 53.312 1.00 82.62 508 VAL A CA 1
ATOM 3724 C C . VAL A 1 508 ? -38.779 -17.930 53.447 1.00 82.62 508 VAL A C 1
ATOM 3726 O O . VAL A 1 508 ? -39.655 -18.386 54.184 1.00 82.62 508 VAL A O 1
ATOM 3729 N N . PRO A 1 509 ? -37.938 -18.748 52.784 1.00 79.62 509 PRO A N 1
ATOM 3730 C CA . PRO A 1 509 ? -37.971 -20.200 52.953 1.00 79.62 509 PRO A CA 1
ATOM 3731 C C . PRO A 1 509 ? -37.790 -20.621 54.417 1.00 79.62 509 PRO A C 1
ATOM 3733 O O . PRO A 1 509 ? -37.014 -20.015 55.152 1.00 79.62 509 PRO A O 1
ATOM 3736 N N . SER A 1 510 ? -38.448 -21.699 54.846 1.00 76.44 510 SER A N 1
ATOM 3737 C CA . SER A 1 510 ? -38.254 -22.275 56.191 1.00 76.44 510 SER A CA 1
ATOM 3738 C C . SER A 1 510 ? -36.842 -22.835 56.415 1.00 76.44 510 SER A C 1
ATOM 3740 O O . SER A 1 510 ? -36.416 -22.990 57.554 1.00 76.44 510 SER A O 1
ATOM 3742 N N . SER A 1 511 ? -36.105 -23.099 55.333 1.00 73.88 511 SER A N 1
ATOM 3743 C CA . SER A 1 511 ? -34.696 -23.503 55.315 1.00 73.88 511 SER A CA 1
ATOM 3744 C C . SER A 1 511 ? -33.705 -22.331 55.219 1.00 73.88 511 SER A C 1
ATOM 3746 O O . SER A 1 511 ? -32.505 -22.562 55.065 1.00 73.88 511 SER A O 1
ATOM 3748 N N . TYR A 1 512 ? -34.168 -21.077 55.267 1.00 75.00 512 TYR A N 1
ATOM 3749 C CA . TYR A 1 512 ? -33.297 -19.910 55.132 1.00 75.00 512 TYR A CA 1
ATOM 3750 C C . TYR A 1 512 ? -32.483 -19.674 56.415 1.00 75.00 512 TYR A C 1
ATOM 3752 O O . TYR A 1 512 ? -33.041 -19.372 57.467 1.00 75.00 512 TYR A O 1
ATOM 3760 N N . ALA A 1 513 ? -31.159 -19.835 56.319 1.00 62.41 513 ALA A N 1
ATOM 3761 C CA . ALA A 1 513 ? -30.252 -19.879 57.470 1.00 62.41 513 ALA A CA 1
ATOM 3762 C C . ALA A 1 513 ? -29.505 -18.561 57.768 1.00 62.41 513 ALA A C 1
ATOM 3764 O O . ALA A 1 513 ? -28.844 -18.462 58.800 1.00 62.41 513 ALA A O 1
ATOM 3765 N N . SER A 1 514 ? -29.576 -17.561 56.883 1.00 63.28 514 SER A N 1
ATOM 3766 C CA . SER A 1 514 ? -28.892 -16.273 57.070 1.00 63.28 514 SER A CA 1
ATOM 3767 C C . SER A 1 514 ? -29.677 -15.338 57.992 1.00 63.28 514 SER A C 1
ATOM 3769 O O . SER A 1 514 ? -30.903 -15.262 57.921 1.00 63.28 514 SER A O 1
ATOM 3771 N N . THR A 1 515 ? -28.963 -14.563 58.811 1.00 58.41 515 THR A N 1
ATOM 3772 C CA . THR A 1 515 ? -29.538 -13.537 59.694 1.00 58.41 515 THR A CA 1
ATOM 3773 C C . THR A 1 515 ? -28.845 -12.195 59.475 1.00 58.41 515 THR A C 1
ATOM 3775 O O . THR A 1 515 ? -27.621 -12.120 59.578 1.00 58.41 515 THR A O 1
ATOM 3778 N N . GLY A 1 516 ? -29.606 -11.128 59.226 1.00 56.84 516 GLY A N 1
ATOM 3779 C CA . GLY A 1 516 ? -29.056 -9.786 59.028 1.00 56.84 516 GLY A CA 1
ATOM 3780 C C . GLY A 1 516 ? -30.008 -8.846 58.289 1.00 56.84 516 GLY A C 1
ATOM 3781 O O . GLY A 1 516 ? -31.189 -9.145 58.118 1.00 56.84 516 GLY A O 1
ATOM 3782 N N . LYS A 1 517 ? -29.474 -7.703 57.848 1.00 59.44 517 LYS A N 1
ATOM 3783 C CA . LYS A 1 517 ? -30.148 -6.759 56.949 1.00 59.44 517 LYS A CA 1
ATOM 3784 C C . LYS A 1 517 ? -29.782 -7.090 55.506 1.00 59.44 517 LYS A C 1
ATOM 3786 O O . LYS A 1 517 ? -28.707 -6.716 55.044 1.00 59.44 517 LYS A O 1
ATOM 3791 N N . GLU A 1 518 ? -30.688 -7.758 54.805 1.00 69.12 518 GLU A N 1
ATOM 3792 C CA . GLU A 1 518 ? -30.592 -7.929 53.356 1.00 69.12 518 GLU A CA 1
ATOM 3793 C C . GLU A 1 518 ? -31.055 -6.647 52.641 1.00 69.12 518 GLU A C 1
ATOM 3795 O O . GLU A 1 518 ? -31.925 -5.924 53.133 1.00 69.12 518 GLU A O 1
ATOM 3800 N N . GLN A 1 519 ? -30.481 -6.352 51.474 1.00 66.56 519 GLN A N 1
ATOM 3801 C CA . GLN A 1 519 ? -30.875 -5.211 50.635 1.00 66.56 519 GLN A CA 1
ATOM 3802 C C . GLN A 1 519 ? -30.979 -5.619 49.164 1.00 66.56 519 GLN A C 1
ATOM 3804 O O . GLN A 1 519 ? -30.354 -6.587 48.718 1.00 66.56 519 GLN A O 1
ATOM 3809 N N . GLY A 1 520 ? -31.768 -4.869 48.403 1.00 66.69 520 GLY A N 1
ATOM 3810 C CA . GLY A 1 520 ? -31.899 -5.053 46.966 1.00 66.69 520 GLY A CA 1
ATOM 3811 C C . GLY A 1 520 ? -32.643 -3.909 46.303 1.00 66.69 520 GLY A C 1
ATOM 3812 O O . GLY A 1 520 ? -32.958 -2.905 46.939 1.00 66.69 520 GLY A O 1
ATOM 3813 N N . THR A 1 521 ? -32.957 -4.084 45.027 1.00 62.97 521 THR A N 1
ATOM 3814 C CA . THR A 1 521 ? -33.712 -3.101 44.245 1.00 62.97 521 THR A CA 1
ATOM 3815 C C . THR A 1 521 ? -34.730 -3.838 43.396 1.00 62.97 521 THR A C 1
ATOM 3817 O O . THR A 1 521 ? -34.373 -4.803 42.719 1.00 62.97 521 THR A O 1
ATOM 3820 N N . LEU A 1 522 ? -35.984 -3.382 43.416 1.00 68.06 522 LEU A N 1
ATOM 3821 C CA . LEU A 1 522 ? -36.977 -3.772 42.421 1.00 68.06 522 LEU A CA 1
ATOM 3822 C C . LEU A 1 522 ? -36.973 -2.699 41.336 1.00 68.06 522 LEU A C 1
ATOM 3824 O O . LEU A 1 522 ? -37.262 -1.527 41.592 1.00 68.06 522 LEU A O 1
ATOM 3828 N N . ILE A 1 523 ? -36.596 -3.111 40.133 1.00 58.38 523 ILE A N 1
ATOM 3829 C CA . ILE A 1 523 ? -36.514 -2.257 38.956 1.00 58.38 523 ILE A CA 1
ATOM 3830 C C . ILE A 1 523 ? -37.717 -2.596 38.088 1.00 58.38 523 ILE A C 1
ATOM 3832 O O . ILE A 1 523 ? -37.924 -3.766 37.760 1.00 58.38 523 ILE A O 1
ATOM 3836 N N . PHE A 1 524 ? -38.495 -1.585 37.711 1.00 66.00 524 PHE A N 1
ATOM 3837 C CA . PHE A 1 524 ? -39.522 -1.738 36.687 1.00 66.00 524 PHE A CA 1
ATOM 3838 C C . PHE A 1 524 ? -39.038 -1.091 35.393 1.00 66.00 524 PHE A C 1
ATOM 3840 O O . PHE A 1 524 ? -38.496 0.016 35.392 1.00 66.00 524 PHE A O 1
ATOM 3847 N N . TRP A 1 525 ? -39.273 -1.789 34.293 1.00 58.75 525 TRP A N 1
ATOM 3848 C CA . TRP A 1 525 ? -38.966 -1.352 32.939 1.00 58.75 525 TRP A CA 1
ATOM 3849 C C . TRP A 1 525 ? -40.275 -1.000 32.245 1.00 58.75 525 TRP A C 1
ATOM 3851 O O . TRP A 1 525 ? -41.286 -1.663 32.477 1.00 58.75 525 TRP A O 1
ATOM 3861 N N . ALA A 1 526 ? -40.264 0.018 31.391 1.00 58.97 526 ALA A N 1
ATOM 3862 C CA . ALA A 1 526 ? -41.418 0.423 30.603 1.00 58.97 526 ALA A CA 1
ATOM 3863 C C . ALA A 1 526 ? -41.014 0.568 29.136 1.00 58.97 526 ALA A C 1
ATOM 3865 O O . ALA A 1 526 ? -40.117 1.341 28.807 1.00 58.97 526 ALA A O 1
ATOM 3866 N N . ASN A 1 527 ? -41.703 -0.169 28.270 1.00 59.19 527 ASN A N 1
ATOM 3867 C CA . ASN A 1 527 ? -41.567 -0.110 26.818 1.00 59.19 527 ASN A CA 1
ATOM 3868 C C . ASN A 1 527 ? -42.885 0.395 26.222 1.00 59.19 527 ASN A C 1
ATOM 3870 O O . ASN A 1 527 ? -43.936 0.224 26.842 1.00 59.19 527 ASN A O 1
ATOM 3874 N N . ILE A 1 528 ? -42.862 0.977 25.022 1.00 58.62 528 ILE A N 1
ATOM 3875 C CA . ILE A 1 528 ? -44.104 1.251 24.280 1.00 58.62 528 ILE A CA 1
ATOM 3876 C C . ILE A 1 528 ? -44.786 -0.095 23.982 1.00 58.62 528 ILE A C 1
ATOM 3878 O O . ILE A 1 528 ? -44.108 -1.070 23.662 1.00 58.62 528 ILE A O 1
ATOM 3882 N N . ALA A 1 529 ? -46.107 -0.167 24.138 1.00 59.28 529 ALA A N 1
ATOM 3883 C CA . ALA A 1 529 ? -46.880 -1.324 23.693 1.00 59.28 529 ALA A CA 1
ATOM 3884 C C . ALA A 1 529 ? -47.154 -1.224 22.182 1.00 59.28 529 ALA A C 1
ATOM 3886 O O . ALA A 1 529 ? -47.606 -0.172 21.724 1.00 59.28 529 ALA A O 1
ATOM 3887 N N . GLU A 1 530 ? -46.880 -2.308 21.450 1.00 48.16 530 GLU A N 1
ATOM 3888 C CA . GLU A 1 530 ? -47.293 -2.505 20.047 1.00 48.16 530 GLU A CA 1
ATOM 3889 C C . GLU A 1 530 ? -48.823 -2.640 19.910 1.00 48.16 530 GLU A C 1
ATOM 3891 O O . GLU A 1 530 ? -49.453 -3.216 20.832 1.00 48.16 530 GLU A O 1
#

InterPro domains:
  IPR008930 Terpenoid cyclases/protein prenyltransferase alpha-alpha toroid [SSF48239] (111-262)
  IPR013783 Immunoglobulin-like fold [G3DSA:2.60.40.10] (431-528)
  IPR027954 Transcobalamin-like, C-terminal domain [PF14478] (341-389)
  IPR032696 Squalene cyclase, C-terminal [PF13243] (128-242)
  IPR051588 Eukaryotic Cobalamin Transport [PTHR10559] (75-389)

Sequence (530 aa):
MKKYLVSIGLCSAIVMASVLSFLTAAPMLQAQVPPAVGSYLGVVKNSDWAVMGQAALGLTPSDIAFLKTIDGVTANDYSTYILALTSLGIDPRYFGSENLVESLRQKASSGQLGDPTLVNDDMFGLLALVSSGVPTSDSLVISEVSYIKSRQLPDNSWDFTTSSTAGSVDMTAMAIMALRSAGVGVGDSALIKAVGYLADTQNNDGGWPLFPGGASNTESTAWVLSALYSLGDHPDFWAPQGVSPVDYLSARIQPTGYAAFDSVSTTTTVRTPVTTSYAAIALAGKYYPVRTLSPLVDVNLQVEGQLARICATSTAARTALDAVRSSASSCNYTYHIQDTQYGPYLDIINNEAAAGLIGWIFRVNNEPLQVGANDYLVKANDNVLLYYGNWDSLPERLASTSQQSLSLEVTVAAPTGNSGGGGNQTNNSPIVFGVTGDLNFGTLNPGSSATKTATLTNSGATNITTTASVSGADLFKKNLTLDSLAVANWQKSLGSGASSPVNVTLSVPSSYASTGKEQGTLIFWANIAE

Organism: NCBI:txid1798553

Secondary structure (DSSP, 8-state):
--SS--------------------PPPP------HHHHHHHTT--S-HHHHHHHHHTTPPPS--GGGGS-S--SHHHHHHHHHHHHHHT--TTTSSSS-HHHHHHTTEETTEES-TTBSHHHHHHHHHHHHTT--TTSHHHHHHHHHHHHT--TTS-B-SBTT-SS-BHHHHHHHHHHHHHTT--TT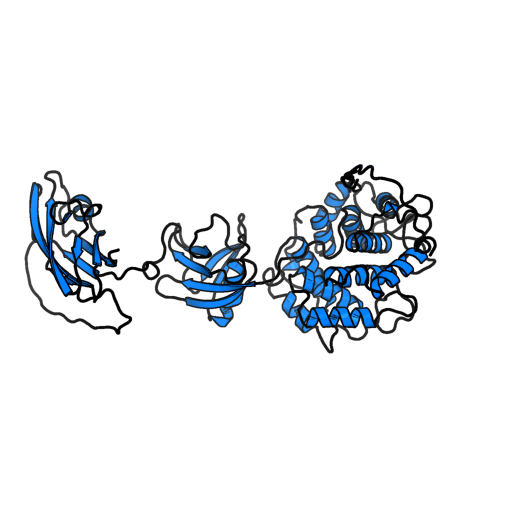-HHHHHHHHHHHHH--TTS-B-SSTTSPPBHHHHHHHHHHHHHHT--GGGG-GGG--HHHHHHTTB-TTSPBPSSSS--S--TTHHHHHHHHHHHHTT--SSS--PPPPEEEEEEEE-SSSEEEEEEEEESBHHHHHHHHTTTTT--EEEEEETTEEEEEEETTEE-BTTEEEEEEETTEE-SS-TTT-B--TT-EEEEEEEETT---TTTSS--EEEEEEE------------------SS---EEEE---------TT-EEEEEEEEEE-SSS-EEEEEEEEE-HHHHHHEEETTEEGGG-EEEE-TT-EEEEEEEEE--TT----S--EEEEEEEEEE--

Foldseek 3Di:
DPDPDDDDDDDDDDDDDDPVPPPPPDPPPQQDQPVLLLVVLLPDPPDLLSLLLCLLVVHHRPDDPNLQDFPDQFLLSLLSSLLSCLSVVHQCCPRHPHGSLVSQVVQDDPLATGDQFFLVSLLSNLLSCLQNANALPDPSNVSSLVVLLVQQEPQLAHDGGSPDRFHWLLRLLSSLLSNLSSPNACPDPSNVSSVVSNLQQADQQQAGDRHRPDAGWLQSLLSNLQSCLSNVHDQQVSHRVHHGSLNQQVCQQDPSNWGAGHPVRPDDDPCRSNSSSSSSQSSSSHHGSNHHHHHWAWEFEWEAEQPGTQDTDIFTAFFLVRRVVGCCVVSVKDWDWDQDPQGIHTQDIHHHGDDDQWGKAKDWPNHGDPHDRRPDGDDHHIYIYIYTTGRVDDHPVPPPWDKDKDKEWEDEDDDDDDDDDDDDDDDDQDQPKDKDWDNYPYDDDAQDKDKTKIKIFGQHQAKKKKAKAKDFDPQCRPFKDKPNHRRRPDMDIAGHGDMDMIIIMGHHHNPRDDDDMTIMMIMMIIDGDD

Radius of gyration: 35.51 Å; chains: 1; bounding box: 84×46×113 Å